Protein AF-0000000086747676 (afdb_homodimer)

Structure (mmCIF, N/CA/C/O backbone):
data_AF-0000000086747676-model_v1
#
loop_
_entity.id
_entity.type
_entity.pdbx_description
1 polymer 'UDP-4-amino-4, 6-dideoxy-N-acetyl-beta-L-altrosamine transaminase'
#
loop_
_atom_site.group_PDB
_atom_site.id
_atom_site.type_symbol
_atom_site.label_atom_id
_atom_site.label_alt_id
_atom_site.label_comp_id
_atom_site.label_asym_id
_atom_site.label_entity_id
_atom_site.label_seq_id
_atom_site.pdbx_PDB_ins_code
_atom_site.Cartn_x
_atom_site.Cartn_y
_atom_site.Cartn_z
_atom_site.occupancy
_atom_site.B_iso_or_equiv
_atom_site.auth_seq_id
_atom_site.auth_comp_id
_atom_site.auth_asym_id
_atom_site.auth_atom_id
_atom_site.pdbx_PDB_model_num
ATOM 1 N N . MET A 1 1 ? -27.156 -26.719 -18.172 1 45.44 1 MET A N 1
ATOM 2 C CA . MET A 1 1 ? -26.062 -25.766 -18.328 1 45.44 1 MET A CA 1
ATOM 3 C C . MET A 1 1 ? -25.922 -24.891 -17.078 1 45.44 1 MET A C 1
ATOM 5 O O . MET A 1 1 ? -26.906 -24.344 -16.594 1 45.44 1 MET A O 1
ATOM 9 N N . ASN A 1 2 ? -24.969 -25.203 -16.281 1 58.81 2 ASN A N 1
ATOM 10 C CA . ASN A 1 2 ? -24.812 -24.422 -15.062 1 58.81 2 ASN A CA 1
ATOM 11 C C . ASN A 1 2 ? -24.734 -22.938 -15.359 1 58.81 2 ASN A C 1
ATOM 13 O O . ASN A 1 2 ? -23.859 -22.484 -16.094 1 58.81 2 ASN A O 1
ATOM 17 N N . ASN A 1 3 ? -25.781 -22.25 -15.219 1 70.5 3 ASN A N 1
ATOM 18 C CA . ASN A 1 3 ? -26 -20.859 -15.57 1 70.5 3 ASN A CA 1
ATOM 19 C C . ASN A 1 3 ? -25.156 -19.922 -14.719 1 70.5 3 ASN A C 1
ATOM 21 O O . ASN A 1 3 ? -25.047 -18.719 -15.023 1 70.5 3 ASN A O 1
ATOM 25 N N . LYS A 1 4 ? -24.516 -20.516 -13.742 1 88.69 4 LYS A N 1
ATOM 26 C CA . LYS A 1 4 ? -23.75 -19.594 -12.914 1 88.69 4 LYS A CA 1
ATOM 27 C C . LYS A 1 4 ? -22.266 -19.688 -13.219 1 88.69 4 LYS A C 1
ATOM 29 O O . LYS A 1 4 ? -21.703 -20.797 -13.297 1 88.69 4 LYS A O 1
ATOM 34 N N . PHE A 1 5 ? -21.641 -18.594 -13.492 1 93.25 5 PHE A N 1
ATOM 35 C CA . PHE A 1 5 ? -20.203 -18.547 -13.781 1 93.25 5 PHE A CA 1
ATOM 36 C C . PHE A 1 5 ? -19.391 -19 -12.57 1 93.25 5 PHE A C 1
ATOM 38 O O . PHE A 1 5 ? -19.594 -18.5 -11.461 1 93.25 5 PHE A O 1
ATOM 45 N N . LEU A 1 6 ? -18.594 -20 -12.773 1 96.12 6 LEU A N 1
ATOM 46 C CA . LEU A 1 6 ? -17.656 -20.469 -11.758 1 96.12 6 LEU A CA 1
ATOM 47 C C . LEU A 1 6 ? -16.297 -19.812 -11.93 1 96.12 6 LEU A C 1
ATOM 49 O O . LEU A 1 6 ? -15.508 -20.203 -12.797 1 96.12 6 LEU A O 1
ATOM 53 N N . PRO A 1 7 ? -15.961 -18.828 -11.023 1 95 7 PRO A N 1
ATOM 54 C CA . PRO A 1 7 ? -14.695 -18.109 -11.172 1 95 7 PRO A CA 1
ATOM 55 C C . PRO A 1 7 ? -13.484 -18.984 -10.859 1 95 7 PRO A C 1
ATOM 57 O O . PRO A 1 7 ? -13.625 -20.047 -10.25 1 95 7 PRO A O 1
ATOM 60 N N . PHE A 1 8 ? -12.406 -18.516 -11.266 1 94.81 8 PHE A N 1
ATOM 61 C CA . PHE A 1 8 ? -11.141 -19.172 -10.984 1 94.81 8 PHE A CA 1
ATOM 62 C C . PHE A 1 8 ? -10.898 -19.266 -9.484 1 94.81 8 PHE A C 1
ATOM 64 O O . PHE A 1 8 ? -10.406 -20.281 -8.984 1 94.81 8 PHE A O 1
ATOM 71 N N . ALA A 1 9 ? -11.219 -18.188 -8.797 1 95.44 9 ALA A N 1
ATOM 72 C CA . ALA A 1 9 ? -11.031 -18.109 -7.352 1 95.44 9 ALA A CA 1
ATOM 73 C C . ALA A 1 9 ? -12.047 -17.172 -6.715 1 95.44 9 ALA A C 1
ATOM 75 O O . ALA A 1 9 ? -12.453 -16.172 -7.332 1 95.44 9 ALA A O 1
ATOM 76 N N . LEU A 1 10 ? -12.414 -17.469 -5.551 1 95.88 10 LEU A N 1
ATOM 77 C CA . LEU A 1 10 ? -13.289 -16.672 -4.711 1 95.88 10 LEU A CA 1
ATOM 78 C C . LEU A 1 10 ? -12.93 -16.828 -3.238 1 95.88 10 LEU A C 1
ATOM 80 O O . LEU A 1 10 ? -12.828 -17.938 -2.73 1 95.88 10 LEU A O 1
ATOM 84 N N . PRO A 1 11 ? -12.672 -15.68 -2.623 1 96.62 11 PRO A N 1
ATOM 85 C CA . PRO A 1 11 ? -12.336 -15.797 -1.202 1 96.62 11 PRO A CA 1
ATOM 86 C C . PRO A 1 11 ? -13.516 -16.266 -0.35 1 96.62 11 PRO A C 1
ATOM 88 O O . PRO A 1 11 ? -14.664 -15.914 -0.641 1 96.62 11 PRO A O 1
ATOM 91 N N . GLU A 1 12 ? -13.195 -17 0.636 1 97.88 12 GLU A N 1
ATOM 92 C CA . GLU A 1 12 ? -14.211 -17.422 1.604 1 97.88 12 GLU A CA 1
ATOM 93 C C . GLU A 1 12 ? -14.148 -16.562 2.865 1 97.88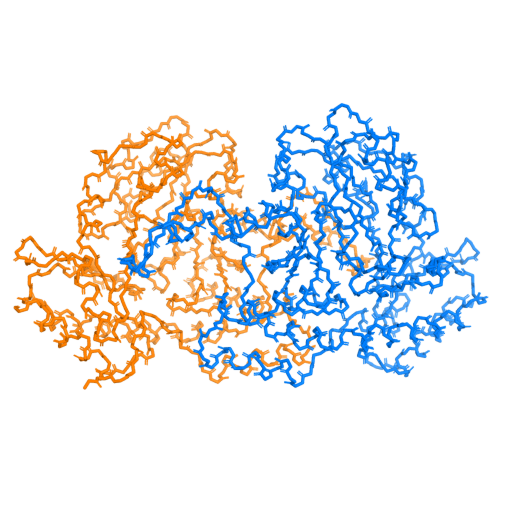 12 GLU A C 1
ATOM 95 O O . GLU A 1 12 ? -13.297 -16.766 3.727 1 97.88 12 GLU A O 1
ATOM 100 N N . ILE A 1 13 ? -15.094 -15.656 2.988 1 98.38 13 ILE A N 1
ATOM 101 C CA . ILE A 1 13 ? -15.172 -14.727 4.105 1 98.38 13 ILE A CA 1
ATOM 102 C C . ILE A 1 13 ? -16.484 -14.938 4.859 1 98.38 13 ILE A C 1
ATOM 104 O O . ILE A 1 13 ? -17.562 -14.883 4.27 1 98.38 13 ILE A O 1
ATOM 108 N N . GLY A 1 14 ? -16.391 -15.195 6.129 1 98.25 14 GLY A N 1
ATOM 109 C CA . GLY A 1 14 ? -17.578 -15.453 6.938 1 98.25 14 GLY A CA 1
ATOM 110 C C . GLY A 1 14 ? -17.922 -14.305 7.867 1 98.25 14 GLY A C 1
ATOM 111 O O . GLY A 1 14 ? -17.344 -13.227 7.777 1 98.25 14 GLY A O 1
ATOM 112 N N . GLN A 1 15 ? -18.891 -14.555 8.672 1 98.56 15 GLN A N 1
ATOM 113 C CA . GLN A 1 15 ? -19.438 -13.531 9.555 1 98.56 15 GLN A CA 1
ATOM 114 C C . GLN A 1 15 ? -18.406 -13.062 10.562 1 98.56 15 GLN A C 1
ATOM 116 O O . GLN A 1 15 ? -18.344 -11.875 10.898 1 98.56 15 GLN A O 1
ATOM 121 N N . PRO A 1 16 ? -17.547 -13.961 11.125 1 98.81 16 PRO A N 1
ATOM 122 C CA . PRO A 1 16 ? -16.547 -13.484 12.086 1 98.81 16 PRO A CA 1
ATOM 123 C C . PRO A 1 16 ? -15.625 -12.422 11.492 1 98.81 16 PRO A C 1
ATOM 125 O O . PRO A 1 16 ? -15.289 -11.445 12.164 1 98.81 16 PRO A O 1
ATOM 128 N N . GLU A 1 17 ? -15.148 -12.648 10.258 1 98.81 17 GLU A N 1
ATOM 129 C CA . GLU A 1 17 ? -14.352 -11.641 9.578 1 98.81 17 GLU A CA 1
ATOM 130 C C . GLU A 1 17 ? -15.117 -10.328 9.438 1 98.81 17 GLU A C 1
ATOM 132 O O . GLU A 1 17 ? -14.578 -9.25 9.719 1 98.81 17 GLU A O 1
ATOM 137 N N . ILE A 1 18 ? -16.391 -10.422 8.969 1 98.88 18 ILE A N 1
ATOM 138 C CA . ILE A 1 18 ? -17.219 -9.258 8.734 1 98.88 18 ILE A CA 1
ATOM 139 C C . ILE A 1 18 ? -17.406 -8.484 10.039 1 98.88 18 ILE A C 1
ATOM 141 O O . ILE A 1 18 ? -17.234 -7.262 10.07 1 98.88 18 ILE A O 1
ATOM 145 N N . ASP A 1 19 ? -17.656 -9.164 11.125 1 98.88 19 ASP A N 1
ATOM 146 C CA . ASP A 1 19 ? -17.875 -8.539 12.422 1 98.88 19 ASP A CA 1
ATOM 147 C C . ASP A 1 19 ? -16.625 -7.805 12.898 1 98.88 19 ASP A C 1
ATOM 149 O O . ASP A 1 19 ? -16.719 -6.723 13.477 1 98.88 19 ASP A O 1
ATOM 153 N N . GLU A 1 20 ? -15.516 -8.398 12.695 1 98.81 20 GLU A N 1
ATOM 154 C CA . GLU A 1 20 ? -14.266 -7.785 13.141 1 98.81 20 GLU A CA 1
ATOM 155 C C . GLU A 1 20 ? -13.945 -6.527 12.336 1 98.81 20 GLU A C 1
ATOM 157 O O . GLU A 1 20 ? -13.438 -5.547 12.891 1 98.81 20 GLU A O 1
ATOM 162 N N . VAL A 1 21 ? -14.25 -6.555 11.055 1 98.81 21 VAL A N 1
ATOM 163 C CA . VAL A 1 21 ? -14.07 -5.367 10.227 1 98.81 21 VAL A CA 1
ATOM 164 C C . VAL A 1 21 ? -15.016 -4.262 10.703 1 98.81 21 VAL A C 1
ATOM 166 O O . VAL A 1 21 ? -14.609 -3.107 10.844 1 98.81 21 VAL A O 1
ATOM 169 N N . ILE A 1 22 ? -16.281 -4.617 10.93 1 98.81 22 ILE A N 1
ATOM 170 C CA . ILE A 1 22 ? -17.266 -3.664 11.422 1 98.81 22 ILE A CA 1
ATOM 171 C C . ILE A 1 22 ? -16.781 -3.037 12.727 1 98.81 22 ILE A C 1
ATOM 173 O O . ILE A 1 22 ? -16.906 -1.827 12.93 1 98.81 22 ILE A O 1
ATOM 177 N N . ASP A 1 23 ? -16.219 -3.85 13.562 1 98.75 23 ASP A N 1
ATOM 178 C CA . ASP A 1 23 ? -15.711 -3.355 14.844 1 98.75 23 ASP A CA 1
ATOM 179 C C . ASP A 1 23 ? -14.648 -2.281 14.625 1 98.75 23 ASP A C 1
ATOM 181 O O . ASP A 1 23 ? -14.633 -1.269 15.328 1 98.75 23 ASP A O 1
ATOM 185 N N . SER A 1 24 ? -13.734 -2.498 13.688 1 98.25 24 SER A N 1
ATOM 186 C CA . SER A 1 24 ? -12.727 -1.493 13.359 1 98.25 24 SER A CA 1
ATOM 187 C C . SER A 1 24 ? -13.375 -0.198 12.883 1 98.25 24 SER A C 1
ATOM 189 O O . SER A 1 24 ? -12.984 0.891 13.305 1 98.25 24 SER A O 1
ATOM 191 N N . LEU A 1 25 ? -14.352 -0.321 12.016 1 98.5 25 LEU A N 1
ATOM 192 C CA . LEU A 1 25 ? -15.016 0.846 11.445 1 98.5 25 LEU A CA 1
ATOM 193 C C . LEU A 1 25 ? -15.75 1.634 12.523 1 98.5 25 LEU A C 1
ATOM 195 O O . LEU A 1 25 ? -15.719 2.865 12.531 1 98.5 25 LEU A O 1
ATOM 199 N N . LYS A 1 26 ? -16.297 0.959 13.438 1 97.88 26 LYS A N 1
ATOM 200 C CA . LYS A 1 26 ? -17.094 1.605 14.477 1 97.88 26 LYS A CA 1
ATOM 201 C C . LYS A 1 26 ? -16.203 2.273 15.516 1 97.88 26 LYS A C 1
ATOM 203 O O . LYS A 1 26 ? -16.531 3.352 16.016 1 97.88 26 LYS A O 1
ATOM 208 N N . THR A 1 27 ? -15.078 1.653 15.828 1 94.44 27 THR A N 1
ATOM 209 C CA . THR A 1 27 ? -14.203 2.178 16.875 1 94.44 27 THR A CA 1
ATOM 210 C C . THR A 1 27 ? -13.336 3.309 16.328 1 94.44 27 THR A C 1
ATOM 212 O O . THR A 1 27 ? -12.82 4.125 17.094 1 94.44 27 THR A O 1
ATOM 215 N N . GLY A 1 28 ? -13.094 3.275 15.078 1 92.94 28 GLY A N 1
ATOM 216 C CA . GLY A 1 28 ? -12.242 4.281 14.461 1 92.94 28 GLY A CA 1
ATOM 217 C C . GLY A 1 28 ? -10.797 3.842 14.344 1 92.94 28 GLY A C 1
ATOM 218 O O . GLY A 1 28 ? -9.969 4.562 13.781 1 92.94 28 GLY A O 1
ATOM 219 N N . TRP A 1 29 ? -10.484 2.721 14.875 1 92.38 29 TRP A N 1
ATOM 220 C CA . TRP A 1 29 ? -9.164 2.139 14.648 1 92.38 29 TRP A CA 1
ATOM 221 C C . TRP A 1 29 ? -9.102 1.442 13.297 1 92.38 29 TRP A C 1
ATOM 223 O O . TRP A 1 29 ? -9.188 0.215 13.219 1 92.38 29 TRP A O 1
ATOM 233 N N . ILE A 1 30 ? -8.875 2.219 12.305 1 94.75 30 ILE A N 1
ATOM 234 C CA . ILE A 1 30 ? -9.062 1.7 10.953 1 94.75 30 ILE A CA 1
ATOM 235 C C . ILE A 1 30 ? -7.711 1.546 10.266 1 94.75 30 ILE A C 1
ATOM 237 O O . ILE A 1 30 ? -7.566 0.748 9.336 1 94.75 30 ILE A O 1
ATOM 241 N N . THR A 1 31 ? -6.684 2.311 10.609 1 96.69 31 THR A N 1
ATOM 242 C CA . THR A 1 31 ? -5.324 2.117 10.117 1 96.69 31 THR A CA 1
ATOM 243 C C . THR A 1 31 ? -4.539 1.196 11.039 1 96.69 31 THR A C 1
ATOM 245 O O . THR A 1 31 ? -5.125 0.448 11.828 1 96.69 31 THR A O 1
ATOM 248 N N . THR A 1 32 ? -3.201 1.12 10.898 1 97 32 THR A N 1
ATOM 249 C CA . THR A 1 32 ? -2.422 0.177 11.688 1 97 32 THR A CA 1
ATOM 250 C C . THR A 1 32 ? -2.621 0.435 13.18 1 97 32 THR A C 1
ATOM 252 O O . THR A 1 32 ? -2.434 1.559 13.656 1 97 32 THR A O 1
ATOM 255 N N . GLY A 1 33 ? -3.041 -0.551 13.852 1 96.44 33 GLY A N 1
ATOM 256 C CA . GLY A 1 33 ? -3.307 -0.458 15.281 1 96.44 33 GLY A CA 1
ATOM 257 C C . GLY A 1 33 ? -3.285 -1.804 15.977 1 96.44 33 GLY A C 1
ATOM 258 O O . GLY A 1 33 ? -2.408 -2.629 15.719 1 96.44 33 GLY A O 1
ATOM 259 N N . PRO A 1 34 ? -4.168 -1.964 16.938 1 97.06 34 PRO A N 1
ATOM 260 C CA . PRO A 1 34 ? -4.117 -3.156 17.781 1 97.06 34 PRO A CA 1
ATOM 261 C C . PRO A 1 34 ? -4.402 -4.441 17 1 97.06 34 PRO A C 1
ATOM 263 O O . PRO A 1 34 ? -3.859 -5.5 17.344 1 97.06 34 PRO A O 1
ATOM 266 N N . LYS A 1 35 ? -5.23 -4.375 16.047 1 98.5 35 LYS A N 1
ATOM 267 C CA . LYS A 1 35 ? -5.59 -5.594 15.328 1 98.5 35 LYS A CA 1
ATOM 268 C C . LYS A 1 35 ? -4.438 -6.062 14.438 1 98.5 35 LYS A C 1
ATOM 270 O O . LYS A 1 35 ? -4.223 -7.266 14.281 1 98.5 35 LYS A O 1
ATOM 275 N N . THR A 1 36 ? -3.705 -5.125 13.836 1 98.75 36 THR A N 1
ATOM 276 C CA . THR A 1 36 ? -2.514 -5.504 13.086 1 98.75 36 THR A CA 1
ATOM 277 C C . THR A 1 36 ? -1.475 -6.145 14 1 98.75 36 THR A C 1
ATOM 279 O O . THR A 1 36 ? -0.868 -7.16 13.648 1 98.75 36 THR A O 1
ATOM 282 N N . ARG A 1 37 ? -1.3 -5.574 15.148 1 98.19 37 ARG A N 1
ATOM 283 C CA . ARG A 1 37 ? -0.377 -6.148 16.125 1 98.19 37 ARG A CA 1
ATOM 284 C C . ARG A 1 37 ? -0.798 -7.559 16.516 1 98.19 37 ARG A C 1
ATOM 286 O O . ARG A 1 37 ? 0.04 -8.461 16.594 1 98.19 37 ARG A O 1
ATOM 293 N N . LYS A 1 38 ? -2.047 -7.707 16.766 1 98.81 38 LYS A N 1
ATOM 294 C CA . LYS A 1 38 ? -2.57 -9.023 17.109 1 98.81 38 LYS A CA 1
ATOM 295 C C . LYS A 1 38 ? -2.338 -10.023 15.977 1 98.81 38 LYS A C 1
ATOM 297 O O . LYS A 1 38 ? -1.926 -11.156 16.219 1 98.81 38 LYS A O 1
ATOM 302 N N . PHE A 1 39 ? -2.6 -9.617 14.773 1 98.88 39 PHE A N 1
ATOM 303 C CA . PHE A 1 39 ? -2.408 -10.484 13.617 1 98.88 39 PHE A CA 1
ATOM 304 C C . PHE A 1 39 ? -0.955 -10.93 13.508 1 98.88 39 PHE A C 1
ATOM 306 O O . PHE A 1 39 ? -0.676 -12.102 13.266 1 98.88 39 PHE A O 1
ATOM 313 N N . GLU A 1 40 ? -0.023 -9.977 13.68 1 98.88 40 GLU A N 1
ATOM 314 C CA . GLU A 1 40 ? 1.404 -10.281 13.664 1 98.88 40 GLU A CA 1
ATOM 315 C C . GLU A 1 40 ? 1.759 -11.312 14.727 1 98.88 40 GLU A C 1
ATOM 317 O O . GLU A 1 40 ? 2.461 -12.289 14.453 1 98.88 40 GLU A O 1
ATOM 322 N N . GLN A 1 41 ? 1.238 -11.102 15.867 1 98.69 41 GLN A N 1
ATOM 323 C CA . GLN A 1 41 ? 1.52 -12 16.984 1 98.69 41 GLN A CA 1
ATOM 324 C C . GLN A 1 41 ? 0.918 -13.383 16.734 1 98.69 41 GLN A C 1
ATOM 326 O O . GLN A 1 41 ? 1.584 -14.398 16.938 1 98.69 41 GLN A O 1
ATOM 331 N N . ASP A 1 42 ? -0.342 -13.383 16.359 1 98.88 42 ASP A N 1
ATOM 332 C CA . ASP A 1 42 ? -1.02 -14.648 16.078 1 98.88 42 ASP A CA 1
ATOM 333 C C . ASP A 1 42 ? -0.292 -15.438 14.992 1 98.88 42 ASP A C 1
ATOM 335 O O . ASP A 1 42 ? -0.193 -16.656 15.062 1 98.88 42 ASP A O 1
ATOM 339 N N . PHE A 1 43 ? 0.2 -14.773 14.016 1 98.94 43 PHE A N 1
ATOM 340 C CA . PHE A 1 43 ? 0.867 -15.422 12.898 1 98.94 43 PHE A CA 1
ATOM 341 C C . PHE A 1 43 ? 2.176 -16.062 13.344 1 98.94 43 PHE A C 1
ATOM 343 O O . PHE A 1 43 ? 2.475 -17.203 12.977 1 98.94 43 PHE A O 1
ATOM 350 N N . ALA A 1 44 ? 2.977 -15.281 14.062 1 98.81 44 ALA A N 1
ATOM 351 C CA . ALA A 1 44 ? 4.215 -15.828 14.617 1 98.81 44 ALA A CA 1
ATOM 352 C C . ALA A 1 44 ? 3.936 -17.047 15.492 1 98.81 44 ALA A C 1
ATOM 354 O O . ALA A 1 44 ? 4.66 -18.047 15.43 1 98.81 44 ALA A O 1
ATOM 355 N N . GLN A 1 45 ? 2.893 -16.922 16.266 1 98.69 45 GLN A N 1
ATOM 356 C CA . GLN A 1 45 ? 2.518 -18.031 17.141 1 98.69 45 GLN A CA 1
ATOM 357 C C . GLN A 1 45 ? 2.119 -19.266 16.312 1 98.69 45 GLN A C 1
ATOM 359 O O . GLN A 1 45 ? 2.471 -20.391 16.672 1 98.69 45 GLN A O 1
ATOM 364 N N . TYR A 1 46 ? 1.394 -19.047 15.273 1 98.81 46 TYR A N 1
ATOM 365 C CA . TYR A 1 46 ? 0.979 -20.141 14.406 1 98.81 46 TYR A CA 1
ATOM 366 C C . TYR A 1 46 ? 2.188 -20.875 13.844 1 98.81 46 TYR A C 1
ATOM 368 O O . TYR A 1 46 ? 2.178 -22.109 13.734 1 98.81 46 TYR A O 1
ATOM 376 N N . LEU A 1 47 ? 3.184 -20.109 13.398 1 98.5 47 LEU A N 1
ATOM 377 C CA . LEU A 1 47 ? 4.379 -20.719 12.836 1 98.5 47 LEU A CA 1
ATOM 378 C C . LEU A 1 47 ? 5.137 -21.516 13.898 1 98.5 47 LEU A C 1
ATOM 380 O O . LEU A 1 47 ? 5.895 -22.438 13.57 1 98.5 47 LEU A O 1
ATOM 384 N N . ASP A 1 48 ? 4.922 -21.188 15.211 1 93.5 48 ASP A N 1
ATOM 385 C CA . ASP A 1 48 ? 5.422 -21.938 16.359 1 93.5 48 ASP A CA 1
ATOM 386 C C . ASP A 1 48 ? 6.938 -22.094 16.281 1 93.5 48 ASP A C 1
ATOM 388 O O . ASP A 1 48 ? 7.453 -23.219 16.344 1 93.5 48 ASP A O 1
ATOM 392 N N . SER A 1 49 ? 7.613 -21.078 16.078 1 92.62 49 SER A N 1
ATOM 393 C CA . SER A 1 49 ? 9.07 -21 16.016 1 92.62 49 SER A CA 1
ATOM 394 C C . SER A 1 49 ? 9.57 -19.672 16.609 1 92.62 49 SER A C 1
ATOM 396 O O . SER A 1 49 ? 8.789 -18.906 17.172 1 92.62 49 SER A O 1
ATOM 398 N N . ASP A 1 50 ? 10.914 -19.531 16.578 1 96.5 50 ASP A N 1
ATOM 399 C CA . ASP A 1 50 ? 11.562 -18.328 17.109 1 96.5 50 ASP A CA 1
ATOM 400 C C . ASP A 1 50 ? 11.594 -17.219 16.062 1 96.5 50 ASP A C 1
ATOM 402 O O . ASP A 1 50 ? 12.648 -16.641 15.805 1 96.5 50 ASP A O 1
ATOM 406 N N . VAL A 1 51 ? 10.43 -17 15.461 1 98.44 51 VAL A N 1
ATOM 407 C CA . VAL A 1 51 ? 10.359 -15.992 14.414 1 98.44 51 VAL A CA 1
ATOM 408 C C . VAL A 1 51 ? 9.438 -14.852 14.844 1 98.44 51 VAL A C 1
ATOM 410 O O . VAL A 1 51 ? 8.648 -15.008 15.781 1 98.44 51 VAL A O 1
ATOM 413 N N . GLU A 1 52 ? 9.633 -13.75 14.273 1 98.69 52 GLU A N 1
ATOM 414 C CA . GLU A 1 52 ? 8.703 -12.625 14.352 1 98.69 52 GLU A CA 1
ATOM 415 C C . GLU A 1 52 ? 8.07 -12.344 12.992 1 98.69 52 GLU A C 1
ATOM 417 O O . GLU A 1 52 ? 8.648 -12.68 11.953 1 98.69 52 GLU A O 1
ATOM 422 N N . ALA A 1 53 ? 6.887 -11.852 13.047 1 98.88 53 ALA A N 1
ATOM 423 C CA . ALA A 1 53 ? 6.121 -11.555 11.836 1 98.88 53 ALA A CA 1
ATOM 424 C C . ALA A 1 53 ? 5.723 -10.086 11.789 1 98.88 53 ALA A C 1
ATOM 426 O O . ALA A 1 53 ? 5.301 -9.508 12.797 1 98.88 53 ALA A O 1
ATOM 427 N N . ILE A 1 54 ? 5.93 -9.422 10.656 1 98.88 54 ILE A N 1
ATOM 428 C CA . ILE A 1 54 ? 5.574 -8.031 10.438 1 98.88 54 ILE A CA 1
ATOM 429 C C . ILE A 1 54 ? 4.586 -7.926 9.281 1 98.88 54 ILE A C 1
ATOM 431 O O . ILE A 1 54 ? 4.91 -8.273 8.141 1 98.88 54 ILE A O 1
ATOM 435 N N . ALA A 1 55 ? 3.402 -7.418 9.547 1 98.94 55 ALA A N 1
ATOM 436 C CA . ALA A 1 55 ? 2.365 -7.273 8.531 1 98.94 55 ALA A CA 1
ATOM 437 C C . ALA A 1 55 ? 2.639 -6.066 7.633 1 98.94 55 ALA A C 1
ATOM 439 O O . ALA A 1 55 ? 3.082 -5.02 8.109 1 98.94 55 ALA A O 1
ATOM 440 N N . VAL A 1 56 ? 2.438 -6.207 6.355 1 98.94 56 VAL A N 1
ATOM 441 C CA . VAL A 1 56 ? 2.627 -5.168 5.348 1 98.94 56 VAL A CA 1
ATOM 442 C C . VAL A 1 56 ? 1.424 -5.133 4.406 1 98.94 56 VAL A C 1
ATOM 444 O O . VAL A 1 56 ? 0.583 -6.035 4.434 1 98.94 56 VAL A O 1
ATOM 447 N N . ASN A 1 57 ? 1.341 -4.113 3.613 1 98.81 57 ASN A N 1
ATOM 448 C CA . ASN A 1 57 ? 0.124 -3.898 2.838 1 98.81 57 ASN A CA 1
ATOM 449 C C . ASN A 1 57 ? 0.104 -4.758 1.577 1 98.81 57 ASN A C 1
ATOM 451 O O . ASN A 1 57 ? -0.909 -4.816 0.876 1 98.81 57 ASN A O 1
ATOM 455 N N . SER A 1 58 ? 1.224 -5.457 1.259 1 98.88 58 SER A N 1
ATOM 456 C CA . SER A 1 58 ? 1.297 -6.406 0.152 1 98.88 58 SER A CA 1
ATOM 457 C C . SER A 1 58 ? 2.52 -7.309 0.276 1 98.88 58 SER A C 1
ATOM 459 O O . SER A 1 58 ? 3.49 -6.957 0.951 1 98.88 58 SER A O 1
ATOM 461 N N . ALA A 1 59 ? 2.449 -8.461 -0.358 1 98.88 59 ALA A N 1
ATOM 462 C CA . ALA A 1 59 ? 3.637 -9.312 -0.412 1 98.88 59 ALA A CA 1
ATOM 463 C C . ALA A 1 59 ? 4.766 -8.625 -1.178 1 98.88 59 ALA A C 1
ATOM 465 O O . ALA A 1 59 ? 5.941 -8.797 -0.846 1 98.88 59 ALA A O 1
ATOM 466 N N . THR A 1 60 ? 4.457 -7.852 -2.199 1 98.88 60 THR A N 1
ATOM 467 C CA . THR A 1 60 ? 5.453 -7.082 -2.936 1 98.88 60 THR A CA 1
ATOM 468 C C . THR A 1 60 ? 6.23 -6.164 -1.995 1 98.88 60 THR A C 1
ATOM 470 O O . THR A 1 60 ? 7.461 -6.117 -2.045 1 98.88 60 THR A O 1
ATOM 473 N N . ALA A 1 61 ? 5.492 -5.484 -1.122 1 98.94 61 ALA A N 1
ATOM 474 C CA . ALA A 1 61 ? 6.125 -4.625 -0.123 1 98.94 61 ALA A CA 1
ATOM 475 C C . ALA A 1 61 ? 7.035 -5.434 0.797 1 98.94 61 ALA A C 1
ATOM 477 O O . ALA A 1 61 ? 8.133 -4.992 1.133 1 98.94 61 ALA A O 1
ATOM 478 N N . GLY A 1 62 ? 6.547 -6.574 1.193 1 98.94 62 GLY A N 1
ATOM 479 C CA . GLY A 1 62 ? 7.352 -7.438 2.047 1 98.94 62 GLY A CA 1
ATOM 480 C C . GLY A 1 62 ? 8.648 -7.875 1.396 1 98.94 62 GLY A C 1
ATOM 481 O O . GLY A 1 62 ? 9.703 -7.852 2.029 1 98.94 62 GLY A O 1
ATOM 482 N N . LEU A 1 63 ? 8.562 -8.305 0.157 1 99 63 LEU A N 1
ATOM 483 C CA . LEU A 1 63 ? 9.742 -8.742 -0.58 1 99 63 LEU A CA 1
ATOM 484 C C . LEU A 1 63 ? 10.727 -7.594 -0.756 1 99 63 LEU A C 1
ATOM 486 O O . LEU A 1 63 ? 11.938 -7.785 -0.646 1 99 63 LEU A O 1
ATOM 490 N N . HIS A 1 64 ? 10.195 -6.418 -1.024 1 98.94 64 HIS A N 1
ATOM 491 C CA . HIS A 1 64 ? 11.039 -5.23 -1.132 1 98.94 64 HIS A CA 1
ATOM 492 C C . HIS A 1 64 ? 11.781 -4.965 0.173 1 98.94 64 HIS A C 1
ATOM 494 O O . HIS A 1 64 ? 13 -4.801 0.173 1 98.94 64 HIS A O 1
ATOM 500 N N . LEU A 1 65 ? 11.055 -4.922 1.256 1 98.94 65 LEU A N 1
ATOM 501 C CA . LEU A 1 65 ? 11.648 -4.656 2.561 1 98.94 65 LEU A CA 1
ATOM 502 C C . LEU A 1 65 ? 12.672 -5.727 2.926 1 98.94 65 LEU A C 1
ATOM 504 O O . LEU A 1 65 ? 13.688 -5.434 3.566 1 98.94 65 LEU A O 1
ATOM 508 N N . ALA A 1 66 ? 12.375 -6.977 2.553 1 99 66 ALA A N 1
ATOM 509 C CA . ALA A 1 66 ? 13.297 -8.07 2.826 1 99 66 ALA A CA 1
ATOM 510 C C . ALA A 1 66 ? 14.641 -7.84 2.152 1 99 66 ALA A C 1
ATOM 512 O O . ALA A 1 66 ? 15.695 -7.941 2.793 1 99 66 ALA A O 1
ATOM 513 N N . LEU A 1 67 ? 14.594 -7.547 0.884 1 98.94 67 LEU A N 1
ATOM 514 C CA . LEU A 1 67 ? 15.828 -7.301 0.14 1 98.94 67 LEU A CA 1
ATOM 515 C C . LEU A 1 67 ? 16.562 -6.086 0.696 1 98.94 67 LEU A C 1
ATOM 517 O O . LEU A 1 67 ? 17.797 -6.105 0.819 1 98.94 67 LEU A O 1
ATOM 521 N N . GLU A 1 68 ? 15.805 -5.047 0.986 1 98.88 68 GLU A N 1
ATOM 522 C CA . GLU A 1 68 ? 16.406 -3.85 1.576 1 98.88 68 GLU A CA 1
ATOM 523 C C . GLU A 1 68 ? 17.078 -4.168 2.908 1 98.88 68 GLU A C 1
ATOM 525 O O . GLU A 1 68 ? 18.203 -3.729 3.162 1 98.88 68 GLU A O 1
ATOM 530 N N . ALA A 1 69 ? 16.469 -4.918 3.719 1 98.88 69 ALA A N 1
ATOM 531 C CA . ALA A 1 69 ? 16.938 -5.207 5.07 1 98.88 69 ALA A CA 1
ATOM 532 C C . ALA A 1 69 ? 18.203 -6.055 5.039 1 98.88 69 ALA A C 1
ATOM 534 O O . ALA A 1 69 ? 19.062 -5.938 5.918 1 98.88 69 ALA A O 1
ATOM 535 N N . ILE A 1 70 ? 18.312 -6.93 4.043 1 98.81 70 ILE A N 1
ATOM 536 C CA . ILE A 1 70 ? 19.5 -7.781 3.998 1 98.81 70 ILE A CA 1
ATOM 537 C C . ILE A 1 70 ? 20.656 -7.031 3.322 1 98.81 70 ILE A C 1
ATOM 539 O O . ILE A 1 70 ? 21.766 -7.555 3.211 1 98.81 70 ILE A O 1
ATOM 543 N N . GLY A 1 71 ? 20.375 -5.863 2.752 1 98.5 71 GLY A N 1
ATOM 544 C CA . GLY A 1 71 ? 21.453 -4.98 2.346 1 98.5 71 GLY A CA 1
ATOM 545 C C . GLY A 1 71 ? 21.734 -5.035 0.855 1 98.5 71 GLY A C 1
ATOM 546 O O . GLY A 1 71 ? 22.844 -4.723 0.419 1 98.5 71 GLY A O 1
ATOM 547 N N . ILE A 1 72 ? 20.797 -5.48 0.036 1 98.81 72 ILE A N 1
ATOM 548 C CA . ILE A 1 72 ? 20.984 -5.465 -1.411 1 98.81 72 ILE A CA 1
ATOM 549 C C . ILE A 1 72 ? 21.297 -4.047 -1.878 1 98.81 72 ILE A C 1
ATOM 551 O O . ILE A 1 72 ? 20.672 -3.084 -1.419 1 98.81 72 ILE A O 1
ATOM 555 N N . GLN A 1 73 ? 22.188 -3.889 -2.777 1 98 73 GLN A N 1
ATOM 556 C CA . GLN A 1 73 ? 22.672 -2.607 -3.281 1 98 73 GLN A CA 1
ATOM 557 C C . GLN A 1 73 ? 22.562 -2.541 -4.801 1 98 73 GLN A C 1
ATOM 559 O O . GLN A 1 73 ? 22.422 -3.57 -5.465 1 98 73 GLN A O 1
ATOM 564 N N . PRO A 1 74 ? 22.625 -1.269 -5.34 1 98 74 PRO A N 1
ATOM 565 C CA . PRO A 1 74 ? 22.656 -1.156 -6.797 1 98 74 PRO A CA 1
ATOM 566 C C . PRO A 1 74 ? 23.797 -1.966 -7.418 1 98 74 PRO A C 1
ATOM 568 O O . PRO A 1 74 ? 24.922 -1.938 -6.918 1 98 74 PRO A O 1
ATOM 571 N N . GLY A 1 75 ? 23.422 -2.756 -8.406 1 98.56 75 GLY A N 1
ATOM 572 C CA . GLY A 1 75 ? 24.438 -3.531 -9.102 1 98.56 75 GLY A CA 1
ATOM 573 C C . GLY A 1 75 ? 24.516 -4.973 -8.633 1 98.56 75 GLY A C 1
ATOM 574 O O . GLY A 1 75 ? 25.062 -5.832 -9.336 1 98.56 75 GLY A O 1
ATOM 575 N N . ASP A 1 76 ? 23.984 -5.281 -7.469 1 98.88 76 ASP A N 1
ATOM 576 C CA . ASP A 1 76 ? 23.922 -6.66 -6.992 1 98.88 76 ASP A CA 1
ATOM 577 C C . ASP A 1 76 ? 23.047 -7.52 -7.91 1 98.88 76 ASP A C 1
ATOM 579 O O . ASP A 1 76 ? 22.219 -6.996 -8.664 1 98.88 76 ASP A O 1
ATOM 583 N N . GLU A 1 77 ? 23.344 -8.789 -7.852 1 98.94 77 GLU A N 1
ATOM 584 C CA . GLU A 1 77 ? 22.531 -9.758 -8.586 1 98.94 77 GLU A CA 1
ATOM 585 C C . GLU A 1 77 ? 21.719 -10.633 -7.641 1 98.94 77 GLU A C 1
ATOM 587 O O . GLU A 1 77 ? 22.219 -11.055 -6.598 1 98.94 77 GLU A O 1
ATOM 592 N N . VAL A 1 78 ? 20.5 -10.797 -7.949 1 99 78 VAL A N 1
ATOM 593 C CA . VAL A 1 78 ? 19.609 -11.664 -7.195 1 99 78 VAL A CA 1
ATOM 594 C C . VAL A 1 78 ? 19.016 -12.727 -8.117 1 99 78 VAL A C 1
ATOM 596 O O . VAL A 1 78 ? 18.391 -12.391 -9.133 1 99 78 VAL A O 1
ATOM 599 N N . ILE A 1 79 ? 19.125 -13.984 -7.797 1 99 79 ILE A N 1
ATOM 600 C CA . ILE A 1 79 ? 18.625 -15.07 -8.633 1 99 79 ILE A CA 1
ATOM 601 C C . ILE A 1 79 ? 17.141 -15.289 -8.359 1 99 79 ILE A C 1
ATOM 603 O O . ILE A 1 79 ? 16.734 -15.422 -7.203 1 99 79 ILE A O 1
ATOM 607 N N . VAL A 1 80 ? 16.359 -15.305 -9.375 1 98.94 80 VAL A N 1
ATOM 608 C CA . VAL A 1 80 ? 14.922 -15.523 -9.289 1 98.94 80 VAL A CA 1
ATOM 609 C C . VAL A 1 80 ? 14.492 -16.531 -10.359 1 98.94 80 VAL A C 1
ATOM 611 O O . VAL A 1 80 ? 15.156 -16.672 -11.383 1 98.94 80 VAL A O 1
ATOM 614 N N . PRO A 1 81 ? 13.414 -17.281 -10.117 1 98.94 81 PRO A N 1
ATOM 615 C CA . PRO A 1 81 ? 12.875 -18.094 -11.211 1 98.94 81 PRO A CA 1
ATOM 616 C C . PRO A 1 81 ? 12.211 -17.266 -12.305 1 98.94 81 PRO A C 1
ATOM 618 O O . PRO A 1 81 ? 11.562 -16.266 -12.008 1 98.94 81 PRO A O 1
ATOM 621 N N . THR A 1 82 ? 12.383 -17.703 -13.555 1 98.88 82 THR A N 1
ATOM 622 C CA . THR A 1 82 ? 11.633 -17.062 -14.617 1 98.88 82 THR A CA 1
ATOM 623 C C . THR A 1 82 ? 10.148 -17.422 -14.523 1 98.88 82 THR A C 1
ATOM 625 O O . THR A 1 82 ? 9.289 -16.641 -14.945 1 98.88 82 THR A O 1
ATOM 628 N N . TYR A 1 83 ? 9.867 -18.609 -13.969 1 98.75 83 TYR A N 1
ATOM 629 C CA . TYR A 1 83 ? 8.492 -19.094 -13.875 1 98.75 83 TYR A CA 1
ATOM 630 C C . TYR A 1 83 ? 7.828 -18.578 -12.602 1 98.75 83 TYR A C 1
ATOM 632 O O . TYR A 1 83 ? 7.633 -19.344 -11.648 1 98.75 83 TYR A O 1
ATOM 640 N N . THR A 1 84 ? 7.504 -17.328 -12.609 1 98.69 84 THR A N 1
ATOM 641 C CA . THR A 1 84 ? 6.871 -16.688 -11.469 1 98.69 84 THR A CA 1
ATOM 642 C C . THR A 1 84 ? 6.133 -15.422 -11.906 1 98.69 84 THR A C 1
ATOM 644 O O . THR A 1 84 ? 6.055 -15.125 -13.102 1 98.69 84 THR A O 1
ATOM 647 N N . PHE A 1 85 ? 5.41 -14.805 -11 1 98.5 85 PHE A N 1
ATOM 648 C CA . PHE A 1 85 ? 4.805 -13.5 -11.211 1 98.5 85 PHE A CA 1
ATOM 649 C C . PHE A 1 85 ? 5.863 -12.398 -11.156 1 98.5 85 PHE A C 1
ATOM 651 O O . PHE A 1 85 ? 6.863 -12.531 -10.453 1 98.5 85 PHE A O 1
ATOM 658 N N . THR A 1 86 ? 5.727 -11.312 -11.742 1 98.75 86 THR A N 1
ATOM 659 C CA . THR A 1 86 ? 6.719 -10.273 -12 1 98.75 86 THR A CA 1
ATOM 660 C C . THR A 1 86 ? 7.16 -9.609 -10.695 1 98.75 86 THR A C 1
ATOM 662 O O . THR A 1 86 ? 8.266 -9.07 -10.609 1 98.75 86 THR A O 1
ATOM 665 N N . ALA A 1 87 ? 6.359 -9.594 -9.656 1 98.81 87 ALA A N 1
ATOM 666 C CA . ALA A 1 87 ? 6.66 -8.922 -8.391 1 98.81 87 ALA A CA 1
ATOM 667 C C . ALA A 1 87 ? 8.008 -9.375 -7.836 1 98.81 87 ALA A C 1
ATOM 669 O O . ALA A 1 87 ? 8.742 -8.578 -7.254 1 98.81 87 ALA A O 1
ATOM 670 N N . THR A 1 88 ? 8.32 -10.664 -7.996 1 98.88 88 THR A N 1
ATOM 671 C CA . THR A 1 88 ? 9.562 -11.227 -7.477 1 98.88 88 THR A CA 1
ATOM 672 C C . THR A 1 88 ? 10.773 -10.508 -8.086 1 98.88 88 THR A C 1
ATOM 674 O O . THR A 1 88 ? 11.75 -10.234 -7.387 1 98.88 88 THR A O 1
ATOM 677 N N . ALA A 1 89 ? 10.688 -10.219 -9.328 1 98.88 89 ALA A N 1
ATOM 678 C CA . ALA A 1 89 ? 11.789 -9.57 -10.031 1 98.88 89 ALA A CA 1
ATOM 679 C C . ALA A 1 89 ? 11.75 -8.055 -9.852 1 98.88 89 ALA A C 1
ATOM 681 O O . ALA A 1 89 ? 12.789 -7.406 -9.773 1 98.88 89 ALA A O 1
ATOM 682 N N . GLU A 1 90 ? 10.602 -7.48 -9.75 1 98.75 90 GLU A N 1
ATOM 683 C CA . GLU A 1 90 ? 10.414 -6.035 -9.688 1 98.75 90 GLU A CA 1
ATOM 684 C C . GLU A 1 90 ? 11.094 -5.449 -8.453 1 98.75 90 GLU A C 1
ATOM 686 O O . GLU A 1 90 ? 11.727 -4.395 -8.531 1 98.75 90 GLU A O 1
ATOM 691 N N . VAL A 1 91 ? 10.938 -6.113 -7.371 1 98.88 91 VAL A N 1
ATOM 692 C CA . VAL A 1 91 ? 11.422 -5.57 -6.109 1 98.88 91 VAL A CA 1
ATOM 693 C C . VAL A 1 91 ? 12.953 -5.531 -6.121 1 98.88 91 VAL A C 1
ATOM 695 O O . VAL A 1 91 ? 13.562 -4.715 -5.43 1 98.88 91 VAL A O 1
ATOM 698 N N . VAL A 1 92 ? 13.586 -6.438 -6.918 1 98.94 92 VAL A N 1
ATOM 699 C CA . VAL A 1 92 ? 15.031 -6.398 -7.094 1 98.94 92 VAL A CA 1
ATOM 700 C C . VAL A 1 92 ? 15.438 -5.094 -7.781 1 98.94 92 VAL A C 1
ATOM 702 O O . VAL A 1 92 ? 16.391 -4.426 -7.359 1 98.94 92 VAL A O 1
ATOM 705 N N . ARG A 1 93 ? 14.641 -4.676 -8.719 1 98.62 93 ARG A N 1
ATOM 706 C CA . ARG A 1 93 ? 14.922 -3.469 -9.492 1 98.62 93 ARG A CA 1
ATOM 707 C C . ARG A 1 93 ? 14.695 -2.217 -8.656 1 98.62 93 ARG A C 1
ATOM 709 O O . ARG A 1 93 ? 15.344 -1.189 -8.875 1 98.62 93 ARG A O 1
ATOM 716 N N . TYR A 1 94 ? 13.797 -2.314 -7.684 1 98.31 94 TYR A N 1
ATOM 717 C CA . TYR A 1 94 ? 13.523 -1.165 -6.832 1 98.31 94 TYR A CA 1
ATOM 718 C C . TYR A 1 94 ? 14.797 -0.66 -6.168 1 98.31 94 TYR A C 1
ATOM 720 O O . TYR A 1 94 ? 14.914 0.528 -5.859 1 98.31 94 TYR A O 1
ATOM 728 N N . LEU A 1 95 ? 15.719 -1.571 -5.969 1 98.25 95 LEU A N 1
ATOM 729 C CA . LEU A 1 95 ? 16.922 -1.234 -5.227 1 98.25 95 LEU A CA 1
ATOM 730 C C . LEU A 1 95 ? 18.094 -1.003 -6.18 1 98.25 95 LEU A C 1
ATOM 732 O O . LEU A 1 95 ? 19.25 -0.912 -5.742 1 98.25 95 LEU A O 1
ATOM 736 N N . GLY A 1 96 ? 17.844 -1 -7.504 1 97.75 96 GLY A N 1
ATOM 737 C CA . GLY A 1 96 ? 18.891 -0.817 -8.5 1 97.75 96 GLY A CA 1
ATOM 738 C C . GLY A 1 96 ? 19.688 -2.076 -8.758 1 97.75 96 GLY A C 1
ATOM 739 O O . GLY A 1 96 ? 20.734 -2.027 -9.406 1 97.75 96 GLY A O 1
ATOM 740 N N . ALA A 1 97 ? 19.25 -3.191 -8.188 1 98.75 97 ALA A N 1
ATOM 741 C CA . ALA A 1 97 ? 19.891 -4.484 -8.406 1 98.75 97 ALA A CA 1
ATOM 742 C C . ALA A 1 97 ? 19.344 -5.168 -9.656 1 98.75 97 ALA A C 1
ATOM 744 O O . ALA A 1 97 ? 18.484 -4.621 -10.344 1 98.75 97 ALA A O 1
ATOM 745 N N . HIS A 1 98 ? 19.906 -6.367 -10.016 1 98.88 98 HIS A N 1
ATOM 746 C CA . HIS A 1 98 ? 19.531 -7.047 -11.258 1 98.88 98 HIS A CA 1
ATOM 747 C C . HIS A 1 98 ? 19.031 -8.461 -10.984 1 98.88 98 HIS A C 1
ATOM 749 O O . HIS A 1 98 ? 19.766 -9.281 -10.422 1 98.88 98 HIS A O 1
ATOM 755 N N . PRO A 1 99 ? 17.844 -8.719 -11.375 1 98.94 99 PRO A N 1
ATOM 756 C CA . PRO A 1 99 ? 17.406 -10.117 -11.32 1 98.94 99 PRO A CA 1
ATOM 757 C C . PRO A 1 99 ? 18.125 -11 -12.336 1 98.94 99 PRO A C 1
ATOM 759 O O . PRO A 1 99 ? 18.281 -10.609 -13.492 1 98.94 99 PRO A O 1
ATOM 762 N N . ILE A 1 100 ? 18.562 -12.07 -11.891 1 98.94 100 ILE A N 1
ATOM 763 C CA . ILE A 1 100 ? 19.125 -13.109 -12.742 1 98.94 100 ILE A CA 1
ATOM 764 C C . ILE A 1 100 ? 18.141 -14.281 -12.844 1 98.94 100 ILE A C 1
ATOM 766 O O . ILE A 1 100 ? 17.938 -15.016 -11.875 1 98.94 100 ILE A O 1
ATOM 770 N N . PHE A 1 101 ? 17.609 -14.484 -14.039 1 98.94 101 PHE A N 1
ATOM 771 C CA . PHE A 1 101 ? 16.531 -15.43 -14.242 1 98.94 101 PHE A CA 1
ATOM 772 C C . PHE A 1 101 ? 17.062 -16.828 -14.5 1 98.94 101 PHE A C 1
ATOM 774 O O . PHE A 1 101 ? 18 -17.016 -15.289 1 98.94 101 PHE A O 1
ATOM 781 N N . VAL A 1 102 ? 16.469 -17.781 -13.852 1 98.75 102 VAL A N 1
ATOM 782 C CA . VAL A 1 102 ? 16.891 -19.156 -14.086 1 98.75 102 VAL A CA 1
ATOM 783 C C . VAL A 1 102 ? 15.656 -20.031 -14.336 1 98.75 102 VAL A C 1
ATOM 785 O O . VAL A 1 102 ? 14.531 -19.641 -13.992 1 98.75 102 VAL A O 1
ATOM 788 N N . ASP A 1 103 ? 15.812 -21.188 -14.883 1 98.81 103 ASP A N 1
ATOM 789 C CA . ASP A 1 103 ? 14.727 -22.062 -15.328 1 98.81 103 ASP A CA 1
ATOM 790 C C . ASP A 1 103 ? 14.211 -22.922 -14.18 1 98.81 103 ASP A C 1
ATOM 792 O O . ASP A 1 103 ? 14.727 -22.844 -13.062 1 98.81 103 ASP A O 1
ATOM 796 N N . SER A 1 104 ? 13.203 -23.641 -14.477 1 98.44 104 SER A N 1
ATOM 797 C CA . SER A 1 104 ? 12.469 -24.422 -13.492 1 98.44 104 SER A CA 1
ATOM 798 C C . SER A 1 104 ? 12.727 -25.922 -13.672 1 98.44 104 SER A C 1
ATOM 800 O O . SER A 1 104 ? 13.336 -26.328 -14.656 1 98.44 104 SER A O 1
ATOM 802 N N . LEU A 1 105 ? 12.328 -26.672 -12.648 1 98.56 105 LEU A N 1
ATOM 803 C CA . LEU A 1 105 ? 12.219 -28.109 -12.781 1 98.56 105 LEU A CA 1
ATOM 804 C C . LEU A 1 105 ? 11.039 -28.5 -13.664 1 98.56 105 LEU A C 1
ATOM 806 O O . LEU A 1 105 ? 10.016 -27.797 -13.672 1 98.56 105 LEU A O 1
ATOM 810 N N . PRO A 1 106 ? 11.062 -29.578 -14.375 1 97.56 106 PRO A N 1
ATOM 811 C CA . PRO A 1 106 ? 10.008 -29.906 -15.344 1 97.56 106 PRO A CA 1
ATOM 812 C C . PRO A 1 106 ? 8.734 -30.406 -14.68 1 97.56 106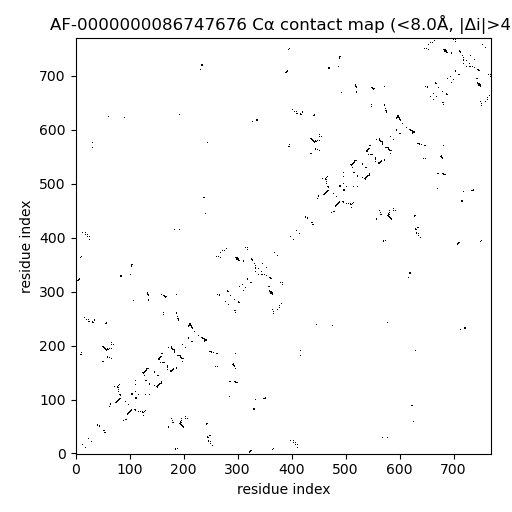 PRO A C 1
ATOM 814 O O . PRO A 1 106 ? 7.652 -30.344 -15.273 1 97.56 106 PRO A O 1
ATOM 817 N N . ASP A 1 107 ? 8.836 -30.938 -13.469 1 96.62 107 ASP A N 1
ATOM 818 C CA . ASP A 1 107 ? 7.668 -31.516 -12.812 1 96.62 107 ASP A CA 1
ATOM 819 C C . ASP A 1 107 ? 6.965 -30.484 -11.93 1 96.62 107 ASP A C 1
ATOM 821 O O . ASP A 1 107 ? 5.871 -30.031 -12.266 1 96.62 107 ASP A O 1
ATOM 825 N N . SER A 1 108 ? 7.66 -29.938 -10.938 1 97.81 108 SER A N 1
ATOM 826 C CA . SER A 1 108 ? 7.055 -29.062 -9.938 1 97.81 108 SER A CA 1
ATOM 827 C C . SER A 1 108 ? 6.977 -27.625 -10.445 1 97.81 108 SER A C 1
ATOM 829 O O . SER A 1 108 ? 6.23 -26.812 -9.906 1 97.81 108 SER A O 1
ATOM 831 N N . LEU A 1 109 ? 7.859 -27.281 -11.445 1 98.5 109 LEU A N 1
ATOM 832 C CA . LEU A 1 109 ? 8.016 -25.938 -12 1 98.5 109 LEU A CA 1
ATOM 833 C C . LEU A 1 109 ? 8.648 -25 -10.977 1 98.5 109 LEU A C 1
ATOM 835 O O . LEU A 1 109 ? 8.766 -23.797 -11.219 1 98.5 109 LEU A O 1
ATOM 839 N N . ASN A 1 110 ? 9.047 -25.531 -9.812 1 98.88 110 ASN A N 1
ATOM 840 C CA . ASN A 1 110 ? 9.898 -24.781 -8.906 1 98.88 110 ASN A CA 1
ATOM 841 C C . ASN A 1 110 ? 11.273 -24.516 -9.508 1 98.88 110 ASN A C 1
ATOM 843 O O . ASN A 1 110 ? 11.68 -25.188 -10.453 1 98.88 110 ASN A O 1
ATOM 847 N N . ILE A 1 111 ? 11.922 -23.594 -8.961 1 98.88 111 ILE A N 1
ATOM 848 C CA . ILE A 1 111 ? 13.234 -23.172 -9.445 1 98.88 111 ILE A CA 1
ATOM 849 C C . ILE A 1 111 ? 14.203 -24.359 -9.383 1 98.88 111 ILE A C 1
ATOM 851 O O . ILE A 1 111 ? 14.188 -25.125 -8.422 1 98.88 111 ILE A O 1
ATOM 855 N N . ASP A 1 112 ? 15.047 -24.516 -10.43 1 98.88 112 ASP A N 1
ATOM 856 C CA . ASP A 1 112 ? 16.016 -25.594 -10.531 1 98.88 112 ASP A CA 1
ATOM 857 C C . ASP A 1 112 ? 17.281 -25.266 -9.734 1 98.88 112 ASP A C 1
ATOM 859 O O . ASP A 1 112 ? 18.031 -24.359 -10.102 1 98.88 112 ASP A O 1
ATOM 863 N N . PRO A 1 113 ? 17.594 -26.062 -8.75 1 98.75 113 PRO A N 1
ATOM 864 C CA . PRO A 1 113 ? 18.797 -25.797 -7.977 1 98.75 113 PRO A CA 1
ATOM 865 C C . PRO A 1 113 ? 20.078 -25.844 -8.828 1 98.75 113 PRO A C 1
ATOM 867 O O . PRO A 1 113 ? 21.016 -25.094 -8.578 1 98.75 113 PRO A O 1
ATOM 870 N N . VAL A 1 114 ? 20.109 -26.734 -9.781 1 98.62 114 VAL A N 1
ATOM 871 C CA . VAL A 1 114 ? 21.281 -26.812 -10.648 1 98.62 114 VAL A CA 1
ATOM 872 C C . VAL A 1 114 ? 21.438 -25.516 -11.438 1 98.62 114 VAL A C 1
ATOM 874 O O . VAL A 1 114 ? 22.547 -25.016 -11.586 1 98.62 114 VAL A O 1
ATOM 877 N N . ALA A 1 115 ? 20.344 -25.016 -11.93 1 98.75 115 ALA A N 1
ATOM 878 C CA . ALA A 1 115 ? 20.375 -23.766 -12.664 1 98.75 115 ALA A CA 1
ATOM 879 C C . ALA A 1 115 ? 20.797 -22.609 -11.766 1 98.75 115 ALA A C 1
ATOM 881 O O . ALA A 1 115 ? 21.469 -21.672 -12.211 1 98.75 115 ALA A O 1
ATOM 882 N N . ILE A 1 116 ? 20.391 -22.625 -10.5 1 98.88 116 ILE A N 1
ATOM 883 C CA . ILE A 1 116 ? 20.828 -21.609 -9.539 1 98.88 116 ILE A CA 1
ATOM 884 C C . ILE A 1 116 ? 22.359 -21.594 -9.469 1 98.88 116 ILE A C 1
ATOM 886 O O . ILE A 1 116 ? 22.969 -20.547 -9.633 1 98.88 116 ILE A O 1
ATOM 890 N N . LYS A 1 117 ? 22.891 -22.734 -9.258 1 98.56 117 LYS A N 1
ATOM 891 C CA . LYS A 1 117 ? 24.344 -22.844 -9.062 1 98.56 117 LYS A CA 1
ATOM 892 C C . LYS A 1 117 ? 25.094 -22.312 -10.273 1 98.56 117 LYS A C 1
ATOM 894 O O . LYS A 1 117 ? 26.109 -21.625 -10.133 1 98.56 117 LYS A O 1
ATOM 899 N N . LYS A 1 118 ? 24.625 -22.641 -11.414 1 98.62 118 LYS A N 1
ATOM 900 C CA . LYS A 1 118 ? 25.266 -22.25 -12.664 1 98.62 118 LYS A CA 1
ATOM 901 C C . LYS A 1 118 ? 25.203 -20.734 -12.867 1 98.62 118 LYS A C 1
ATOM 903 O O . LYS A 1 118 ? 26.047 -20.156 -13.555 1 98.62 118 LYS A O 1
ATOM 908 N N . ALA A 1 119 ? 24.25 -20.047 -12.211 1 98.81 119 ALA A N 1
ATOM 909 C CA . ALA A 1 119 ? 23.984 -18.641 -12.469 1 98.81 119 ALA A CA 1
ATOM 910 C C . ALA A 1 119 ? 24.75 -17.75 -11.492 1 98.81 119 ALA A C 1
ATOM 912 O O . ALA A 1 119 ? 24.797 -16.531 -11.656 1 98.81 119 ALA A O 1
ATOM 913 N N . ILE A 1 120 ? 25.391 -18.312 -10.516 1 98.88 120 ILE A N 1
ATOM 914 C CA . ILE A 1 120 ? 26.047 -17.547 -9.461 1 98.88 120 ILE A CA 1
ATOM 915 C C . ILE A 1 120 ? 27.297 -16.875 -10.023 1 98.88 120 ILE A C 1
ATOM 917 O O . ILE A 1 120 ? 28.078 -17.5 -10.742 1 98.88 120 ILE A O 1
ATOM 921 N N . THR A 1 121 ? 27.453 -15.664 -9.781 1 98.75 121 THR A N 1
ATOM 922 C CA . THR A 1 121 ? 28.656 -14.883 -10.07 1 98.75 121 THR A CA 1
ATOM 923 C C . THR A 1 121 ? 29.172 -14.203 -8.805 1 98.75 121 THR A C 1
ATOM 925 O O . THR A 1 121 ? 28.625 -14.398 -7.723 1 98.75 121 THR A O 1
ATOM 928 N N . ALA A 1 122 ? 30.203 -13.383 -8.984 1 98.5 122 ALA A N 1
ATOM 929 C CA . ALA A 1 122 ? 30.75 -12.641 -7.855 1 98.5 122 ALA A CA 1
ATOM 930 C C . ALA A 1 122 ? 29.797 -11.555 -7.383 1 98.5 122 ALA A C 1
ATOM 932 O O . ALA A 1 122 ? 29.906 -11.062 -6.254 1 98.5 122 ALA A O 1
ATOM 933 N N . LYS A 1 123 ? 28.797 -11.195 -8.211 1 98.81 123 LYS A N 1
ATOM 934 C CA . LYS A 1 123 ? 27.859 -10.125 -7.891 1 98.81 123 LYS A CA 1
ATOM 935 C C . LYS A 1 123 ? 26.594 -10.672 -7.238 1 98.81 123 LYS A C 1
ATOM 937 O O . LYS A 1 123 ? 25.766 -9.914 -6.738 1 98.81 123 LYS A O 1
ATOM 942 N N . THR A 1 124 ? 26.438 -11.969 -7.23 1 98.94 124 THR A N 1
ATOM 943 C CA . THR A 1 124 ? 25.234 -12.578 -6.664 1 98.94 124 THR A CA 1
ATOM 944 C C . THR A 1 124 ? 25.219 -12.422 -5.145 1 98.94 124 THR A C 1
ATOM 946 O O . THR A 1 124 ? 26.188 -12.781 -4.469 1 98.94 124 THR A O 1
ATOM 949 N N . LYS A 1 125 ? 24.094 -11.93 -4.613 1 98.94 125 LYS A N 1
ATOM 950 C CA . LYS A 1 125 ? 24.016 -11.695 -3.174 1 98.94 125 LYS A CA 1
ATOM 951 C C . LYS A 1 125 ? 22.875 -12.5 -2.549 1 98.94 125 LYS A C 1
ATOM 953 O O . LYS A 1 125 ? 22.891 -12.766 -1.346 1 98.94 125 LYS A O 1
ATOM 958 N N . ALA A 1 126 ? 21.891 -12.898 -3.369 1 98.94 126 ALA A N 1
ATOM 959 C CA . ALA A 1 126 ? 20.719 -13.562 -2.789 1 98.94 126 ALA A CA 1
ATOM 960 C C . ALA A 1 126 ? 20.031 -14.445 -3.82 1 98.94 126 ALA A C 1
ATOM 962 O O . ALA A 1 126 ? 20.234 -14.289 -5.027 1 98.94 126 ALA A O 1
ATOM 963 N N . ILE A 1 127 ? 19.297 -15.398 -3.326 1 98.94 127 ILE A N 1
ATOM 964 C CA . ILE A 1 127 ? 18.375 -16.234 -4.074 1 98.94 127 ILE A CA 1
ATOM 965 C C . ILE A 1 127 ? 16.953 -16.016 -3.557 1 98.94 127 ILE A C 1
ATOM 967 O O . ILE A 1 127 ? 16.719 -15.953 -2.346 1 98.94 127 ILE A O 1
ATOM 971 N N . MET A 1 128 ? 16.016 -15.859 -4.469 1 99 128 MET A N 1
ATOM 972 C CA . MET A 1 128 ? 14.602 -15.742 -4.102 1 99 128 MET A CA 1
ATOM 973 C C . MET A 1 128 ? 13.789 -16.891 -4.684 1 99 128 MET A C 1
ATOM 975 O O . MET A 1 128 ? 13.117 -16.734 -5.703 1 99 128 MET A O 1
ATOM 979 N N . PRO A 1 129 ? 13.805 -18 -4.012 1 98.94 129 PRO A N 1
ATOM 980 C CA . PRO A 1 129 ? 12.922 -19.078 -4.484 1 98.94 129 PRO A CA 1
ATOM 981 C C . PRO A 1 129 ? 11.445 -18.75 -4.312 1 98.94 129 PRO A C 1
ATOM 983 O O . PRO A 1 129 ? 11.062 -18.078 -3.354 1 98.94 129 PRO A O 1
ATOM 986 N N . VAL A 1 130 ? 10.648 -19.141 -5.254 1 98.94 130 VAL A N 1
ATOM 987 C CA . VAL A 1 130 ? 9.188 -19.031 -5.203 1 98.94 130 VAL A CA 1
ATOM 988 C C . VAL A 1 130 ? 8.578 -20.422 -5.062 1 98.94 130 VAL A C 1
ATOM 990 O O . VAL A 1 130 ? 8.836 -21.312 -5.887 1 98.94 130 VAL A O 1
ATOM 993 N N . HIS A 1 131 ? 7.809 -20.641 -4.008 1 98.94 131 HIS A N 1
ATOM 994 C CA . HIS A 1 131 ? 7.117 -21.922 -3.828 1 98.94 131 HIS A CA 1
ATOM 995 C C . HIS A 1 131 ? 5.875 -22 -4.711 1 98.94 131 HIS A C 1
ATOM 997 O O . HIS A 1 131 ? 4.762 -21.719 -4.254 1 98.94 131 HIS A O 1
ATOM 1003 N N . PHE A 1 132 ? 6.055 -22.438 -5.891 1 98.75 132 PHE A N 1
ATOM 1004 C CA . PHE A 1 132 ? 5.051 -22.344 -6.941 1 98.75 132 PHE A CA 1
ATOM 1005 C C . PHE A 1 132 ? 3.812 -23.156 -6.582 1 98.75 132 PHE A C 1
ATOM 1007 O O . PHE A 1 132 ? 3.922 -24.297 -6.117 1 98.75 132 PHE A O 1
ATOM 1014 N N . ALA A 1 133 ? 2.652 -22.562 -6.703 1 98.75 133 ALA A N 1
ATOM 1015 C CA . ALA A 1 133 ? 1.315 -23.125 -6.586 1 98.75 133 ALA A CA 1
ATOM 1016 C C . ALA A 1 133 ? 1.044 -23.609 -5.16 1 98.75 133 ALA A C 1
ATOM 1018 O O . ALA A 1 133 ? -0.076 -24 -4.836 1 98.75 133 ALA A O 1
ATOM 1019 N N . GLY A 1 134 ? 2.064 -23.547 -4.293 1 98.81 134 GLY A N 1
ATOM 1020 C CA . GLY A 1 134 ? 1.882 -23.953 -2.91 1 98.81 134 GLY A CA 1
ATOM 1021 C C . GLY A 1 134 ? 2.783 -25.109 -2.504 1 98.81 134 GLY A C 1
ATOM 1022 O O . GLY A 1 134 ? 2.777 -25.531 -1.347 1 98.81 134 GLY A O 1
ATOM 1023 N N . LEU A 1 135 ? 3.514 -25.625 -3.477 1 98.75 135 LEU A N 1
ATOM 1024 C CA . LEU A 1 135 ? 4.488 -26.672 -3.201 1 98.75 135 LEU A CA 1
ATOM 1025 C C . LEU A 1 135 ? 5.859 -26.078 -2.904 1 98.75 135 LEU A C 1
ATOM 1027 O O . LEU A 1 135 ? 6.352 -25.234 -3.656 1 98.75 135 LEU A O 1
ATOM 1031 N N . SER A 1 136 ? 6.457 -26.547 -1.825 1 98.81 136 SER A N 1
ATOM 1032 C CA . SER A 1 136 ? 7.773 -26.031 -1.454 1 98.81 136 SER A CA 1
ATOM 1033 C C . SER A 1 136 ? 8.82 -26.375 -2.51 1 98.81 136 SER A C 1
ATOM 1035 O O . SER A 1 136 ? 8.773 -27.469 -3.104 1 98.81 136 SER A O 1
ATOM 1037 N N . CYS A 1 137 ? 9.758 -25.484 -2.666 1 98.81 137 CYS A N 1
ATOM 1038 C CA . CYS A 1 137 ? 10.977 -25.828 -3.391 1 98.81 137 CYS A CA 1
ATOM 1039 C C . CYS A 1 137 ? 11.781 -26.875 -2.646 1 98.81 137 CYS A C 1
ATOM 1041 O O . CYS A 1 137 ? 11.453 -27.234 -1.511 1 98.81 137 CYS A O 1
ATOM 1043 N N . ASP A 1 138 ? 12.781 -27.438 -3.379 1 98.06 138 ASP A N 1
ATOM 1044 C CA . ASP A 1 138 ? 13.773 -28.25 -2.691 1 98.06 138 ASP A CA 1
ATOM 1045 C C . ASP A 1 138 ? 14.688 -27.391 -1.823 1 98.06 138 ASP A C 1
ATOM 1047 O O . ASP A 1 138 ? 15.836 -27.125 -2.197 1 98.06 138 ASP A O 1
ATOM 1051 N N . MET A 1 139 ? 14.227 -27.094 -0.65 1 98.75 139 MET A N 1
ATOM 1052 C CA . MET A 1 139 ? 14.867 -26.062 0.164 1 98.75 139 MET A CA 1
ATOM 1053 C C . MET A 1 139 ? 16.172 -26.578 0.754 1 98.75 139 MET A C 1
ATOM 1055 O O . MET A 1 139 ? 17.109 -25.812 0.993 1 98.75 139 MET A O 1
ATOM 1059 N N . ASP A 1 140 ? 16.281 -27.906 0.952 1 98.62 140 ASP A N 1
ATOM 1060 C CA . ASP A 1 140 ? 17.578 -28.438 1.397 1 98.62 140 ASP A CA 1
ATOM 1061 C C . ASP A 1 140 ? 18.688 -28.094 0.407 1 98.62 140 ASP A C 1
ATOM 1063 O O . ASP A 1 140 ? 19.75 -27.625 0.803 1 98.62 140 ASP A O 1
ATOM 1067 N N . GLU A 1 141 ? 18.422 -28.328 -0.818 1 98.62 141 GLU A N 1
ATOM 1068 C CA . GLU A 1 141 ? 19.406 -28.078 -1.857 1 98.62 141 GLU A CA 1
ATOM 1069 C C . GLU A 1 141 ? 19.703 -26.578 -1.97 1 98.62 141 GLU A C 1
ATOM 1071 O O . GLU A 1 141 ? 20.875 -26.188 -2.1 1 98.62 141 GLU A O 1
ATOM 1076 N N . ILE A 1 142 ? 18.688 -25.75 -1.925 1 98.88 142 ILE A N 1
ATOM 1077 C CA . ILE A 1 142 ? 18.859 -24.312 -2.088 1 98.88 142 ILE A CA 1
ATOM 1078 C C . ILE A 1 142 ? 19.641 -23.75 -0.908 1 98.88 142 ILE A C 1
ATOM 1080 O O . ILE A 1 142 ? 20.547 -22.922 -1.092 1 98.88 142 ILE A O 1
ATOM 1084 N N . ILE A 1 143 ? 19.312 -24.141 0.302 1 98.94 143 ILE A N 1
ATOM 1085 C CA . ILE A 1 143 ? 19.984 -23.688 1.504 1 98.94 143 ILE A CA 1
ATOM 1086 C C . ILE A 1 143 ? 21.453 -24.109 1.456 1 98.94 143 ILE A C 1
ATOM 1088 O O . ILE A 1 143 ? 22.344 -23.328 1.827 1 98.94 143 ILE A O 1
ATOM 1092 N N . ALA A 1 144 ? 21.703 -25.328 0.971 1 98.88 144 ALA A N 1
ATOM 1093 C CA . ALA A 1 144 ? 23.078 -25.812 0.854 1 98.88 144 ALA A CA 1
ATOM 1094 C C . ALA A 1 144 ? 23.891 -24.953 -0.119 1 98.88 144 ALA A C 1
ATOM 1096 O O . ALA A 1 144 ? 25.031 -24.594 0.156 1 98.88 144 ALA A O 1
ATOM 1097 N N . ILE A 1 145 ? 23.312 -24.672 -1.239 1 98.88 145 ILE A N 1
ATOM 1098 C CA . ILE A 1 145 ? 23.969 -23.828 -2.236 1 98.88 145 ILE A CA 1
ATOM 1099 C C . ILE A 1 145 ? 24.266 -22.453 -1.64 1 98.88 145 ILE A C 1
ATOM 1101 O O . ILE A 1 145 ? 25.375 -21.938 -1.796 1 98.88 145 ILE A O 1
ATOM 1105 N N . ALA A 1 146 ? 23.266 -21.875 -0.974 1 98.88 146 ALA A N 1
ATOM 1106 C CA . ALA A 1 146 ? 23.422 -20.547 -0.394 1 98.88 146 ALA A CA 1
ATOM 1107 C C . ALA A 1 146 ? 24.547 -20.516 0.642 1 98.88 146 ALA A C 1
ATOM 1109 O O . ALA A 1 146 ? 25.328 -19.578 0.696 1 98.88 146 ALA A O 1
ATOM 1110 N N . LYS A 1 147 ? 24.594 -21.516 1.443 1 98.62 147 LYS A N 1
ATOM 1111 C CA . LYS A 1 147 ? 25.641 -21.625 2.455 1 98.62 147 LYS A CA 1
ATOM 1112 C C . LYS A 1 147 ? 27.031 -21.734 1.812 1 98.62 147 LYS A C 1
ATOM 1114 O O . LYS A 1 147 ? 27.969 -21.062 2.236 1 98.62 147 LYS A O 1
ATOM 1119 N N . GLU A 1 148 ? 27.078 -22.594 0.854 1 98.5 148 GLU A N 1
ATOM 1120 C CA . GLU A 1 148 ? 28.359 -22.812 0.167 1 98.5 148 GLU A CA 1
ATOM 1121 C C . GLU A 1 148 ? 28.859 -21.531 -0.482 1 98.5 148 GLU A C 1
ATOM 1123 O O . GLU A 1 148 ? 30.062 -21.266 -0.49 1 98.5 148 GLU A O 1
ATOM 1128 N N . CYS A 1 149 ? 27.969 -20.75 -0.964 1 98.69 149 CYS A N 1
ATOM 1129 C CA . CYS A 1 149 ? 28.359 -19.594 -1.765 1 98.69 149 CYS A CA 1
ATOM 1130 C C . CYS A 1 149 ? 28.156 -18.297 -0.989 1 98.69 149 CYS A C 1
ATOM 1132 O O . CYS A 1 149 ? 28.328 -17.203 -1.54 1 98.69 149 CYS A O 1
ATOM 1134 N N . ASN A 1 150 ? 27.781 -18.359 0.267 1 98.44 150 ASN A N 1
ATOM 1135 C CA . ASN A 1 150 ? 27.562 -17.219 1.142 1 98.44 150 ASN A CA 1
ATOM 1136 C C . ASN A 1 150 ? 26.5 -16.266 0.566 1 98.44 150 ASN A C 1
ATOM 1138 O O . ASN A 1 150 ? 26.766 -15.078 0.411 1 98.44 150 ASN A O 1
ATOM 1142 N N . LEU A 1 151 ? 25.375 -16.812 0.231 1 98.94 151 LEU A N 1
ATOM 1143 C CA . LEU A 1 151 ? 24.25 -16.062 -0.311 1 98.94 151 LEU A CA 1
ATOM 1144 C C . LEU A 1 151 ? 23.109 -16 0.69 1 98.94 151 LEU A C 1
ATOM 1146 O O . LEU A 1 151 ? 22.938 -16.906 1.501 1 98.94 151 LEU A O 1
ATOM 1150 N N . ARG A 1 152 ? 22.344 -14.93 0.693 1 98.94 152 ARG A N 1
ATOM 1151 C CA . ARG A 1 152 ? 21.125 -14.805 1.477 1 98.94 152 ARG A CA 1
ATOM 1152 C C . ARG A 1 152 ? 19.938 -15.438 0.75 1 98.94 152 ARG A C 1
ATOM 1154 O O . ARG A 1 152 ? 19.969 -15.594 -0.472 1 98.94 152 ARG A O 1
ATOM 1161 N N . ILE A 1 153 ? 18.922 -15.852 1.5 1 99 153 ILE A N 1
ATOM 1162 C CA . ILE A 1 153 ? 17.719 -16.438 0.899 1 99 153 ILE A CA 1
ATOM 1163 C C . ILE A 1 153 ? 16.484 -15.672 1.351 1 99 153 ILE A C 1
ATOM 1165 O O . ILE A 1 153 ? 16.234 -15.531 2.551 1 99 153 ILE A O 1
ATOM 1169 N N . ILE A 1 154 ? 15.773 -15.141 0.469 1 99 154 ILE A N 1
ATOM 1170 C CA . ILE A 1 154 ? 14.438 -14.602 0.683 1 99 154 ILE A CA 1
ATOM 1171 C C . ILE A 1 154 ? 13.398 -15.508 0.013 1 99 154 ILE A C 1
ATOM 1173 O O . ILE A 1 154 ? 13.312 -15.555 -1.216 1 99 154 ILE A O 1
ATOM 1177 N N . GLU A 1 155 ? 12.602 -16.172 0.772 1 99 155 GLU A N 1
ATOM 1178 C CA . GLU A 1 155 ? 11.555 -17.031 0.217 1 99 155 GLU A CA 1
ATOM 1179 C C . GLU A 1 155 ? 10.328 -16.219 -0.18 1 99 155 GLU A C 1
ATOM 1181 O O . GLU A 1 155 ? 9.734 -15.531 0.659 1 99 155 GLU A O 1
ATOM 1186 N N . ASP A 1 156 ? 10.023 -16.219 -1.464 1 98.94 156 ASP A N 1
ATOM 1187 C CA . ASP A 1 156 ? 8.695 -15.789 -1.885 1 98.94 156 ASP A CA 1
ATOM 1188 C C . ASP A 1 156 ? 7.664 -16.891 -1.663 1 98.94 156 ASP A C 1
ATOM 1190 O O . ASP A 1 156 ? 7.523 -17.781 -2.49 1 98.94 156 ASP A O 1
ATOM 1194 N N . ALA A 1 157 ? 6.945 -16.734 -0.613 1 98.94 157 ALA A N 1
ATOM 1195 C CA . ALA A 1 157 ? 5.984 -17.75 -0.168 1 98.94 157 ALA A CA 1
ATOM 1196 C C . ALA A 1 157 ? 4.551 -17.281 -0.408 1 98.94 157 ALA A C 1
ATOM 1198 O O . ALA A 1 157 ? 3.637 -17.656 0.33 1 98.94 157 ALA A O 1
ATOM 1199 N N . ALA A 1 158 ? 4.391 -16.484 -1.433 1 98.88 158 ALA A N 1
ATOM 1200 C CA . ALA A 1 158 ? 3.08 -15.906 -1.734 1 98.88 158 ALA A CA 1
ATOM 1201 C C . ALA A 1 158 ? 2.041 -17 -1.953 1 98.88 158 ALA A C 1
ATOM 1203 O O . ALA A 1 158 ? 0.85 -16.797 -1.704 1 98.88 158 ALA A O 1
ATOM 1204 N N . HIS A 1 159 ? 2.488 -18.203 -2.365 1 98.81 159 HIS A N 1
ATOM 1205 C CA . HIS A 1 159 ? 1.567 -19.297 -2.691 1 98.81 159 HIS A CA 1
ATOM 1206 C C . HIS A 1 159 ? 1.524 -20.328 -1.577 1 98.81 159 HIS A C 1
ATOM 1208 O O . HIS A 1 159 ? 0.738 -21.281 -1.637 1 98.81 159 HIS A O 1
ATOM 1214 N N . SER A 1 160 ? 2.305 -20.219 -0.488 1 98.56 160 SER A N 1
ATOM 1215 C CA . SER A 1 160 ? 2.674 -21.469 0.176 1 98.56 160 SER A CA 1
ATOM 1216 C C . SER A 1 160 ? 2.143 -21.5 1.604 1 98.56 160 SER A C 1
ATOM 1218 O O . SER A 1 160 ? 2.572 -22.344 2.408 1 98.56 160 SER A O 1
ATOM 1220 N N . PHE A 1 161 ? 1.331 -20.578 1.963 1 98.75 161 PHE A N 1
ATOM 1221 C CA . PHE A 1 161 ? 0.775 -20.688 3.307 1 98.75 161 PHE A CA 1
ATOM 1222 C C . PHE A 1 161 ? -0.448 -21.609 3.309 1 98.75 161 PHE A C 1
ATOM 1224 O O . PHE A 1 161 ? -1.384 -21.391 2.533 1 98.75 161 PHE A O 1
ATOM 1231 N N . PRO A 1 162 ? -0.454 -22.75 4.074 1 98.75 162 PRO A N 1
ATOM 1232 C CA . PRO A 1 162 ? 0.451 -23.141 5.16 1 98.75 162 PRO A CA 1
ATOM 1233 C C . PRO A 1 162 ? 1.292 -24.359 4.812 1 98.75 162 PRO A C 1
ATOM 1235 O O . PRO A 1 162 ? 1.256 -25.375 5.527 1 98.75 162 PRO A O 1
ATOM 1238 N N . THR A 1 163 ? 2.146 -24.297 3.893 1 98.88 163 THR A N 1
ATOM 1239 C CA . THR A 1 163 ? 2.973 -25.375 3.361 1 98.88 163 THR A CA 1
ATOM 1240 C C . THR A 1 163 ? 3.945 -25.891 4.422 1 98.88 163 THR A C 1
ATOM 1242 O O . THR A 1 163 ? 4.496 -25.109 5.195 1 98.88 163 THR A O 1
ATOM 1245 N N . LEU A 1 164 ? 4.137 -27.219 4.465 1 98.75 164 LEU A N 1
ATOM 1246 C CA . LEU A 1 164 ? 5.188 -27.859 5.242 1 98.75 164 LEU A CA 1
ATOM 1247 C C . LEU A 1 164 ? 6.258 -28.453 4.328 1 98.75 164 LEU A C 1
ATOM 1249 O O . LEU A 1 164 ? 5.938 -29.062 3.303 1 98.75 164 LEU A O 1
ATOM 1253 N N . TYR A 1 165 ? 7.469 -28.219 4.688 1 98.69 165 TYR A N 1
ATOM 1254 C CA . TYR A 1 165 ? 8.617 -28.859 4.062 1 98.69 165 TYR A CA 1
ATOM 1255 C C . TYR A 1 165 ? 9.32 -29.797 5.035 1 98.69 165 TYR A C 1
ATOM 1257 O O . TYR A 1 165 ? 10.023 -29.344 5.945 1 98.69 165 TYR A O 1
ATOM 1265 N N . LYS A 1 166 ? 9.133 -31.156 4.82 1 98.12 166 LYS A N 1
ATOM 1266 C CA . LYS A 1 166 ? 9.742 -32.188 5.664 1 98.12 166 LYS A CA 1
ATOM 1267 C C . LYS A 1 166 ? 9.453 -31.922 7.141 1 98.12 166 LYS A C 1
ATOM 1269 O O . LYS A 1 166 ? 10.367 -31.922 7.969 1 98.12 166 LYS A O 1
ATOM 1274 N N . GLY A 1 167 ? 8.234 -31.562 7.387 1 97.88 167 GLY A N 1
ATOM 1275 C CA . GLY A 1 167 ? 7.738 -31.453 8.75 1 97.88 167 GLY A CA 1
ATOM 1276 C C . GLY A 1 167 ? 7.879 -30.047 9.312 1 97.88 167 GLY A C 1
ATOM 1277 O O . GLY A 1 167 ? 7.398 -29.766 10.414 1 97.88 167 GLY A O 1
ATOM 1278 N N . LYS A 1 168 ? 8.484 -29.172 8.602 1 98.25 168 LYS A N 1
ATOM 1279 C CA . LYS A 1 168 ? 8.672 -27.797 9.055 1 98.25 168 LYS A CA 1
ATOM 1280 C C . LYS A 1 168 ? 7.82 -26.828 8.242 1 98.25 168 LYS A C 1
ATOM 1282 O O . LYS A 1 168 ? 7.746 -26.938 7.012 1 98.25 168 LYS A O 1
ATOM 1287 N N . LYS A 1 169 ? 7.199 -25.875 8.914 1 98.75 169 LYS A N 1
ATOM 1288 C CA . LYS A 1 169 ? 6.402 -24.875 8.211 1 98.75 169 LYS A CA 1
ATOM 1289 C C . LYS A 1 169 ? 7.289 -23.938 7.395 1 98.75 169 LYS A C 1
ATOM 1291 O O . LYS A 1 169 ? 8.336 -23.5 7.871 1 98.75 169 LYS A O 1
ATOM 1296 N N . ILE A 1 170 ? 6.906 -23.75 6.125 1 98.88 170 ILE A N 1
ATOM 1297 C CA . ILE A 1 170 ? 7.508 -22.609 5.43 1 98.88 170 ILE A CA 1
ATOM 1298 C C . ILE A 1 170 ? 7.383 -21.359 6.285 1 98.88 170 ILE A C 1
ATOM 1300 O O . ILE A 1 170 ? 6.312 -21.062 6.828 1 98.88 170 ILE A O 1
ATOM 1304 N N . GLY A 1 171 ? 8.414 -20.531 6.441 1 98.69 171 GLY A N 1
ATOM 1305 C CA . GLY A 1 171 ? 8.484 -19.438 7.387 1 98.69 171 GLY A CA 1
ATOM 1306 C C . GLY A 1 171 ? 9.383 -19.719 8.57 1 98.69 171 GLY A C 1
ATOM 1307 O O . GLY A 1 171 ? 9.75 -18.812 9.312 1 98.69 171 GLY A O 1
ATOM 1308 N N . THR A 1 172 ? 9.797 -21.016 8.703 1 98.62 172 THR A N 1
ATOM 1309 C CA . THR A 1 172 ? 10.594 -21.375 9.867 1 98.62 172 THR A CA 1
ATOM 1310 C C . THR A 1 172 ? 11.914 -22.016 9.445 1 98.62 172 THR A C 1
ATOM 1312 O O . THR A 1 172 ? 12.688 -22.484 10.289 1 98.62 172 THR A O 1
ATOM 1315 N N . LEU A 1 173 ? 12.141 -22.188 8.141 1 98.62 173 LEU A N 1
ATOM 1316 C CA . LEU A 1 173 ? 13.367 -22.812 7.645 1 98.62 173 LEU A CA 1
ATOM 1317 C C . LEU A 1 173 ? 14.57 -21.906 7.906 1 98.62 173 LEU A C 1
ATOM 1319 O O . LEU A 1 173 ? 14.422 -20.766 8.352 1 98.62 173 LEU A O 1
ATOM 1323 N N . ASN A 1 174 ? 15.758 -22.5 7.668 1 97.94 174 ASN A N 1
ATOM 1324 C CA . ASN A 1 174 ? 16.984 -21.75 7.875 1 97.94 174 ASN A CA 1
ATOM 1325 C C . ASN A 1 174 ? 17.281 -20.812 6.703 1 97.94 174 ASN A C 1
ATOM 1327 O O . ASN A 1 174 ? 18.266 -20.984 5.996 1 97.94 174 ASN A O 1
ATOM 1331 N N . THR A 1 175 ? 16.406 -19.859 6.52 1 98.75 175 THR A N 1
ATOM 1332 C CA . THR A 1 175 ? 16.531 -18.812 5.52 1 98.75 175 THR A CA 1
ATOM 1333 C C . THR A 1 175 ? 16.484 -17.438 6.176 1 98.75 175 THR A C 1
ATOM 1335 O O . THR A 1 175 ? 16.266 -17.328 7.383 1 98.75 175 THR A O 1
ATOM 1338 N N . ASP A 1 176 ? 16.75 -16.359 5.461 1 98.88 176 ASP A N 1
ATOM 1339 C CA . ASP A 1 176 ? 16.844 -15.023 6.043 1 98.88 176 ASP A CA 1
ATOM 1340 C C . ASP A 1 176 ? 15.461 -14.43 6.273 1 98.88 176 ASP A C 1
ATOM 1342 O O . ASP A 1 176 ? 15.211 -13.82 7.316 1 98.88 176 ASP A O 1
ATOM 1346 N N . VAL A 1 177 ? 14.625 -14.531 5.309 1 98.94 177 VAL A N 1
ATOM 1347 C CA . VAL A 1 177 ? 13.297 -13.938 5.367 1 98.94 177 VAL A CA 1
ATOM 1348 C C . VAL A 1 177 ? 12.32 -14.773 4.551 1 98.94 177 VAL A C 1
ATOM 1350 O O . VAL A 1 177 ? 12.688 -15.336 3.516 1 98.94 177 VAL A O 1
ATOM 1353 N N . THR A 1 178 ? 11.133 -14.93 5.02 1 98.94 178 THR A N 1
ATOM 1354 C CA . THR A 1 178 ? 10.016 -15.477 4.258 1 98.94 178 THR A CA 1
ATOM 1355 C C . THR A 1 178 ? 8.875 -14.469 4.172 1 98.94 178 THR A C 1
ATOM 1357 O O . THR A 1 178 ? 8.516 -13.844 5.172 1 98.94 178 THR A O 1
ATOM 1360 N N . VAL A 1 179 ? 8.32 -14.281 2.988 1 99 179 VAL A N 1
ATOM 1361 C CA . VAL A 1 179 ? 7.223 -13.344 2.816 1 99 179 VAL A CA 1
ATOM 1362 C C . VAL A 1 179 ? 5.992 -14.078 2.287 1 99 179 VAL A C 1
ATOM 1364 O O . VAL A 1 179 ? 6.062 -14.758 1.265 1 99 179 VAL A O 1
ATOM 1367 N N . PHE A 1 180 ? 4.887 -13.93 2.945 1 99 180 PHE A N 1
ATOM 1368 C CA . PHE A 1 180 ? 3.607 -14.5 2.537 1 99 180 PHE A CA 1
ATOM 1369 C C . PHE A 1 180 ? 2.697 -13.43 1.946 1 99 180 PHE A C 1
ATOM 1371 O O . PHE A 1 180 ? 2.863 -12.242 2.225 1 99 180 PHE A O 1
ATOM 1378 N N . SER A 1 181 ? 1.766 -13.867 1.122 1 98.94 181 SER A N 1
ATOM 1379 C CA . SER A 1 181 ? 0.785 -12.977 0.508 1 98.94 181 SER A CA 1
ATOM 1380 C C . SER A 1 181 ? -0.628 -13.297 0.981 1 98.94 181 SER A C 1
ATOM 1382 O O . SER A 1 181 ? -0.976 -14.469 1.157 1 98.94 181 SER A O 1
ATOM 1384 N N . PHE A 1 182 ? -1.392 -12.25 1.158 1 98.81 182 PHE A N 1
ATOM 1385 C CA . PHE A 1 182 ? -2.793 -12.398 1.537 1 98.81 182 PHE A CA 1
ATOM 1386 C C . PHE A 1 182 ? -3.697 -11.68 0.543 1 98.81 182 PHE A C 1
ATOM 1388 O O . PHE A 1 182 ? -4.73 -11.125 0.924 1 98.81 182 PHE A O 1
ATOM 1395 N N . TYR A 1 183 ? -3.188 -11.625 -0.71 1 98.12 183 TYR A N 1
ATOM 1396 C CA . TYR A 1 183 ? -4.027 -11.148 -1.806 1 98.12 183 TYR A CA 1
ATOM 1397 C C . TYR A 1 183 ? -5.328 -11.938 -1.873 1 98.12 183 TYR A C 1
ATOM 1399 O O . TYR A 1 183 ? -5.426 -13.039 -1.323 1 98.12 183 TYR A O 1
ATOM 1407 N N . ALA A 1 184 ? -6.277 -11.484 -2.574 1 97.06 184 ALA A N 1
ATOM 1408 C CA . ALA A 1 184 ? -7.672 -11.922 -2.551 1 97.06 184 ALA A CA 1
ATOM 1409 C C . ALA A 1 184 ? -7.793 -13.398 -2.9 1 97.06 184 ALA A C 1
ATOM 1411 O O . ALA A 1 184 ? -8.656 -14.102 -2.365 1 97.06 184 ALA A O 1
ATOM 1412 N N . ASN A 1 185 ? -6.93 -13.883 -3.717 1 96.38 185 ASN A N 1
ATOM 1413 C CA . ASN A 1 185 ? -7.145 -15.234 -4.219 1 96.38 185 ASN A CA 1
ATOM 1414 C C . ASN A 1 185 ? -6.234 -16.25 -3.523 1 96.38 185 ASN A C 1
ATOM 1416 O O . ASN A 1 185 ? -6.191 -17.422 -3.906 1 96.38 185 ASN A O 1
ATOM 1420 N N . LYS A 1 186 ? -5.5 -15.805 -2.514 1 98.56 186 LYS A N 1
ATOM 1421 C CA . LYS A 1 186 ? -4.586 -16.719 -1.831 1 98.56 186 LYS A CA 1
ATOM 1422 C C . LYS A 1 186 ? -5.348 -17.656 -0.903 1 98.56 186 LYS A C 1
ATOM 1424 O O . LYS A 1 186 ? -6.582 -17.656 -0.88 1 98.56 186 LYS A O 1
ATOM 1429 N N . THR A 1 187 ? -4.617 -18.547 -0.213 1 98.75 187 THR A N 1
ATOM 1430 C CA . THR A 1 187 ? -5.23 -19.594 0.607 1 98.75 187 THR A CA 1
ATOM 1431 C C . THR A 1 187 ? -5.961 -18.969 1.798 1 98.75 187 THR A C 1
ATOM 1433 O O . THR A 1 187 ? -6.848 -19.609 2.377 1 98.75 187 THR A O 1
ATOM 1436 N N . MET A 1 188 ? -5.562 -17.812 2.16 1 98.62 188 MET A N 1
ATOM 1437 C CA . MET A 1 188 ? -6.293 -16.891 3.018 1 98.62 188 MET A CA 1
ATOM 1438 C C . MET A 1 188 ? -6.086 -15.453 2.557 1 98.62 188 MET A C 1
ATOM 1440 O O . MET A 1 188 ? -5.203 -15.172 1.745 1 98.62 188 MET A O 1
ATOM 1444 N N . THR A 1 189 ? -6.965 -14.578 3.102 1 98.75 189 THR A N 1
ATOM 1445 C CA . THR A 1 189 ? -6.855 -13.25 2.521 1 98.75 189 THR A CA 1
ATOM 1446 C C . THR A 1 189 ? -7.023 -12.18 3.596 1 98.75 189 THR A C 1
ATOM 1448 O O . THR A 1 189 ? -7.582 -12.438 4.66 1 98.75 189 THR A O 1
ATOM 1451 N N . THR A 1 190 ? -6.457 -11.039 3.385 1 98.75 190 THR A N 1
ATOM 1452 C CA . THR A 1 190 ? -6.738 -9.781 4.066 1 98.75 190 THR A CA 1
ATOM 1453 C C . THR A 1 190 ? -7.172 -8.711 3.068 1 98.75 190 THR A C 1
ATOM 1455 O O . THR A 1 190 ? -6.922 -7.523 3.279 1 98.75 190 THR A O 1
ATOM 1458 N N . ALA A 1 191 ? -7.773 -9.141 1.945 1 97.75 191 ALA A N 1
ATOM 1459 C CA . ALA A 1 191 ? -8.086 -8.289 0.797 1 97.75 191 ALA A CA 1
ATOM 1460 C C . ALA A 1 191 ? -6.816 -7.926 0.027 1 97.75 191 ALA A C 1
ATOM 1462 O O . ALA A 1 191 ? -6.57 -8.461 -1.059 1 97.75 191 ALA A O 1
ATOM 1463 N N . GLU A 1 192 ? -6.027 -7.102 0.59 1 97.94 192 GLU A N 1
ATOM 1464 C CA . GLU A 1 192 ? -4.629 -6.848 0.25 1 97.94 192 GLU A CA 1
ATOM 1465 C C . GLU A 1 192 ? -3.719 -7.059 1.456 1 97.94 192 GLU A C 1
ATOM 1467 O O . GLU A 1 192 ? -4.109 -6.781 2.592 1 97.94 192 GLU A O 1
ATOM 1472 N N . GLY A 1 193 ? -2.508 -7.574 1.214 1 98.69 193 GLY A N 1
ATOM 1473 C CA . GLY A 1 193 ? -1.633 -7.699 2.369 1 98.69 193 GLY A CA 1
ATOM 1474 C C . GLY A 1 193 ? -0.574 -8.773 2.201 1 98.69 193 GLY A C 1
ATOM 1475 O O . GLY A 1 193 ? -0.65 -9.586 1.279 1 98.69 193 GLY A O 1
ATOM 1476 N N . GLY A 1 194 ? 0.363 -8.727 3.033 1 98.88 194 GLY A N 1
ATOM 1477 C CA . GLY A 1 194 ? 1.412 -9.719 3.217 1 98.88 194 GLY A CA 1
ATOM 1478 C C . GLY A 1 194 ? 2.012 -9.703 4.609 1 98.88 194 GLY A C 1
ATOM 1479 O O . GLY A 1 194 ? 1.58 -8.93 5.469 1 98.88 194 GLY A O 1
ATOM 1480 N N . ILE A 1 195 ? 2.891 -10.586 4.84 1 98.94 195 ILE A N 1
ATOM 1481 C CA . ILE A 1 195 ? 3.592 -10.617 6.117 1 98.94 195 ILE A CA 1
ATOM 1482 C C . ILE A 1 195 ? 5.027 -11.102 5.906 1 98.94 195 ILE A C 1
ATOM 1484 O O . ILE A 1 195 ? 5.273 -11.992 5.09 1 98.94 195 ILE A O 1
ATOM 1488 N N . LEU A 1 196 ? 5.941 -10.383 6.469 1 98.94 196 LEU A N 1
ATOM 1489 C CA . LEU A 1 196 ? 7.359 -10.719 6.461 1 98.94 196 LEU A CA 1
ATOM 1490 C C . LEU A 1 196 ? 7.758 -11.438 7.746 1 98.94 196 LEU A C 1
ATOM 1492 O O . LEU A 1 196 ? 7.48 -10.945 8.844 1 98.94 196 LEU A O 1
ATOM 1496 N N . VAL A 1 197 ? 8.406 -12.555 7.629 1 98.94 197 VAL A N 1
ATOM 1497 C CA . VAL A 1 197 ? 8.797 -13.383 8.766 1 98.94 197 VAL A CA 1
ATOM 1498 C C . VAL A 1 197 ? 10.312 -13.547 8.789 1 98.94 197 VAL A C 1
ATOM 1500 O O . VAL A 1 197 ? 10.93 -13.82 7.754 1 98.94 197 VAL A O 1
ATOM 1503 N N . SER A 1 198 ? 10.906 -13.391 9.93 1 98.94 198 SER A N 1
ATOM 1504 C CA . SER A 1 198 ? 12.336 -13.609 10.086 1 98.94 198 SER A CA 1
ATOM 1505 C C . SER A 1 198 ? 12.688 -13.945 11.531 1 98.94 198 SER A C 1
ATOM 1507 O O . SER A 1 198 ? 11.953 -13.586 12.453 1 98.94 198 SER A O 1
ATOM 1509 N N . ARG A 1 199 ? 13.766 -14.648 11.711 1 98.19 199 ARG A N 1
ATOM 1510 C CA . ARG A 1 199 ? 14.312 -14.922 13.039 1 98.19 199 ARG A CA 1
ATOM 1511 C C . ARG A 1 199 ? 15.367 -13.883 13.422 1 98.19 199 ARG A C 1
ATOM 1513 O O . ARG A 1 199 ? 15.766 -13.797 14.586 1 98.19 199 ARG A O 1
ATOM 1520 N N . ASN A 1 200 ? 15.812 -13.148 12.43 1 98.62 200 ASN A N 1
ATOM 1521 C CA . ASN A 1 200 ? 16.875 -12.164 12.648 1 98.62 200 ASN A CA 1
ATOM 1522 C C . ASN A 1 200 ? 16.312 -10.859 13.219 1 98.62 200 ASN A C 1
ATOM 1524 O O . ASN A 1 200 ? 15.641 -10.109 12.508 1 98.62 200 ASN A O 1
ATOM 1528 N N . PRO A 1 201 ? 16.672 -10.492 14.438 1 98.12 201 PRO A N 1
ATOM 1529 C CA . PRO A 1 201 ? 16.094 -9.305 15.062 1 98.12 201 PRO A CA 1
ATOM 1530 C C . PRO A 1 201 ? 16.469 -8.016 14.336 1 98.12 201 PRO A C 1
ATOM 1532 O O . PRO A 1 201 ? 15.703 -7.047 14.344 1 98.12 201 PRO A O 1
ATOM 1535 N N . ASP A 1 202 ? 17.625 -7.992 13.711 1 98.5 202 ASP A N 1
ATOM 1536 C CA . ASP A 1 202 ? 18.047 -6.789 13 1 98.5 202 ASP A CA 1
ATOM 1537 C C . ASP A 1 202 ? 17.172 -6.555 11.766 1 98.5 202 ASP A C 1
ATOM 1539 O O . ASP A 1 202 ? 16.828 -5.414 11.445 1 98.5 202 ASP A O 1
ATOM 1543 N N . ILE A 1 203 ? 16.844 -7.684 11.086 1 98.81 203 ILE A N 1
ATOM 1544 C CA . ILE A 1 203 ? 15.961 -7.582 9.922 1 98.81 203 ILE A CA 1
ATOM 1545 C C . ILE A 1 203 ? 14.586 -7.098 10.367 1 98.81 203 ILE A C 1
ATOM 1547 O O . ILE A 1 203 ? 14 -6.219 9.734 1 98.81 203 ILE A O 1
ATOM 1551 N N . ILE A 1 204 ? 14.109 -7.613 11.445 1 98.69 204 ILE A N 1
ATOM 1552 C CA . ILE A 1 204 ? 12.797 -7.258 11.977 1 98.69 204 ILE A CA 1
ATOM 1553 C C . ILE A 1 204 ? 12.781 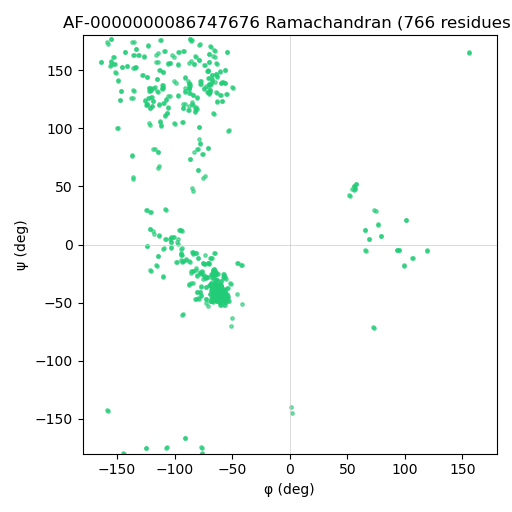-5.785 12.367 1 98.69 204 ILE A C 1
ATOM 1555 O O . ILE A 1 204 ? 11.859 -5.051 12 1 98.69 204 ILE A O 1
ATOM 1559 N N . LYS A 1 205 ? 13.758 -5.348 13.078 1 97.81 205 LYS A N 1
ATOM 1560 C CA . LYS A 1 205 ? 13.852 -3.955 13.508 1 97.81 205 LYS A CA 1
ATOM 1561 C C . LYS A 1 205 ? 13.867 -3.014 12.305 1 97.81 205 LYS A C 1
ATOM 1563 O O . LYS A 1 205 ? 13.156 -2.01 12.281 1 97.81 205 LYS A O 1
ATOM 1568 N N . ARG A 1 206 ? 14.672 -3.338 11.336 1 98.12 206 ARG A N 1
ATOM 1569 C CA . ARG A 1 206 ? 14.781 -2.521 10.133 1 98.12 206 ARG A CA 1
ATOM 1570 C C . ARG A 1 206 ? 13.445 -2.471 9.391 1 98.12 206 ARG A C 1
ATOM 1572 O O . ARG A 1 206 ? 13.023 -1.405 8.938 1 98.12 206 ARG A O 1
ATOM 1579 N N . THR A 1 207 ? 12.82 -3.625 9.305 1 98.44 207 THR A N 1
ATOM 1580 C CA . THR A 1 207 ? 11.547 -3.713 8.602 1 98.44 207 THR A CA 1
ATOM 1581 C C . THR A 1 207 ? 10.492 -2.836 9.273 1 98.44 207 THR A C 1
ATOM 1583 O O . THR A 1 207 ? 9.719 -2.154 8.594 1 98.44 207 THR A O 1
ATOM 1586 N N . LYS A 1 208 ? 10.461 -2.822 10.578 1 97.69 208 LYS A N 1
ATOM 1587 C CA . LYS A 1 208 ? 9.508 -2.006 11.328 1 97.69 208 LYS A CA 1
ATOM 1588 C C . LYS A 1 208 ? 9.719 -0.52 11.047 1 97.69 208 LYS A C 1
ATOM 1590 O O . LYS A 1 208 ? 8.758 0.227 10.867 1 97.69 208 LYS A O 1
ATOM 1595 N N . ILE A 1 209 ? 10.922 -0.098 10.945 1 97.81 209 ILE A N 1
ATOM 1596 C CA . ILE A 1 209 ? 11.266 1.302 10.719 1 97.81 209 ILE A CA 1
ATOM 1597 C C . ILE A 1 209 ? 10.922 1.687 9.281 1 97.81 209 ILE A C 1
ATOM 1599 O O . ILE A 1 209 ? 10.234 2.684 9.047 1 97.81 209 ILE A O 1
ATOM 1603 N N . MET A 1 210 ? 11.312 0.833 8.312 1 98.56 210 MET A N 1
ATOM 1604 C CA . MET A 1 210 ? 11.211 1.17 6.898 1 98.56 210 MET A CA 1
ATOM 1605 C C . MET A 1 210 ? 9.781 1.011 6.402 1 98.56 210 MET A C 1
ATOM 1607 O O . MET A 1 210 ? 9.375 1.675 5.445 1 98.56 210 MET A O 1
ATOM 1611 N N . ARG A 1 211 ? 9 0.194 7.078 1 98.12 211 ARG A N 1
ATOM 1612 C CA . ARG A 1 211 ? 7.613 -0.051 6.688 1 98.12 211 ARG A CA 1
ATOM 1613 C C . ARG A 1 211 ? 6.773 1.216 6.824 1 98.12 211 ARG A C 1
ATOM 1615 O O . ARG A 1 211 ? 5.773 1.383 6.121 1 98.12 211 ARG A O 1
ATOM 1622 N N . LEU A 1 212 ? 7.312 2.055 7.738 1 97.75 212 LEU A N 1
ATOM 1623 C CA . LEU A 1 212 ? 6.523 3.234 8.07 1 97.75 212 LEU A CA 1
ATOM 1624 C C . LEU A 1 212 ? 7.402 4.477 8.148 1 97.75 212 LEU A C 1
ATOM 1626 O O . LEU A 1 212 ? 7.746 4.934 9.242 1 97.75 212 LEU A O 1
ATOM 1630 N N . HIS A 1 213 ? 7.785 4.996 7.047 1 98.19 213 HIS A N 1
ATOM 1631 C CA . HIS A 1 213 ? 8.367 6.301 6.762 1 98.19 213 HIS A CA 1
ATOM 1632 C C . HIS A 1 213 ? 9.742 6.445 7.406 1 98.19 213 HIS A C 1
ATOM 1634 O O . HIS A 1 213 ? 10.266 7.555 7.531 1 98.19 213 HIS A O 1
ATOM 1640 N N . GLY A 1 214 ? 10.305 5.344 7.871 1 98.12 214 GLY A N 1
ATOM 1641 C CA . GLY A 1 214 ? 11.609 5.43 8.5 1 98.12 214 GLY A CA 1
ATOM 1642 C C . GLY A 1 214 ? 11.562 5.996 9.906 1 98.12 214 GLY A C 1
ATOM 1643 O O . GLY A 1 214 ? 12.57 6.496 10.414 1 98.12 214 GLY A O 1
ATOM 1644 N N . ILE A 1 215 ? 10.414 6 10.477 1 96.38 215 ILE A N 1
ATOM 1645 C CA . ILE A 1 215 ? 10.188 6.598 11.789 1 96.38 215 ILE A CA 1
ATOM 1646 C C . ILE A 1 215 ? 10.648 5.633 12.883 1 96.38 215 ILE A C 1
ATOM 1648 O O . ILE A 1 215 ? 10.336 4.441 12.836 1 96.38 215 ILE A O 1
ATOM 1652 N N . SER A 1 216 ? 11.445 6.059 13.711 1 89.44 216 SER A N 1
ATOM 1653 C CA . SER A 1 216 ? 11.836 5.34 14.914 1 89.44 216 SER A CA 1
ATOM 1654 C C . SER A 1 216 ? 11.188 5.941 16.156 1 89.44 216 SER A C 1
ATOM 1656 O O . SER A 1 216 ? 11.234 7.156 16.359 1 89.44 216 SER A O 1
ATOM 1658 N N . LYS A 1 217 ? 10.406 5.012 16.719 1 67.44 217 LYS A N 1
ATOM 1659 C CA . LYS A 1 217 ? 9.836 5.512 17.969 1 67.44 217 LYS A CA 1
ATOM 1660 C C . LYS A 1 217 ? 10.742 5.18 19.156 1 67.44 217 LYS A C 1
ATOM 1662 O O . LYS A 1 217 ? 10.383 5.426 20.312 1 67.44 217 LYS A O 1
ATOM 1667 N N . ASP A 1 218 ? 11.742 4.223 18.797 1 53.84 218 ASP A N 1
ATOM 1668 C CA . ASP A 1 218 ? 12.688 3.857 19.844 1 53.84 218 ASP A CA 1
ATOM 1669 C C . ASP A 1 218 ? 13.312 5.098 20.484 1 53.84 218 ASP A C 1
ATOM 1671 O O . ASP A 1 218 ? 13.859 5.027 21.594 1 53.84 218 ASP A O 1
ATOM 1675 N N . ALA A 1 219 ? 13.469 6.062 19.594 1 42.5 219 ALA A N 1
ATOM 1676 C CA . ALA A 1 219 ? 13.977 7.207 20.344 1 42.5 219 ALA A CA 1
ATOM 1677 C C . ALA A 1 219 ? 13.25 7.344 21.688 1 42.5 219 ALA A C 1
ATOM 1679 O O . ALA A 1 219 ? 13.742 7.996 22.609 1 42.5 219 ALA A O 1
ATOM 1680 N N . PHE A 1 220 ? 12.086 6.586 21.594 1 39.47 220 PHE A N 1
ATOM 1681 C CA . PHE A 1 220 ? 11.273 6.523 22.812 1 39.47 220 PHE A CA 1
ATOM 1682 C C . PHE A 1 220 ? 11.945 5.645 23.859 1 39.47 220 PHE A C 1
ATOM 1684 O O . PHE A 1 220 ? 11.828 5.906 25.062 1 39.47 220 PHE A O 1
ATOM 1691 N N . ASP A 1 221 ? 12.367 4.34 23.359 1 38.28 221 ASP A N 1
ATOM 1692 C CA . ASP A 1 221 ? 12.844 3.479 24.438 1 38.28 221 ASP A CA 1
ATOM 1693 C C . ASP A 1 221 ? 14.008 4.121 25.188 1 38.28 221 ASP A C 1
ATOM 1695 O O . ASP A 1 221 ? 14.461 3.609 26.203 1 38.28 221 ASP A O 1
ATOM 1699 N N . ARG A 1 222 ? 14.875 4.605 24.469 1 33.16 222 ARG A N 1
ATOM 1700 C CA . ARG A 1 222 ? 16.031 5.07 25.219 1 33.16 222 ARG A CA 1
ATOM 1701 C C . ARG A 1 222 ? 15.602 5.977 26.375 1 33.16 222 ARG A C 1
ATOM 1703 O O . ARG A 1 222 ? 16.266 6.02 27.422 1 33.16 222 ARG A O 1
ATOM 1710 N N . TYR A 1 223 ? 15.086 7.246 26.125 1 31.27 223 TYR A N 1
ATOM 1711 C CA . TYR A 1 223 ? 14.648 8.102 27.219 1 31.27 223 TYR A CA 1
ATOM 1712 C C . TYR A 1 223 ? 13.266 7.695 27.719 1 31.27 223 TYR A C 1
ATOM 1714 O O . TYR A 1 223 ? 12.305 7.652 26.938 1 31.27 223 TYR A O 1
ATOM 1722 N N . GLN A 1 224 ? 12.82 6.875 28.641 1 34.19 224 GLN A N 1
ATOM 1723 C CA . GLN A 1 224 ? 11.648 6.586 29.469 1 34.19 224 GLN A CA 1
ATOM 1724 C C . GLN A 1 224 ? 10.5 7.543 29.141 1 34.19 224 GLN A C 1
ATOM 1726 O O . GLN A 1 224 ? 10.688 8.516 28.406 1 34.19 224 GLN A O 1
ATOM 1731 N N . SER A 1 225 ? 9.492 8.086 30.156 1 40.72 225 SER A N 1
ATOM 1732 C CA . SER A 1 225 ? 8.289 8.758 30.656 1 40.72 225 SER A CA 1
ATOM 1733 C C . SER A 1 225 ? 8.008 10.031 29.859 1 40.72 225 SER A C 1
ATOM 1735 O O . SER A 1 225 ? 6.863 10.469 29.766 1 40.72 225 SER A O 1
ATOM 1737 N N . LYS A 1 226 ? 8.883 11 29.609 1 45.56 226 LYS A N 1
ATOM 1738 C CA . LYS A 1 226 ? 8.594 12.43 29.5 1 45.56 226 LYS A CA 1
ATOM 1739 C C . LYS A 1 226 ? 8.422 12.852 28.047 1 45.56 226 LYS A C 1
ATOM 1741 O O . LYS A 1 226 ? 8.258 14.039 27.75 1 45.56 226 LYS A O 1
ATOM 1746 N N . THR A 1 227 ? 8.469 11.766 27.078 1 56.22 227 THR A N 1
ATOM 1747 C CA . THR A 1 227 ? 8.32 12.273 25.719 1 56.22 227 THR A CA 1
ATOM 1748 C C . THR A 1 227 ? 6.844 12.359 25.344 1 56.22 227 THR A C 1
ATOM 1750 O O . THR A 1 227 ? 6.094 11.398 25.516 1 56.22 227 THR A O 1
ATOM 1753 N N . PRO A 1 228 ? 6.625 13.375 24.844 1 68.31 228 PRO A N 1
ATOM 1754 C CA . PRO A 1 228 ? 5.219 13.578 24.484 1 68.31 228 PRO A CA 1
ATOM 1755 C C . PRO A 1 228 ? 4.773 12.688 23.328 1 68.31 228 PRO A C 1
ATOM 1757 O O . PRO A 1 228 ? 5.586 12.328 22.469 1 68.31 228 PRO A O 1
ATOM 1760 N N . ALA A 1 229 ? 3.686 12.094 23.281 1 76.12 229 ALA A N 1
ATOM 1761 C CA . ALA A 1 229 ? 3.062 11.172 22.328 1 76.12 229 ALA A CA 1
ATOM 1762 C C . ALA A 1 229 ? 3.23 11.664 20.891 1 76.12 229 ALA A C 1
ATOM 1764 O O . ALA A 1 229 ? 3.281 10.867 19.953 1 76.12 229 ALA A O 1
ATOM 1765 N N . TRP A 1 230 ? 3.594 12.945 20.703 1 85.94 230 TRP A N 1
ATOM 1766 C CA . TRP A 1 230 ? 3.639 13.539 19.375 1 85.94 230 TRP A CA 1
ATOM 1767 C C . TRP A 1 230 ? 5.035 13.422 18.766 1 85.94 230 TRP A C 1
ATOM 1769 O O . TRP A 1 230 ? 5.219 13.617 17.562 1 85.94 230 TRP A O 1
ATOM 1779 N N . TYR A 1 231 ? 6.066 13.109 19.469 1 88.75 231 TYR A N 1
ATOM 1780 C CA . TYR A 1 231 ? 7.449 13.203 19.016 1 88.75 231 TYR A CA 1
ATOM 1781 C C . TYR A 1 231 ? 7.879 11.93 18.297 1 88.75 231 TYR A C 1
ATOM 1783 O O . TYR A 1 231 ? 7.547 10.828 18.734 1 88.75 231 TYR A O 1
ATOM 1791 N N . TYR A 1 232 ? 8.586 12.055 17.219 1 92.12 232 TYR A N 1
ATOM 1792 C CA . TYR A 1 232 ? 9.195 10.969 16.469 1 92.12 232 TYR A CA 1
ATOM 1793 C C . TYR A 1 232 ? 10.438 11.461 15.719 1 92.12 232 TYR A C 1
ATOM 1795 O O . TYR A 1 232 ? 10.633 12.664 15.562 1 92.12 232 TYR A O 1
ATOM 1803 N N . GLU A 1 233 ? 11.25 10.57 15.336 1 95.62 233 GLU A N 1
ATOM 1804 C CA . GLU A 1 233 ? 12.398 10.867 14.484 1 95.62 233 GLU A CA 1
ATOM 1805 C C . GLU A 1 233 ? 12.359 10.047 13.195 1 95.62 233 GLU A C 1
ATOM 1807 O O . GLU A 1 233 ? 12.023 8.859 13.219 1 95.62 233 GLU A O 1
ATOM 1812 N N . VAL A 1 234 ? 12.609 10.742 12.156 1 97.81 234 VAL A N 1
ATOM 1813 C CA . VAL A 1 234 ? 12.828 10.062 10.883 1 97.81 234 VAL A CA 1
ATOM 1814 C C . VAL A 1 234 ? 14.312 9.805 10.68 1 97.81 234 VAL A C 1
ATOM 1816 O O . VAL A 1 234 ? 15.109 10.742 10.555 1 97.81 234 VAL A O 1
ATOM 1819 N N . ILE A 1 235 ? 14.664 8.523 10.602 1 97.5 235 ILE A N 1
ATOM 1820 C CA . ILE A 1 235 ? 16.094 8.219 10.586 1 97.5 235 ILE A CA 1
ATOM 1821 C C . ILE A 1 235 ? 16.469 7.605 9.242 1 97.5 235 ILE A C 1
ATOM 1823 O O . ILE A 1 235 ? 17.656 7.438 8.938 1 97.5 235 ILE A O 1
ATOM 1827 N N . GLU A 1 236 ? 15.461 7.254 8.391 1 96.88 2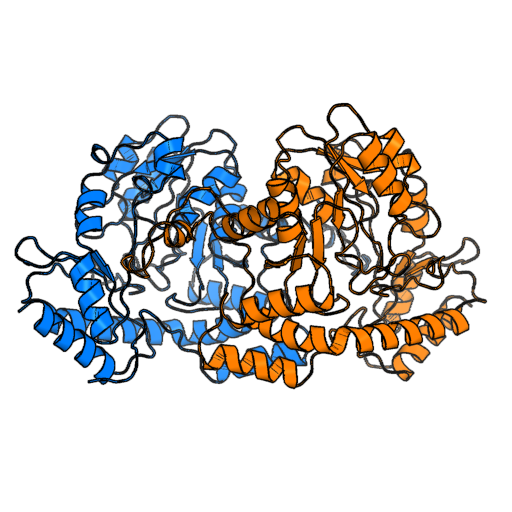36 GLU A N 1
ATOM 1828 C CA . GLU A 1 236 ? 15.609 6.734 7.035 1 96.88 236 GLU A CA 1
ATOM 1829 C C . GLU A 1 236 ? 14.477 7.223 6.133 1 96.88 236 GLU A C 1
ATOM 1831 O O . GLU A 1 236 ? 13.391 7.555 6.609 1 96.88 236 GLU A O 1
ATOM 1836 N N . PRO A 1 237 ? 14.781 7.312 4.852 1 97.31 237 PRO A N 1
ATOM 1837 C CA . PRO A 1 237 ? 13.656 7.547 3.941 1 97.31 237 PRO A CA 1
ATOM 1838 C C . PRO A 1 237 ? 12.812 6.297 3.713 1 97.31 237 PRO A C 1
ATOM 1840 O O . PRO A 1 237 ? 12.922 5.652 2.668 1 97.31 237 PRO A O 1
ATOM 1843 N N . GLY A 1 238 ? 11.992 5.988 4.648 1 98.38 238 GLY A N 1
ATOM 1844 C CA . GLY A 1 238 ? 11.211 4.758 4.637 1 98.38 238 GLY A CA 1
ATOM 1845 C C . GLY A 1 238 ? 10.031 4.809 3.689 1 98.38 238 GLY A C 1
ATOM 1846 O O . GLY A 1 238 ? 9.898 5.75 2.9 1 98.38 238 GLY A O 1
ATOM 1847 N N . TYR A 1 239 ? 9.25 3.764 3.721 1 98.69 239 TYR A N 1
ATOM 1848 C CA . TYR A 1 239 ? 8.125 3.584 2.809 1 98.69 239 TYR A CA 1
ATOM 1849 C C . TYR A 1 239 ? 6.797 3.67 3.555 1 98.69 239 TYR A C 1
ATOM 1851 O O . TYR A 1 239 ? 6.762 4.023 4.734 1 98.69 239 TYR A O 1
ATOM 1859 N N . LYS A 1 240 ? 5.723 3.6 2.84 1 98.75 240 LYS A N 1
ATOM 1860 C CA . LYS A 1 240 ? 4.371 3.51 3.385 1 98.75 240 LYS A CA 1
ATOM 1861 C C . LYS A 1 240 ? 3.729 2.168 3.043 1 98.75 240 LYS A C 1
ATOM 1863 O O . LYS A 1 240 ? 2.873 2.092 2.158 1 98.75 240 LYS A O 1
ATOM 1868 N N . TYR A 1 241 ? 4.152 1.15 3.863 1 98.81 241 TYR A N 1
ATOM 1869 C CA . TYR A 1 241 ? 3.822 -0.229 3.523 1 98.81 241 TYR A CA 1
ATOM 1870 C C . TYR A 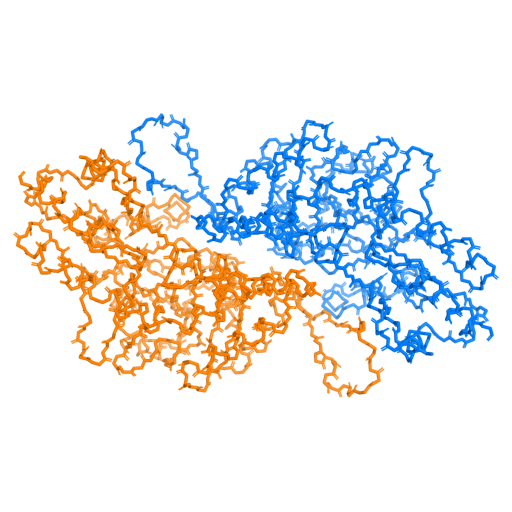1 241 ? 3.02 -0.888 4.641 1 98.81 241 TYR A C 1
ATOM 1872 O O . TYR A 1 241 ? 2.814 -2.104 4.633 1 98.81 241 TYR A O 1
ATOM 1880 N N . ASN A 1 242 ? 2.502 -0.136 5.59 1 98.19 242 ASN A N 1
ATOM 1881 C CA . ASN A 1 242 ? 1.833 -0.716 6.75 1 98.19 242 ASN A CA 1
ATOM 1882 C C . ASN A 1 242 ? 0.487 -1.327 6.371 1 98.19 242 ASN A C 1
ATOM 1884 O O . ASN A 1 242 ? -0.19 -0.837 5.465 1 98.19 242 ASN A O 1
ATOM 1888 N N . MET A 1 243 ? 0.116 -2.346 7.082 1 98.69 243 MET A N 1
ATOM 1889 C CA . MET A 1 243 ? -1.209 -2.943 6.953 1 98.69 243 MET A CA 1
ATOM 1890 C C . MET A 1 243 ? -2.213 -2.246 7.867 1 98.69 243 MET A C 1
ATOM 1892 O O . MET A 1 243 ? -1.961 -2.082 9.062 1 98.69 243 MET A O 1
ATOM 1896 N N . PRO A 1 244 ? -3.375 -1.839 7.348 1 98.31 244 PRO A N 1
ATOM 1897 C CA . PRO A 1 244 ? -4.391 -1.238 8.219 1 98.31 244 PRO A CA 1
ATOM 1898 C C . PRO A 1 244 ? -5.176 -2.277 9.008 1 98.31 244 PRO A C 1
ATOM 1900 O O . PRO A 1 244 ? -5.254 -3.439 8.602 1 98.31 244 PRO A O 1
ATOM 1903 N N . ASP A 1 245 ? -5.777 -1.868 10.07 1 98.38 245 ASP A N 1
ATOM 1904 C CA . ASP A 1 245 ? -6.535 -2.74 10.961 1 98.38 245 ASP A CA 1
ATOM 1905 C C . ASP A 1 245 ? -7.734 -3.352 10.242 1 98.38 245 ASP A C 1
ATOM 1907 O O . ASP A 1 245 ? -8.133 -4.48 10.539 1 98.38 245 ASP A O 1
ATOM 1911 N N . ILE A 1 246 ? -8.273 -2.701 9.32 1 98.44 246 ILE A N 1
ATOM 1912 C CA . ILE A 1 246 ? -9.43 -3.256 8.625 1 98.44 246 ILE A CA 1
ATOM 1913 C C . ILE A 1 246 ? -9.023 -4.508 7.855 1 98.44 246 ILE A C 1
ATOM 1915 O O . ILE A 1 246 ? -9.797 -5.457 7.742 1 98.44 246 ILE A O 1
ATOM 1919 N N . CYS A 1 247 ? -7.801 -4.547 7.344 1 98.81 247 CYS A N 1
ATOM 1920 C CA . CYS A 1 247 ? -7.281 -5.727 6.66 1 98.81 247 CYS A CA 1
ATOM 1921 C C . CYS A 1 247 ? -6.879 -6.805 7.664 1 98.81 247 CYS A C 1
ATOM 1923 O O . CYS A 1 247 ? -7.215 -7.977 7.492 1 98.81 247 CYS A O 1
ATOM 1925 N N . ALA A 1 248 ? -6.203 -6.367 8.711 1 98.88 248 ALA A N 1
ATOM 1926 C CA . ALA A 1 248 ? -5.785 -7.301 9.75 1 98.88 248 ALA A CA 1
ATOM 1927 C C . ALA A 1 248 ? -6.992 -7.98 10.391 1 98.88 248 ALA A C 1
ATOM 1929 O O . ALA A 1 248 ? -6.918 -9.148 10.781 1 98.88 248 ALA A O 1
ATOM 1930 N N . ALA A 1 249 ? -8.086 -7.246 10.492 1 98.88 249 ALA A N 1
ATOM 1931 C CA . ALA A 1 249 ? -9.32 -7.781 11.055 1 98.88 249 ALA A CA 1
ATOM 1932 C C . ALA A 1 249 ? -9.766 -9.039 10.312 1 98.88 249 ALA A C 1
ATOM 1934 O O . ALA A 1 249 ? -10.227 -10 10.938 1 98.88 249 ALA A O 1
ATOM 1935 N N . ILE A 1 250 ? -9.609 -9.031 9.023 1 98.94 250 ILE A N 1
ATOM 1936 C CA . ILE A 1 250 ? -9.938 -10.211 8.219 1 98.94 250 ILE A CA 1
ATOM 1937 C C . ILE A 1 250 ? -8.945 -11.328 8.531 1 98.94 250 ILE A C 1
ATOM 1939 O O . ILE A 1 250 ? -9.352 -12.469 8.773 1 98.94 250 ILE A O 1
ATOM 1943 N N . GLY A 1 251 ? -7.676 -10.969 8.57 1 98.94 251 GLY A N 1
ATOM 1944 C CA . GLY A 1 251 ? -6.602 -11.938 8.742 1 98.94 251 GLY A CA 1
ATOM 1945 C C . GLY A 1 251 ? -6.684 -12.703 10.047 1 98.94 251 GLY A C 1
ATOM 1946 O O . GLY A 1 251 ? -6.375 -13.898 10.094 1 98.94 251 GLY A O 1
ATOM 1947 N N . ILE A 1 252 ? -7.102 -11.992 11.078 1 98.94 252 ILE A N 1
ATOM 1948 C CA . ILE A 1 252 ? -7.191 -12.594 12.406 1 98.94 252 ILE A CA 1
ATOM 1949 C C . ILE A 1 252 ? -8.109 -13.812 12.352 1 98.94 252 ILE A C 1
ATOM 1951 O O . ILE A 1 252 ? -7.777 -14.867 12.891 1 98.94 252 ILE A O 1
ATOM 1955 N N . HIS A 1 253 ? -9.18 -13.734 11.688 1 98.88 253 HIS A N 1
ATOM 1956 C CA . HIS A 1 253 ? -10.148 -14.82 11.656 1 98.88 253 HIS A CA 1
ATOM 1957 C C . HIS A 1 253 ? -9.82 -15.828 10.562 1 98.88 253 HIS A C 1
ATOM 1959 O O . HIS A 1 253 ? -10.062 -17.031 10.719 1 98.88 253 HIS A O 1
ATOM 1965 N N . GLN A 1 254 ? -9.281 -15.383 9.453 1 98.88 254 GLN A N 1
ATOM 1966 C CA . GLN A 1 254 ? -8.836 -16.297 8.398 1 98.88 254 GLN A CA 1
ATOM 1967 C C . GLN A 1 254 ? -7.75 -17.234 8.922 1 98.88 254 GLN A C 1
ATOM 1969 O O . GLN A 1 254 ? -7.75 -18.422 8.602 1 98.88 254 GLN A O 1
ATOM 1974 N N . LEU A 1 255 ? -6.836 -16.641 9.703 1 98.94 255 LEU A N 1
ATOM 1975 C CA . LEU A 1 255 ? -5.738 -17.438 10.242 1 98.94 255 LEU A CA 1
ATOM 1976 C C . LEU A 1 255 ? -6.262 -18.578 11.109 1 98.94 255 LEU A C 1
ATOM 1978 O O . LEU A 1 255 ? -5.715 -19.672 11.094 1 98.94 255 LEU A O 1
ATOM 1982 N N . GLN A 1 256 ? -7.305 -18.344 11.82 1 98.75 256 GLN A N 1
ATOM 1983 C CA . GLN A 1 256 ? -7.898 -19.359 12.672 1 98.75 256 GLN A CA 1
ATOM 1984 C C . GLN A 1 256 ? -8.469 -20.516 11.852 1 98.75 256 GLN A C 1
ATOM 1986 O O . GLN A 1 256 ? -8.586 -21.641 12.344 1 98.75 256 GLN A O 1
ATOM 1991 N N . LYS A 1 257 ? -8.742 -20.281 10.586 1 98.75 257 LYS A N 1
ATOM 1992 C CA . LYS A 1 257 ? -9.391 -21.25 9.719 1 98.75 257 LYS A CA 1
ATOM 1993 C C . LYS A 1 257 ? -8.383 -21.906 8.781 1 98.75 257 LYS A C 1
ATOM 1995 O O . LYS A 1 257 ? -8.742 -22.781 7.988 1 98.75 257 LYS A O 1
ATOM 2000 N N . ILE A 1 258 ? -7.141 -21.578 8.891 1 98.88 258 ILE A N 1
ATOM 2001 C CA . ILE A 1 258 ? -6.188 -21.859 7.82 1 98.88 258 ILE A CA 1
ATOM 2002 C C . ILE A 1 258 ? -5.969 -23.359 7.703 1 98.88 258 ILE A C 1
ATOM 2004 O O . ILE A 1 258 ? -5.805 -23.891 6.598 1 98.88 258 ILE A O 1
ATOM 2008 N N . ASP A 1 259 ? -5.977 -24.062 8.766 1 98.81 259 ASP A N 1
ATOM 2009 C CA . ASP A 1 259 ? -5.789 -25.5 8.719 1 98.81 259 ASP A CA 1
ATOM 2010 C C . ASP A 1 259 ? -6.992 -26.188 8.078 1 98.81 259 ASP A C 1
ATOM 2012 O O . ASP A 1 259 ? -6.832 -27.125 7.297 1 98.81 259 ASP A O 1
ATOM 2016 N N . ALA A 1 260 ? -8.156 -25.75 8.43 1 98.75 260 ALA A N 1
ATOM 2017 C CA . ALA A 1 260 ? -9.367 -26.297 7.801 1 98.75 260 ALA A CA 1
ATOM 2018 C C . ALA A 1 260 ? -9.391 -25.984 6.309 1 98.75 260 ALA A C 1
ATOM 2020 O O . ALA A 1 260 ? -9.82 -26.812 5.504 1 98.75 260 ALA A O 1
ATOM 2021 N N . PHE A 1 261 ? -8.977 -24.781 5.965 1 98.81 261 PHE A N 1
ATOM 2022 C CA . PHE A 1 261 ? -8.883 -24.406 4.559 1 98.81 261 PHE A CA 1
ATOM 2023 C C . PHE A 1 261 ? -7.941 -25.344 3.814 1 98.81 261 PHE A C 1
ATOM 2025 O O . PHE A 1 261 ? -8.25 -25.797 2.713 1 98.81 261 PHE A O 1
ATOM 2032 N N . GLN A 1 262 ? -6.805 -25.594 4.441 1 98.81 262 GLN A N 1
ATOM 2033 C CA . GLN A 1 262 ? -5.82 -26.453 3.799 1 98.81 262 GLN A CA 1
ATOM 2034 C C . GLN A 1 262 ? -6.355 -27.875 3.641 1 98.81 262 GLN A C 1
ATOM 2036 O O . GLN A 1 262 ? -6.168 -28.5 2.596 1 98.81 262 GLN A O 1
ATOM 2041 N N . LYS A 1 263 ? -6.98 -28.391 4.621 1 98.75 263 LYS A N 1
ATOM 2042 C CA . LYS A 1 263 ? -7.547 -29.734 4.566 1 98.75 263 LYS A CA 1
ATOM 2043 C C . LYS A 1 263 ? -8.578 -29.859 3.445 1 98.75 263 LYS A C 1
ATOM 2045 O O . LYS A 1 263 ? -8.594 -30.844 2.713 1 98.75 263 LYS A O 1
ATOM 2050 N N . LYS A 1 264 ? -9.422 -28.891 3.373 1 98.75 264 LYS A N 1
ATOM 2051 C CA . LYS A 1 264 ? -10.422 -28.891 2.314 1 98.75 264 LYS A CA 1
ATOM 2052 C C . LYS A 1 264 ? -9.773 -28.844 0.936 1 98.75 264 LYS A C 1
ATOM 2054 O O . LYS A 1 264 ? -10.18 -29.562 0.026 1 98.75 264 LYS A O 1
ATOM 2059 N N . ARG A 1 265 ? -8.805 -28 0.744 1 98.81 265 ARG A N 1
ATOM 2060 C CA . ARG A 1 265 ? -8.086 -27.906 -0.526 1 98.81 265 ARG A CA 1
ATOM 2061 C C . ARG A 1 265 ? -7.41 -29.234 -0.864 1 98.81 265 ARG A C 1
ATOM 2063 O O . ARG A 1 265 ? -7.383 -29.641 -2.027 1 98.81 265 ARG A O 1
ATOM 2070 N N . GLU A 1 266 ? -6.863 -29.828 0.145 1 98.62 266 GLU A N 1
ATOM 2071 C CA . GLU A 1 266 ? -6.238 -31.141 -0.046 1 98.62 266 GLU A CA 1
ATOM 2072 C C . GLU A 1 266 ? -7.254 -32.156 -0.532 1 98.62 266 GLU A C 1
ATOM 2074 O O . GLU A 1 266 ? -6.969 -32.938 -1.446 1 98.62 266 GLU A O 1
ATOM 2079 N N . GLU A 1 267 ? -8.375 -32.188 0.077 1 98.69 267 GLU A N 1
ATOM 2080 C CA . GLU A 1 267 ? -9.445 -33.094 -0.33 1 98.69 267 GLU A CA 1
ATOM 2081 C C . GLU A 1 267 ? -9.883 -32.812 -1.767 1 98.69 267 GLU A C 1
ATOM 2083 O O . GLU A 1 267 ? -10.094 -33.75 -2.545 1 98.69 267 GLU A O 1
ATOM 2088 N N . MET A 1 268 ? -10.055 -31.594 -2.076 1 98.81 268 MET A N 1
ATOM 2089 C CA . MET A 1 268 ? -10.453 -31.203 -3.424 1 98.81 268 MET A CA 1
ATOM 2090 C C . MET A 1 268 ? -9.398 -31.609 -4.445 1 98.81 268 MET A C 1
ATOM 2092 O O . MET A 1 268 ? -9.727 -32.094 -5.527 1 98.81 268 MET A O 1
ATOM 2096 N N . ALA A 1 269 ? -8.133 -31.391 -4.109 1 98.81 269 ALA A N 1
ATOM 2097 C CA . ALA A 1 269 ? -7.031 -31.766 -4.992 1 98.81 269 ALA A CA 1
ATOM 2098 C C . ALA A 1 269 ? -7.02 -33.281 -5.23 1 98.81 269 ALA A C 1
ATOM 2100 O O . ALA A 1 269 ? -6.828 -33.719 -6.359 1 98.81 269 ALA A O 1
ATOM 2101 N N . ARG A 1 270 ? -7.238 -34 -4.191 1 98.56 270 ARG A N 1
ATOM 2102 C CA . ARG A 1 270 ? -7.289 -35.469 -4.301 1 98.56 270 ARG A CA 1
ATOM 2103 C C . ARG A 1 270 ? -8.422 -35.906 -5.223 1 98.56 270 ARG A C 1
ATOM 2105 O O . ARG A 1 270 ? -8.258 -36.812 -6.02 1 98.56 270 ARG A O 1
ATOM 2112 N N . PHE A 1 271 ? -9.523 -35.25 -5.043 1 98.81 271 PHE A N 1
ATOM 2113 C CA . PHE A 1 271 ? -10.664 -35.562 -5.891 1 98.81 271 PHE A CA 1
ATOM 2114 C C . PHE A 1 271 ? -10.352 -35.281 -7.355 1 98.81 271 PHE A C 1
ATOM 2116 O O . PHE A 1 271 ? -10.664 -36.094 -8.234 1 98.81 271 PHE A O 1
ATOM 2123 N N . TYR A 1 272 ? -9.758 -34.156 -7.672 1 98.88 272 TYR A N 1
ATOM 2124 C CA . TYR A 1 272 ? -9.289 -33.844 -9.023 1 98.88 272 TYR A CA 1
ATOM 2125 C C . TYR A 1 272 ? -8.336 -34.938 -9.516 1 98.88 272 TYR A C 1
ATOM 2127 O O . TYR A 1 272 ? -8.469 -35.406 -10.641 1 98.88 272 TYR A O 1
ATOM 2135 N N . ASP A 1 273 ? -7.391 -35.312 -8.672 1 98.69 273 ASP A N 1
ATOM 2136 C CA . ASP A 1 273 ? -6.414 -36.344 -9.023 1 98.69 273 ASP A CA 1
ATOM 2137 C C . ASP A 1 273 ? -7.109 -37.656 -9.445 1 98.69 273 ASP A C 1
ATOM 2139 O O . ASP A 1 273 ? -6.785 -38.219 -10.484 1 98.69 273 ASP A O 1
ATOM 2143 N N . ASP A 1 274 ? -7.988 -38.062 -8.656 1 98.69 274 ASP A N 1
ATOM 2144 C CA . ASP A 1 274 ? -8.664 -39.312 -8.859 1 98.69 274 ASP A CA 1
ATOM 2145 C C . ASP A 1 274 ? -9.484 -39.312 -10.148 1 98.69 274 ASP A C 1
ATOM 2147 O O . ASP A 1 274 ? -9.523 -40.312 -10.883 1 98.69 274 ASP A O 1
ATOM 2151 N N . GLU A 1 275 ? -10.109 -38.219 -10.391 1 98.62 275 GLU A N 1
ATOM 2152 C CA . GLU A 1 275 ? -11.078 -38.156 -11.484 1 98.62 275 GLU A CA 1
ATOM 2153 C C . GLU A 1 275 ? -10.391 -37.844 -12.812 1 98.62 275 GLU A C 1
ATOM 2155 O O . GLU A 1 275 ? -10.914 -38.188 -13.883 1 98.62 275 GLU A O 1
ATOM 2160 N N . LEU A 1 276 ? -9.188 -37.219 -12.734 1 98.56 276 LEU A N 1
ATOM 2161 C CA . LEU A 1 276 ? -8.602 -36.719 -13.969 1 98.56 276 LEU A CA 1
ATOM 2162 C C . LEU A 1 276 ? -7.379 -37.531 -14.367 1 98.56 276 LEU A C 1
ATOM 2164 O O . LEU A 1 276 ? -6.812 -37.344 -15.445 1 98.56 276 LEU A O 1
ATOM 2168 N N . LYS A 1 277 ? -6.93 -38.5 -13.586 1 97.5 277 LYS A N 1
ATOM 2169 C CA . LYS A 1 277 ? -5.656 -39.219 -13.719 1 97.5 277 LYS A CA 1
ATOM 2170 C C . LYS A 1 277 ? -5.586 -39.969 -15.039 1 97.5 277 LYS A C 1
ATOM 2172 O O . LYS A 1 277 ? -4.496 -40.219 -15.562 1 97.5 277 LYS A O 1
ATOM 2177 N N . ASP A 1 278 ? -6.699 -40.344 -15.656 1 96.88 278 ASP A N 1
ATOM 2178 C CA . ASP A 1 278 ? -6.68 -41.188 -16.844 1 96.88 278 ASP A CA 1
ATOM 2179 C C . ASP A 1 278 ? -6.781 -40.344 -18.109 1 96.88 278 ASP A C 1
ATOM 2181 O O . ASP A 1 278 ? -6.805 -40.875 -19.219 1 96.88 278 ASP A O 1
ATOM 2185 N N . LEU A 1 279 ? -6.852 -39.062 -17.969 1 97.62 279 LEU A N 1
ATOM 2186 C CA . LEU A 1 279 ? -6.918 -38.156 -19.094 1 97.62 279 LEU A CA 1
ATOM 2187 C C . LEU A 1 279 ? -5.52 -37.812 -19.594 1 97.62 279 LEU A C 1
ATOM 2189 O O . LEU A 1 279 ? -4.531 -38.031 -18.891 1 97.62 279 LEU A O 1
ATOM 2193 N N . PRO A 1 280 ? -5.375 -37.375 -20.844 1 97.56 280 PRO A N 1
ATOM 2194 C CA . PRO A 1 280 ? -4.074 -37.031 -21.406 1 97.56 280 PRO A CA 1
ATOM 2195 C C . PRO A 1 280 ? -3.553 -35.688 -20.891 1 97.56 280 PRO A C 1
ATOM 2197 O O . PRO A 1 280 ? -3.26 -34.781 -21.672 1 97.56 280 PRO A O 1
ATOM 2200 N N . ILE A 1 281 ? -3.424 -35.562 -19.578 1 98.06 281 ILE A N 1
ATOM 2201 C CA . ILE A 1 281 ? -2.926 -34.375 -18.906 1 98.06 281 ILE A CA 1
ATOM 2202 C C . ILE A 1 281 ? -1.916 -34.781 -17.828 1 98.06 281 ILE A C 1
ATOM 2204 O O . ILE A 1 281 ? -1.901 -35.906 -17.375 1 98.06 281 ILE A O 1
ATOM 2208 N N . THR A 1 282 ? -1.024 -33.906 -17.531 1 98.19 282 THR A N 1
ATOM 2209 C CA . THR A 1 282 ? -0.143 -34.031 -16.391 1 98.19 282 THR A CA 1
ATOM 2210 C C . THR A 1 282 ? -0.74 -33.312 -15.164 1 98.19 282 THR A C 1
ATOM 2212 O O . THR A 1 282 ? -1.104 -32.156 -15.234 1 98.19 282 THR A O 1
ATOM 2215 N N . LEU A 1 283 ? -0.949 -34.062 -14.102 1 98.56 283 LEU A N 1
ATOM 2216 C CA . LEU A 1 283 ? -1.495 -33.5 -12.867 1 98.56 283 LEU A CA 1
ATOM 2217 C C . LEU A 1 283 ? -0.406 -32.844 -12.047 1 98.56 283 LEU A C 1
ATOM 2219 O O . LEU A 1 283 ? 0.784 -33.031 -12.297 1 98.56 283 LEU A O 1
ATOM 2223 N N . PRO A 1 284 ? -0.718 -31.984 -11.102 1 98.38 284 PRO A N 1
ATOM 2224 C CA . PRO A 1 284 ? 0.283 -31.281 -10.305 1 98.38 284 PRO A CA 1
ATOM 2225 C C . PRO A 1 284 ? 1.179 -32.219 -9.508 1 98.38 284 PRO A C 1
ATOM 2227 O O . PRO A 1 284 ? 0.723 -33.281 -9.047 1 98.38 284 PRO A O 1
ATOM 2230 N N . THR A 1 285 ? 2.396 -31.719 -9.336 1 98.06 285 THR A N 1
ATOM 2231 C CA . THR A 1 285 ? 3.354 -32.438 -8.516 1 98.06 285 THR A CA 1
ATOM 2232 C C . THR A 1 285 ? 2.934 -32.406 -7.047 1 98.06 285 THR A C 1
ATOM 2234 O O . THR A 1 285 ? 2.48 -31.391 -6.547 1 98.06 285 THR A O 1
ATOM 2237 N N . LYS A 1 286 ? 3.074 -33.562 -6.414 1 96.94 286 LYS A N 1
ATOM 2238 C CA . LYS A 1 286 ? 2.775 -33.688 -4.988 1 96.94 286 LYS A CA 1
ATOM 2239 C C . LYS A 1 286 ? 4.051 -33.656 -4.152 1 96.94 286 LYS A C 1
ATOM 2241 O O . LYS A 1 286 ? 5.148 -33.844 -4.684 1 96.94 286 LYS A O 1
ATOM 2246 N N . PRO A 1 287 ? 3.844 -33.375 -2.852 1 95.88 287 PRO A N 1
ATOM 2247 C CA . PRO A 1 287 ? 5.027 -33.469 -1.993 1 95.88 287 PRO A CA 1
ATOM 2248 C C . PRO A 1 287 ? 5.676 -34.844 -2.021 1 95.88 287 PRO A C 1
ATOM 2250 O O . PRO A 1 287 ? 4.973 -35.875 -2.043 1 95.88 287 PRO A O 1
ATOM 2253 N N . LYS A 1 288 ? 6.945 -34.875 -2.029 1 92.44 288 LYS A N 1
ATOM 2254 C CA . LYS A 1 288 ? 7.688 -36.125 -2.1 1 92.44 288 LYS A CA 1
ATOM 2255 C C . LYS A 1 288 ? 7.711 -36.812 -0.743 1 92.44 288 LYS A C 1
ATOM 2257 O O . LYS A 1 288 ? 7.559 -38.031 -0.665 1 92.44 288 LYS A O 1
ATOM 2262 N N . GLU A 1 289 ? 7.891 -36 0.267 1 94.44 289 GLU A N 1
ATOM 2263 C CA . GLU A 1 289 ? 8.023 -36.562 1.609 1 94.44 289 GLU A CA 1
ATOM 2264 C C . GLU A 1 289 ? 6.668 -36.656 2.303 1 94.44 289 GLU A C 1
ATOM 2266 O O . GLU A 1 289 ? 5.836 -35.75 2.186 1 94.44 289 GLU A O 1
ATOM 2271 N N . PRO A 1 290 ? 6.445 -37.688 3.088 1 94.31 290 PRO A N 1
ATOM 2272 C CA . PRO A 1 290 ? 5.16 -37.875 3.758 1 94.31 290 PRO A CA 1
ATOM 2273 C C . PRO A 1 290 ? 4.852 -36.781 4.781 1 94.31 290 PRO A C 1
ATOM 2275 O O . PRO A 1 290 ? 3.686 -36.531 5.094 1 94.31 290 PRO A O 1
ATOM 2278 N N . ASN A 1 291 ? 5.855 -36.156 5.328 1 97.12 291 ASN A N 1
ATOM 2279 C CA . ASN A 1 291 ? 5.629 -35.156 6.336 1 97.12 291 ASN A CA 1
ATOM 2280 C C . ASN A 1 291 ? 5.621 -33.75 5.723 1 97.12 291 ASN A C 1
ATOM 2282 O O . ASN A 1 291 ? 5.754 -32.75 6.434 1 97.12 291 ASN A O 1
ATOM 2286 N N . SER A 1 292 ? 5.555 -33.719 4.438 1 98.19 292 SER A N 1
ATOM 2287 C CA . SER A 1 292 ? 5.379 -32.438 3.727 1 98.19 292 SER A CA 1
ATOM 2288 C C . SER A 1 292 ? 3.914 -32.219 3.381 1 98.19 292 SER A C 1
ATOM 2290 O O . SER A 1 292 ? 3.109 -33.156 3.387 1 98.19 292 SER A O 1
ATOM 2292 N N . GLN A 1 293 ? 3.592 -30.953 3.238 1 98.25 293 GLN A N 1
ATOM 2293 C CA . GLN A 1 293 ? 2.221 -30.531 2.957 1 98.25 293 GLN A CA 1
ATOM 2294 C C . GLN A 1 293 ? 2.178 -29.469 1.869 1 98.25 293 GLN A C 1
ATOM 2296 O O . GLN A 1 293 ? 2.963 -28.516 1.895 1 98.25 293 GLN A O 1
ATOM 2301 N N . HIS A 1 294 ? 1.297 -29.672 0.906 1 98.69 294 HIS A N 1
ATOM 2302 C CA . HIS A 1 294 ? 1.018 -28.703 -0.15 1 98.69 294 HIS A CA 1
ATOM 2303 C C . HIS A 1 294 ? -0.049 -27.719 0.287 1 98.69 294 HIS A C 1
ATOM 2305 O O . HIS A 1 294 ? -1.053 -28.094 0.892 1 98.69 294 HIS A O 1
ATOM 2311 N N . ALA A 1 295 ? 0.136 -26.406 0.012 1 98.88 295 ALA A N 1
ATOM 2312 C CA . ALA A 1 295 ? -0.868 -25.406 0.376 1 98.88 295 ALA A CA 1
ATOM 2313 C C . ALA A 1 295 ? -2.041 -25.438 -0.6 1 98.88 295 ALA A C 1
ATOM 2315 O O . ALA A 1 295 ? -3.139 -24.984 -0.27 1 98.88 295 ALA A O 1
ATOM 2316 N N . TRP A 1 296 ? -1.781 -25.906 -1.834 1 98.81 296 TRP A N 1
ATOM 2317 C CA . TRP A 1 296 ? -2.791 -26 -2.883 1 98.81 296 TRP A CA 1
ATOM 2318 C C . TRP A 1 296 ? -3.434 -24.656 -3.143 1 98.81 296 TRP A C 1
ATOM 2320 O O . TRP A 1 296 ? -4.66 -24.531 -3.184 1 98.81 296 TRP A O 1
ATOM 2330 N N . HIS A 1 297 ? -2.529 -23.672 -3.291 1 98.81 297 HIS A N 1
ATOM 2331 C CA . HIS A 1 297 ? -3.018 -22.391 -3.777 1 98.81 297 HIS A CA 1
ATOM 2332 C C . HIS A 1 297 ? -3.596 -22.516 -5.184 1 98.81 297 HIS A C 1
ATOM 2334 O O . HIS A 1 297 ? -4.609 -21.891 -5.5 1 98.81 297 HIS A O 1
ATOM 2340 N N . LEU A 1 298 ? -2.928 -23.312 -5.988 1 98.81 298 LEU A N 1
ATOM 2341 C CA . LEU A 1 298 ? -3.354 -23.562 -7.363 1 98.81 298 LEU A CA 1
ATOM 2342 C C . LEU A 1 298 ? -3.436 -25.062 -7.641 1 98.81 298 LEU A C 1
ATOM 2344 O O . LEU A 1 298 ? -2.686 -25.844 -7.059 1 98.81 298 LEU A O 1
ATOM 2348 N N . TYR A 1 299 ? -4.355 -25.438 -8.445 1 98.81 299 TYR A N 1
ATOM 2349 C CA . TYR A 1 299 ? -4.355 -26.734 -9.117 1 98.81 299 TYR A CA 1
ATOM 2350 C C . TYR A 1 299 ? -4.141 -26.562 -10.617 1 98.81 299 TYR A C 1
ATOM 2352 O O . TYR A 1 299 ? -5.074 -26.234 -11.352 1 98.81 299 TYR A O 1
ATOM 2360 N N . THR A 1 300 ? -2.951 -26.844 -11.008 1 98.62 300 THR A N 1
ATOM 2361 C CA . THR A 1 300 ? -2.551 -26.609 -12.391 1 98.62 300 THR A CA 1
ATOM 2362 C C . THR A 1 300 ? -2.42 -27.922 -13.156 1 98.62 300 THR A C 1
ATOM 2364 O O . THR A 1 300 ? -1.687 -28.812 -12.734 1 98.62 300 THR A O 1
ATOM 2367 N N . ILE A 1 301 ? -3.088 -28.047 -14.211 1 98.69 301 ILE A N 1
ATOM 2368 C CA . ILE A 1 301 ? -2.924 -29.203 -15.094 1 98.69 301 ILE A CA 1
ATOM 2369 C C . ILE A 1 301 ? -2.145 -28.781 -16.344 1 98.69 301 ILE A C 1
ATOM 2371 O O . ILE A 1 301 ? -2.072 -27.594 -16.672 1 98.69 301 ILE A O 1
ATOM 2375 N N . ARG A 1 302 ? -1.525 -29.719 -16.953 1 98.5 302 ARG A N 1
ATOM 2376 C CA . ARG A 1 302 ? -0.815 -29.484 -18.203 1 98.5 302 ARG A CA 1
ATOM 2377 C C . ARG A 1 302 ? -1.284 -30.453 -19.281 1 98.5 302 ARG A C 1
ATOM 2379 O O . ARG A 1 302 ? -1.245 -31.672 -19.094 1 98.5 302 ARG A O 1
ATOM 2386 N N . LEU A 1 303 ? -1.735 -29.906 -20.391 1 98.19 303 LEU A N 1
ATOM 2387 C CA . LEU A 1 303 ? -2.197 -30.734 -21.5 1 98.19 303 LEU A CA 1
ATOM 2388 C C . LEU A 1 303 ? -1.027 -31.453 -22.156 1 98.19 303 LEU A C 1
ATOM 2390 O O . LEU A 1 303 ? -0.005 -30.844 -22.469 1 98.19 303 LEU A O 1
ATOM 2394 N N . ASN A 1 304 ? -1.186 -32.781 -22.359 1 96.12 304 ASN A N 1
ATOM 2395 C CA . ASN A 1 304 ? -0.136 -33.562 -23.031 1 96.12 304 ASN A CA 1
ATOM 2396 C C . ASN A 1 304 ? -0.169 -33.344 -24.531 1 96.12 304 ASN A C 1
ATOM 2398 O O . ASN A 1 304 ? -1.104 -32.75 -25.062 1 96.12 304 ASN A O 1
ATOM 2402 N N . ASP A 1 305 ? 0.812 -33.875 -25.172 1 93 305 ASP A N 1
ATOM 2403 C CA . ASP A 1 305 ? 0.952 -33.656 -26.609 1 93 305 ASP A CA 1
ATOM 2404 C C . ASP A 1 305 ? -0.103 -34.469 -27.375 1 93 305 ASP A C 1
ATOM 2406 O O . ASP A 1 305 ? -0.345 -34.188 -28.562 1 93 305 ASP A O 1
ATOM 2410 N N . GLU A 1 306 ? -0.789 -35.312 -26.75 1 92.19 306 GLU A N 1
ATOM 2411 C CA . GLU A 1 306 ? -1.803 -36.156 -27.391 1 92.19 306 GLU A CA 1
ATOM 2412 C C . GLU A 1 306 ? -3.115 -35.375 -27.562 1 92.19 306 GLU A C 1
ATOM 2414 O O . GLU A 1 306 ? -3.975 -35.781 -28.344 1 92.19 306 GLU A O 1
ATOM 2419 N N . VAL A 1 307 ? -3.211 -34.406 -26.781 1 92 307 VAL A N 1
ATOM 2420 C CA . VAL A 1 307 ? -4.445 -33.625 -26.828 1 92 307 VAL A CA 1
ATOM 2421 C C . VAL A 1 307 ? -4.492 -32.812 -28.109 1 92 307 VAL A C 1
ATOM 2423 O O . VAL A 1 307 ? -3.49 -32.219 -28.5 1 92 307 VAL A O 1
ATOM 2426 N N . LYS A 1 308 ? -5.594 -32.75 -28.812 1 90.56 308 LYS A N 1
ATOM 2427 C CA . LYS A 1 308 ? -5.746 -32.125 -30.109 1 90.56 308 LYS A CA 1
ATOM 2428 C C . LYS A 1 308 ? -6.074 -30.641 -29.953 1 90.56 308 LYS A C 1
ATOM 2430 O O . LYS A 1 308 ? -5.938 -29.859 -30.906 1 90.56 308 LYS A O 1
ATOM 2435 N N . ILE A 1 309 ? -6.422 -30.25 -28.812 1 95.19 309 ILE A N 1
ATOM 2436 C CA . ILE A 1 309 ? -6.797 -28.875 -28.578 1 95.19 309 ILE A CA 1
ATOM 2437 C C . ILE A 1 309 ? -5.633 -28.125 -27.938 1 95.19 309 ILE A C 1
ATOM 2439 O O . ILE A 1 309 ? -4.914 -28.688 -27.094 1 95.19 309 ILE A O 1
ATOM 2443 N N . SER A 1 310 ? -5.391 -26.875 -28.328 1 95.56 310 SER A N 1
ATOM 2444 C CA . SER A 1 310 ? -4.371 -26.062 -27.688 1 95.56 310 SER A CA 1
ATOM 2445 C C . SER A 1 310 ? -4.801 -25.672 -26.266 1 95.56 310 SER A C 1
ATOM 2447 O O . SER A 1 310 ? -5.992 -25.672 -25.953 1 95.56 310 SER A O 1
ATOM 2449 N N . ARG A 1 311 ? -3.891 -25.391 -25.5 1 96.75 311 ARG A N 1
ATOM 2450 C CA . ARG A 1 311 ? -4.152 -24.922 -24.141 1 96.75 311 ARG A CA 1
ATOM 2451 C C . ARG A 1 311 ? -5.043 -23.688 -24.141 1 96.75 311 ARG A C 1
ATOM 2453 O O . ARG A 1 311 ? -5.965 -23.578 -23.344 1 96.75 311 ARG A O 1
ATOM 2460 N N . ASP A 1 312 ? -4.836 -22.719 -25.047 1 96.12 312 ASP A N 1
ATOM 2461 C CA . ASP A 1 312 ? -5.645 -21.5 -25.125 1 96.12 312 ASP A CA 1
ATOM 2462 C C . ASP A 1 312 ? -7.078 -21.828 -25.531 1 96.12 312 ASP A C 1
ATOM 2464 O O . ASP A 1 312 ? -8.031 -21.281 -24.969 1 96.12 312 ASP A O 1
ATOM 2468 N N . ASP A 1 313 ? -7.207 -22.719 -26.469 1 96.38 313 ASP A N 1
ATOM 2469 C CA . ASP A 1 313 ? -8.539 -23.125 -26.891 1 96.38 313 ASP A CA 1
ATOM 2470 C C . ASP A 1 313 ? -9.273 -23.859 -25.781 1 96.38 313 ASP A C 1
ATOM 2472 O O . ASP A 1 313 ? -10.492 -23.734 -25.641 1 96.38 313 ASP A O 1
ATOM 2476 N N . PHE A 1 314 ? -8.531 -24.719 -25.109 1 97.5 314 PHE A N 1
ATOM 2477 C CA . PHE A 1 314 ? -9.109 -25.406 -23.969 1 97.5 314 PHE A CA 1
ATOM 2478 C C . PHE A 1 314 ? -9.703 -24.406 -22.984 1 97.5 314 PHE A C 1
ATOM 2480 O O . PHE A 1 314 ? -10.836 -24.578 -22.516 1 97.5 314 PHE A O 1
ATOM 2487 N N . ILE A 1 315 ? -9.016 -23.328 -22.672 1 97.25 315 ILE A N 1
ATOM 2488 C CA . ILE A 1 315 ? -9.469 -22.312 -21.719 1 97.25 315 ILE A CA 1
ATOM 2489 C C . ILE A 1 315 ? -10.711 -21.609 -22.266 1 97.25 315 ILE A C 1
ATOM 2491 O O . ILE A 1 315 ? -11.648 -21.328 -21.531 1 97.25 315 ILE A O 1
ATOM 2495 N N . ILE A 1 316 ? -10.719 -21.312 -23.531 1 96.5 316 ILE A N 1
ATOM 2496 C CA . ILE A 1 316 ? -11.867 -20.688 -24.188 1 96.5 316 ILE A CA 1
ATOM 2497 C C . ILE A 1 316 ? -13.086 -21.594 -24.047 1 96.5 316 ILE A C 1
ATOM 2499 O O . ILE A 1 316 ? -14.18 -21.125 -23.719 1 96.5 316 ILE A O 1
ATOM 2503 N N . LYS A 1 317 ? -12.914 -22.906 -24.297 1 97 317 LYS A N 1
ATOM 2504 C CA . LYS A 1 317 ? -14.016 -23.844 -24.188 1 97 317 LYS A CA 1
ATOM 2505 C C . LYS A 1 317 ? -14.539 -23.938 -22.75 1 97 317 LYS A C 1
ATOM 2507 O O . LYS A 1 317 ? -15.75 -24.031 -22.531 1 97 317 LYS A O 1
ATOM 2512 N N . MET A 1 318 ? -13.617 -24 -21.828 1 97.56 318 MET A N 1
ATOM 2513 C CA . MET A 1 318 ? -14.031 -23.969 -20.422 1 97.56 318 MET A CA 1
ATOM 2514 C C . MET A 1 318 ? -14.875 -22.734 -20.125 1 97.56 318 MET A C 1
ATOM 2516 O O . MET A 1 318 ? -15.914 -22.828 -19.469 1 97.56 318 MET A O 1
ATOM 2520 N N . ALA A 1 319 ? -14.438 -21.562 -20.625 1 95.88 319 ALA A N 1
ATOM 2521 C CA . ALA A 1 319 ? -15.141 -20.297 -20.406 1 95.88 319 ALA A CA 1
ATOM 2522 C C . ALA A 1 319 ? -16.531 -20.344 -21.047 1 95.88 319 ALA A C 1
ATOM 2524 O O . ALA A 1 319 ? -17.484 -19.781 -20.484 1 95.88 319 ALA A O 1
ATOM 2525 N N . GLU A 1 320 ? -16.625 -20.906 -22.234 1 95.88 320 GLU A N 1
ATOM 2526 C CA . GLU A 1 320 ? -17.906 -21.047 -22.906 1 95.88 320 GLU A CA 1
ATOM 2527 C C . GLU A 1 320 ? -18.891 -21.828 -22.047 1 95.88 320 GLU A C 1
ATOM 2529 O O . GLU A 1 320 ? -20.109 -21.672 -22.188 1 95.88 320 GLU A O 1
ATOM 2534 N N . LYS A 1 321 ? -18.328 -22.672 -21.25 1 97.06 321 LYS A N 1
ATOM 2535 C CA . LYS A 1 321 ? -19.141 -23.453 -20.328 1 97.06 321 LYS A CA 1
ATOM 2536 C C . LYS A 1 321 ? -19.234 -22.766 -18.969 1 97.06 321 LYS A C 1
ATOM 2538 O O . LYS A 1 321 ? -19.562 -23.406 -17.969 1 97.06 321 LYS A O 1
ATOM 2543 N N . ASN A 1 322 ? -18.828 -21.547 -18.828 1 96.38 322 ASN A N 1
ATOM 2544 C CA . ASN A 1 322 ? -18.969 -20.672 -17.656 1 96.38 322 ASN A CA 1
ATOM 2545 C C . ASN A 1 322 ? -17.984 -21.078 -16.547 1 96.38 322 ASN A C 1
ATOM 2547 O O . ASN A 1 322 ? -18.312 -21 -15.367 1 96.38 322 ASN A O 1
ATOM 2551 N N . ILE A 1 323 ? -16.875 -21.625 -16.922 1 97.44 323 ILE A N 1
ATOM 2552 C CA . ILE A 1 323 ? -15.82 -21.953 -15.961 1 97.44 323 ILE A CA 1
ATOM 2553 C C . ILE A 1 323 ? -14.594 -21.078 -16.234 1 97.44 323 ILE A C 1
ATOM 2555 O O . ILE A 1 323 ? -14.031 -21.094 -17.328 1 97.44 323 ILE A O 1
ATOM 2559 N N . GLY A 1 324 ? -14.211 -20.281 -15.188 1 96.12 324 GLY A N 1
ATOM 2560 C CA . GLY A 1 324 ? -13.039 -19.438 -15.305 1 96.12 324 GLY A CA 1
ATOM 2561 C C . GLY A 1 324 ? -11.742 -20.156 -14.977 1 96.12 324 GLY A C 1
ATOM 2562 O O . GLY A 1 324 ? -11.625 -20.781 -13.914 1 96.12 324 GLY A O 1
ATOM 2563 N N . CYS A 1 325 ? -10.836 -20.203 -15.93 1 97.31 325 CYS A N 1
ATOM 2564 C CA . CYS A 1 325 ? -9.492 -20.719 -15.734 1 97.31 325 CYS A CA 1
ATOM 2565 C C . CYS A 1 325 ? -8.453 -19.625 -15.883 1 97.31 325 CYS A C 1
ATOM 2567 O O . CYS A 1 325 ? -8.789 -18.484 -16.234 1 97.31 325 CYS A O 1
ATOM 2569 N N . SER A 1 326 ? -7.262 -19.922 -15.422 1 96.69 326 SER A N 1
ATOM 2570 C CA . SER A 1 326 ? -6.16 -18.969 -15.555 1 96.69 326 SER A CA 1
ATOM 2571 C C . SER A 1 326 ? -4.879 -19.672 -15.992 1 96.69 326 SER A C 1
ATOM 2573 O O . SER A 1 326 ? -4.895 -20.859 -16.312 1 96.69 326 SER A O 1
ATOM 2575 N N . VAL A 1 327 ? -3.848 -18.859 -16.25 1 97.44 327 VAL A N 1
ATOM 2576 C CA . VAL A 1 327 ? -2.525 -19.359 -16.594 1 97.44 327 VAL A CA 1
ATOM 2577 C C . VAL A 1 327 ? -1.491 -18.844 -15.594 1 97.44 327 VAL A C 1
ATOM 2579 O O . VAL A 1 327 ? -1.342 -17.641 -15.414 1 97.44 327 VAL A O 1
ATOM 2582 N N . HIS A 1 328 ? -0.88 -19.719 -14.898 1 97.12 328 HIS A N 1
ATOM 2583 C CA . HIS A 1 328 ? 0.209 -19.422 -13.977 1 97.12 328 HIS A CA 1
ATOM 2584 C C . HIS A 1 328 ? 1.477 -20.172 -14.352 1 97.12 328 HIS A C 1
ATOM 2586 O O . HIS A 1 328 ? 1.605 -21.359 -14.031 1 97.12 328 HIS A O 1
ATOM 2592 N N . PHE A 1 329 ? 2.355 -19.359 -14.953 1 96.56 329 PHE A N 1
ATOM 2593 C CA . PHE A 1 329 ? 2.404 -17.938 -15.312 1 96.56 329 PHE A CA 1
ATOM 2594 C C . PHE A 1 329 ? 2.947 -17.766 -16.719 1 96.56 329 PHE A C 1
ATOM 2596 O O . PHE A 1 329 ? 3.512 -18.703 -17.297 1 96.56 329 PHE A O 1
ATOM 2603 N N . ILE A 1 330 ? 2.697 -16.594 -17.234 1 97.12 330 ILE A N 1
ATOM 2604 C CA . ILE A 1 330 ? 3.59 -16.203 -18.328 1 97.12 330 ILE A CA 1
ATOM 2605 C C . ILE A 1 330 ? 5.004 -16.016 -17.781 1 97.12 330 ILE A C 1
ATOM 2607 O O . ILE A 1 330 ? 5.25 -15.141 -16.953 1 97.12 330 ILE A O 1
ATOM 2611 N N . PRO A 1 331 ? 5.898 -16.891 -18.188 1 98.69 331 PRO A N 1
ATOM 2612 C CA . PRO A 1 331 ? 7.25 -16.766 -17.625 1 98.69 331 PRO A CA 1
ATOM 2613 C C . PRO A 1 331 ? 7.859 -15.383 -17.859 1 98.69 331 PRO A C 1
ATOM 2615 O O . PRO A 1 331 ? 7.625 -14.773 -18.906 1 98.69 331 PRO A O 1
ATOM 2618 N N . LEU A 1 332 ? 8.688 -14.938 -17 1 98.81 332 LEU A N 1
ATOM 2619 C CA . LEU A 1 332 ? 9.195 -13.57 -17 1 98.81 332 LEU A CA 1
ATOM 2620 C C . LEU A 1 332 ? 10.07 -13.312 -18.219 1 98.81 332 LEU A C 1
ATOM 2622 O O . LEU A 1 332 ? 10.102 -12.195 -18.734 1 98.81 332 LEU A O 1
ATOM 2626 N N . HIS A 1 333 ? 10.734 -14.375 -18.75 1 98.81 333 HIS A N 1
ATOM 2627 C CA . HIS A 1 333 ? 11.586 -14.172 -19.922 1 98.81 333 HIS A CA 1
ATOM 2628 C C . HIS A 1 333 ? 10.75 -13.828 -21.141 1 98.81 333 HIS A C 1
ATOM 2630 O O . HIS A 1 333 ? 11.289 -13.375 -22.156 1 98.81 333 HIS A O 1
ATOM 2636 N N . LYS A 1 334 ? 9.43 -14 -21.031 1 98.25 334 LYS A N 1
ATOM 2637 C CA . LYS A 1 334 ? 8.539 -13.672 -22.141 1 98.25 334 LYS A CA 1
ATOM 2638 C C . LYS A 1 334 ? 7.922 -12.289 -21.953 1 98.25 334 LYS A C 1
ATOM 2640 O O . LYS A 1 334 ? 7.344 -11.734 -22.891 1 98.25 334 LYS A O 1
ATOM 2645 N N . GLN A 1 335 ? 7.98 -11.711 -20.797 1 98.25 335 GLN A N 1
ATOM 2646 C CA . GLN A 1 335 ? 7.453 -10.383 -20.547 1 98.25 335 GLN A CA 1
ATOM 2647 C C . GLN A 1 335 ? 8.359 -9.305 -21.141 1 98.25 335 GLN A C 1
ATOM 2649 O O . GLN A 1 335 ? 9.57 -9.305 -20.906 1 98.25 335 GLN A O 1
ATOM 2654 N N . PRO A 1 336 ? 7.832 -8.336 -21.812 1 97.94 336 PRO A N 1
ATOM 2655 C CA . PRO A 1 336 ? 8.633 -7.371 -22.562 1 97.94 336 PRO A CA 1
ATOM 2656 C C . PRO A 1 336 ? 9.695 -6.688 -21.703 1 97.94 336 PRO A C 1
ATOM 2658 O O . PRO A 1 336 ? 10.852 -6.57 -22.125 1 97.94 336 PRO A O 1
ATOM 2661 N N . ILE A 1 337 ? 9.398 -6.293 -20.531 1 98.38 337 ILE A N 1
ATOM 2662 C CA . ILE A 1 337 ? 10.328 -5.504 -19.734 1 98.38 337 ILE A CA 1
ATOM 2663 C C . ILE A 1 337 ? 11.555 -6.34 -19.375 1 98.38 337 ILE A C 1
ATOM 2665 O O . ILE A 1 337 ? 12.68 -5.844 -19.422 1 98.38 337 ILE A O 1
ATOM 2669 N N . TRP A 1 338 ? 11.32 -7.582 -19.094 1 98.69 338 TRP A N 1
ATOM 2670 C CA . TRP A 1 338 ? 12.43 -8.438 -18.672 1 98.69 338 TRP A CA 1
ATOM 2671 C C . TRP A 1 338 ? 13.195 -8.961 -19.891 1 98.69 338 TRP A C 1
ATOM 2673 O O . TRP A 1 338 ? 14.43 -8.945 -19.906 1 98.69 338 TRP A O 1
ATOM 2683 N N . LYS A 1 339 ? 12.438 -9.445 -20.875 1 98.69 339 LYS A N 1
ATOM 2684 C CA . LYS A 1 339 ? 13.023 -9.953 -22.109 1 98.69 339 LYS A CA 1
ATOM 2685 C C . LYS A 1 339 ? 13.953 -8.914 -22.734 1 98.69 339 LYS A C 1
ATOM 2687 O O . LYS A 1 339 ? 15.109 -9.219 -23.031 1 98.69 339 LYS A O 1
ATOM 2692 N N . ASP A 1 340 ? 13.484 -7.695 -22.844 1 98.44 340 ASP A N 1
ATOM 2693 C CA . ASP A 1 340 ? 14.203 -6.66 -23.578 1 98.44 340 ASP A CA 1
ATOM 2694 C C . ASP A 1 340 ? 15.32 -6.062 -22.734 1 98.44 340 ASP A C 1
ATOM 2696 O O . ASP A 1 340 ? 16.422 -5.801 -23.234 1 98.44 340 ASP A O 1
ATOM 2700 N N . THR A 1 341 ? 15.086 -5.836 -21.484 1 98.25 341 THR A N 1
ATOM 2701 C CA . THR A 1 341 ? 16.062 -5.184 -20.609 1 98.25 341 THR A CA 1
ATOM 2702 C C . THR A 1 341 ? 17.266 -6.094 -20.375 1 98.25 341 THR A C 1
ATOM 2704 O O . THR A 1 341 ? 18.406 -5.621 -20.312 1 98.25 341 THR A O 1
ATOM 2707 N N . TYR A 1 342 ? 16.953 -7.375 -20.297 1 98.44 342 TYR A N 1
ATOM 2708 C CA . TYR A 1 342 ? 18.031 -8.281 -19.922 1 98.44 342 TYR A CA 1
ATOM 2709 C C . TYR A 1 342 ? 18.391 -9.211 -21.078 1 98.44 342 TYR A C 1
ATOM 2711 O O . TYR A 1 342 ? 19.125 -10.188 -20.891 1 98.44 342 TYR A O 1
ATOM 2719 N N . PHE A 1 343 ? 17.812 -8.961 -22.266 1 98.25 343 PHE A N 1
ATOM 2720 C CA . PHE A 1 343 ? 18.109 -9.695 -23.484 1 98.25 343 PHE A CA 1
ATOM 2721 C C . PHE A 1 343 ? 17.938 -11.195 -23.281 1 98.25 343 PHE A C 1
ATOM 2723 O O . PHE A 1 343 ? 18.844 -11.977 -23.594 1 98.25 343 PHE A O 1
ATOM 2730 N N . LEU A 1 344 ? 16.844 -11.555 -22.703 1 98.62 344 LEU A N 1
ATOM 2731 C CA . LEU A 1 344 ? 16.578 -12.953 -22.391 1 98.62 344 LEU A CA 1
ATOM 2732 C C . LEU A 1 344 ? 16.141 -13.719 -23.641 1 98.62 344 LEU A C 1
ATOM 2734 O O . LEU A 1 344 ? 15.391 -13.195 -24.453 1 98.62 344 LEU A O 1
ATOM 2738 N N . ASP A 1 345 ? 16.625 -14.969 -23.766 1 98.06 345 ASP A N 1
ATOM 2739 C CA . ASP A 1 345 ? 16.328 -15.852 -24.875 1 98.06 345 ASP A CA 1
ATOM 2740 C C . ASP A 1 345 ? 15.523 -17.062 -24.422 1 98.06 345 ASP A C 1
ATOM 2742 O O . ASP A 1 345 ? 15.906 -17.734 -23.453 1 98.06 345 ASP A O 1
ATOM 2746 N N . LYS A 1 346 ? 14.445 -17.375 -25.125 1 97.75 346 LYS A N 1
ATOM 2747 C CA . LYS A 1 346 ? 13.578 -18.5 -24.766 1 97.75 346 LYS A CA 1
ATOM 2748 C C . LYS A 1 346 ? 14.359 -19.797 -24.719 1 97.75 346 LYS A C 1
ATOM 2750 O O . LYS A 1 346 ? 14.023 -20.703 -23.953 1 97.75 346 LYS A O 1
ATOM 2755 N N . ASN A 1 347 ? 15.445 -19.922 -25.469 1 98.12 347 ASN A N 1
ATOM 2756 C CA . ASN A 1 347 ? 16.234 -21.141 -25.531 1 98.12 347 ASN A CA 1
ATOM 2757 C C . ASN A 1 347 ? 17 -21.375 -24.234 1 98.12 347 ASN A C 1
ATOM 2759 O O . ASN A 1 347 ? 17.453 -22.5 -23.984 1 98.12 347 ASN A O 1
ATOM 2763 N N . ASP A 1 348 ? 17.109 -20.359 -23.422 1 98.19 348 ASP A N 1
ATOM 2764 C CA . ASP A 1 348 ? 17.781 -20.484 -22.125 1 98.19 348 ASP A CA 1
ATOM 2765 C C . ASP A 1 348 ? 16.812 -21.016 -21.062 1 98.19 348 ASP A C 1
ATOM 2767 O O . ASP A 1 348 ? 17.234 -21.359 -19.953 1 98.19 348 ASP A O 1
ATOM 2771 N N . PHE A 1 349 ? 15.555 -21.141 -21.422 1 98.75 349 PHE A N 1
ATOM 2772 C CA . PHE A 1 349 ? 14.539 -21.547 -20.453 1 98.75 349 PHE A CA 1
ATOM 2773 C C . PHE A 1 349 ? 13.602 -22.578 -21.062 1 98.75 349 PHE A C 1
ATOM 2775 O O . PHE A 1 349 ? 12.383 -22.391 -21.078 1 98.75 349 PHE A O 1
ATOM 2782 N N . PRO A 1 350 ? 14.094 -23.672 -21.516 1 98.69 350 PRO A N 1
ATOM 2783 C CA . PRO A 1 350 ? 13.281 -24.641 -22.25 1 98.69 350 PRO A CA 1
ATOM 2784 C C . PRO A 1 350 ? 12.156 -25.234 -21.406 1 98.69 350 PRO A C 1
ATOM 2786 O O . PRO A 1 350 ? 11.078 -25.516 -21.938 1 98.69 350 PRO A O 1
ATOM 2789 N N . ILE A 1 351 ? 12.406 -25.422 -20.141 1 98.75 351 ILE A N 1
ATOM 2790 C CA . ILE A 1 351 ? 11.391 -26.031 -19.281 1 98.75 351 ILE A CA 1
ATOM 2791 C C . ILE A 1 351 ? 10.219 -25.078 -19.109 1 98.75 351 ILE A C 1
ATOM 2793 O O . ILE A 1 351 ? 9.055 -25.469 -19.281 1 98.75 351 ILE A O 1
ATOM 2797 N N . ALA A 1 352 ? 10.539 -23.844 -18.781 1 98.75 352 ALA A N 1
ATOM 2798 C CA . ALA A 1 352 ? 9.492 -22.828 -18.625 1 98.75 352 ALA A CA 1
ATOM 2799 C C . ALA A 1 352 ? 8.695 -22.656 -19.906 1 98.75 352 ALA A C 1
ATOM 2801 O O . ALA A 1 352 ? 7.465 -22.547 -19.875 1 98.75 352 ALA A O 1
ATOM 2802 N N . GLU A 1 353 ? 9.352 -22.641 -21.047 1 98 353 GLU A N 1
ATOM 2803 C CA . GLU A 1 353 ? 8.711 -22.484 -22.359 1 98 353 GLU A CA 1
ATOM 2804 C C . GLU A 1 353 ? 7.734 -23.609 -22.641 1 98 353 GLU A C 1
ATOM 2806 O O . GLU A 1 353 ? 6.598 -23.375 -23.047 1 98 353 GLU A O 1
ATOM 2811 N N . GLU A 1 354 ? 8.195 -24.766 -22.422 1 97.56 354 GLU A N 1
ATOM 2812 C CA . GLU A 1 354 ? 7.391 -25.938 -22.719 1 97.56 354 GLU A CA 1
ATOM 2813 C C . GLU A 1 354 ? 6.152 -26 -21.828 1 97.56 354 GLU A C 1
ATOM 2815 O O . GLU A 1 354 ? 5.047 -26.25 -22.312 1 97.56 354 GLU A O 1
ATOM 2820 N N . ASN A 1 355 ? 6.324 -25.766 -20.594 1 97.94 355 ASN A N 1
ATOM 2821 C CA . ASN A 1 355 ? 5.219 -25.906 -19.641 1 97.94 355 ASN A CA 1
ATOM 2822 C C . ASN A 1 355 ? 4.238 -24.734 -19.766 1 97.94 355 ASN A C 1
ATOM 2824 O O . ASN A 1 355 ? 3.037 -24.906 -19.562 1 97.94 355 ASN A O 1
ATOM 2828 N N . PHE A 1 356 ? 4.711 -23.531 -20.172 1 97.94 356 PHE A N 1
ATOM 2829 C CA . PHE A 1 356 ? 3.848 -22.375 -20.391 1 97.94 356 PHE A CA 1
ATOM 2830 C C . PHE A 1 356 ? 2.811 -22.656 -21.469 1 97.94 356 PHE A C 1
ATOM 2832 O O . PHE A 1 356 ? 1.653 -22.25 -21.344 1 97.94 356 PHE A O 1
ATOM 2839 N N . LYS A 1 357 ? 3.156 -23.375 -22.406 1 96.56 357 LYS A N 1
ATOM 2840 C CA . LYS A 1 357 ? 2.279 -23.656 -23.547 1 96.56 357 LYS A CA 1
ATOM 2841 C C . LYS A 1 357 ? 1.171 -24.641 -23.141 1 96.56 357 LYS A C 1
ATOM 2843 O O . LYS A 1 357 ? 0.144 -24.719 -23.812 1 96.56 357 LYS A O 1
ATOM 2848 N N . LYS A 1 358 ? 1.385 -25.312 -22.016 1 97.88 358 LYS A N 1
ATOM 2849 C CA . LYS A 1 358 ? 0.53 -26.469 -21.719 1 97.88 358 LYS A CA 1
ATOM 2850 C C . LYS A 1 358 ? -0.303 -26.234 -20.469 1 97.88 358 LYS A C 1
ATOM 2852 O O . LYS A 1 358 ? -1.313 -26.906 -20.25 1 97.88 358 LYS A O 1
ATOM 2857 N N . ILE A 1 359 ? 0.03 -25.297 -19.641 1 98.56 359 ILE A N 1
ATOM 2858 C CA . ILE A 1 359 ? -0.453 -25.266 -18.266 1 98.56 359 ILE A CA 1
ATOM 2859 C C . ILE A 1 359 ? -1.784 -24.516 -18.203 1 98.56 359 ILE A C 1
ATOM 2861 O O . ILE A 1 359 ? -1.982 -23.531 -18.922 1 98.56 359 ILE A O 1
ATOM 2865 N N . VAL A 1 360 ? -2.695 -24.984 -17.406 1 98.25 360 VAL A N 1
ATOM 2866 C CA . VAL A 1 360 ? -3.973 -24.359 -17.094 1 98.25 360 VAL A CA 1
ATOM 2867 C C . VAL A 1 360 ? -4.246 -24.484 -15.594 1 98.25 360 VAL A C 1
ATOM 2869 O O . VAL A 1 360 ? -4.168 -25.578 -15.031 1 98.25 360 VAL A O 1
ATOM 2872 N N . SER A 1 361 ? -4.496 -23.391 -14.977 1 98.5 361 SER A N 1
ATOM 2873 C CA . SER A 1 361 ? -4.98 -23.406 -13.602 1 98.5 361 SER A CA 1
ATOM 2874 C C . SER A 1 361 ? -6.5 -23.5 -13.547 1 98.5 361 SER A C 1
ATOM 2876 O O . SER A 1 361 ? -7.195 -22.562 -13.969 1 98.5 361 SER A O 1
ATOM 2878 N N . ILE A 1 362 ? -7.043 -24.516 -13.047 1 98.56 362 ILE A N 1
ATOM 2879 C CA . ILE A 1 362 ? -8.484 -24.688 -12.961 1 98.56 362 ILE A CA 1
ATOM 2880 C C . ILE A 1 362 ? -8.977 -24.266 -11.578 1 98.56 362 ILE A C 1
ATOM 2882 O O . ILE A 1 362 ? -8.172 -24.062 -10.664 1 98.56 362 ILE A O 1
ATOM 2886 N N . PRO A 1 363 ? -10.25 -24.078 -11.398 1 98.31 363 PRO A N 1
ATOM 2887 C CA . PRO A 1 363 ? -10.781 -23.547 -10.141 1 98.31 363 PRO A CA 1
ATOM 2888 C C . PRO A 1 363 ? -10.453 -24.422 -8.938 1 98.31 363 PRO A C 1
ATOM 2890 O O . PRO A 1 363 ? -10.664 -25.625 -8.969 1 98.31 363 PRO A O 1
ATOM 2893 N N . LEU A 1 364 ? -9.914 -23.828 -7.938 1 98.62 364 LEU A N 1
ATOM 2894 C CA . LEU A 1 364 ? -9.68 -24.438 -6.629 1 98.62 364 LEU A CA 1
ATOM 2895 C C . LEU A 1 364 ? -9.75 -23.391 -5.527 1 98.62 364 LEU A C 1
ATOM 2897 O O . LEU A 1 364 ? -8.789 -22.656 -5.293 1 98.62 364 LEU A O 1
ATOM 2901 N N . TYR A 1 365 ? -10.844 -23.328 -4.859 1 97.69 365 TYR A N 1
ATOM 2902 C CA . TYR A 1 365 ? -11.031 -22.438 -3.719 1 97.69 365 TYR A CA 1
ATOM 2903 C C . TYR A 1 365 ? -12.055 -23 -2.744 1 97.69 365 TYR A C 1
ATOM 2905 O O . TYR A 1 365 ? -12.945 -23.75 -3.139 1 97.69 365 TYR A O 1
ATOM 2913 N N . THR A 1 366 ? -12 -22.641 -1.562 1 98 366 THR A N 1
ATOM 2914 C CA . THR A 1 366 ? -12.68 -23.359 -0.482 1 98 366 THR A CA 1
ATOM 2915 C C . THR A 1 366 ? -14.18 -23.078 -0.507 1 98 366 THR A C 1
ATOM 2917 O O . THR A 1 366 ? -14.961 -23.844 0.063 1 98 366 THR A O 1
ATOM 2920 N N . LYS A 1 367 ? -14.625 -22.109 -1.168 1 96.19 367 LYS A N 1
ATOM 2921 C CA . LYS A 1 367 ? -16.047 -21.812 -1.254 1 96.19 367 LYS A CA 1
ATOM 2922 C C . LYS A 1 367 ? -16.75 -22.719 -2.26 1 96.19 367 LYS A C 1
ATOM 2924 O O . LYS A 1 367 ? -17.984 -22.781 -2.305 1 96.19 367 LYS A O 1
ATOM 2929 N N . MET A 1 368 ? -16.047 -23.438 -3.059 1 97.06 368 MET A N 1
ATOM 2930 C CA . MET A 1 368 ? -16.625 -24.344 -4.043 1 97.06 368 MET A CA 1
ATOM 2931 C C . MET A 1 368 ? -17.422 -25.453 -3.363 1 97.06 368 MET A C 1
ATOM 2933 O O . MET A 1 368 ? -17.016 -25.953 -2.312 1 97.06 368 MET A O 1
ATOM 2937 N N . THR A 1 369 ? -18.469 -25.828 -3.994 1 96.75 369 THR A N 1
ATOM 2938 C CA . THR A 1 369 ? -19.219 -27.016 -3.568 1 96.75 369 THR A CA 1
ATOM 2939 C C . THR A 1 369 ? -18.719 -28.25 -4.309 1 96.75 369 THR A C 1
ATOM 2941 O O . THR A 1 369 ? -17.984 -28.156 -5.293 1 96.75 369 THR A O 1
ATOM 2944 N N . LYS A 1 370 ? -19.156 -29.359 -3.777 1 97.38 370 LYS A N 1
ATOM 2945 C CA . LYS A 1 370 ? -18.844 -30.609 -4.48 1 97.38 370 LYS A CA 1
ATOM 2946 C C . LYS A 1 370 ? -19.438 -30.609 -5.887 1 97.38 370 LYS A C 1
ATOM 2948 O O . LYS A 1 370 ? -18.828 -31.125 -6.824 1 97.38 370 LYS A O 1
ATOM 2953 N N . GLY A 1 371 ? -20.594 -30.031 -6.02 1 97.69 371 GLY A N 1
ATOM 2954 C CA . GLY A 1 371 ? -21.234 -29.891 -7.324 1 97.69 371 GLY A CA 1
ATOM 2955 C C . GLY A 1 371 ? -20.422 -29.031 -8.289 1 97.69 371 GLY A C 1
ATOM 2956 O O . GLY A 1 371 ? -20.344 -29.344 -9.477 1 97.69 371 GLY A O 1
ATOM 2957 N N . ASP A 1 372 ? -19.891 -27.953 -7.789 1 97.75 372 ASP A N 1
ATOM 2958 C CA . ASP A 1 372 ? -19.031 -27.109 -8.609 1 97.75 372 ASP A CA 1
ATOM 2959 C C . ASP A 1 372 ? -17.844 -27.906 -9.148 1 97.75 372 ASP A C 1
ATOM 2961 O O . ASP A 1 372 ? -17.516 -27.812 -10.336 1 97.75 372 ASP A O 1
ATOM 2965 N N . GLN A 1 373 ? -17.234 -28.672 -8.289 1 98.19 373 GLN A N 1
ATOM 2966 C CA . GLN A 1 373 ? -16.047 -29.438 -8.68 1 98.19 373 GLN A CA 1
ATOM 2967 C C . GLN A 1 373 ? -16.406 -30.516 -9.695 1 98.19 373 GLN A C 1
ATOM 2969 O O . GLN A 1 373 ? -15.664 -30.734 -10.656 1 98.19 373 GLN A O 1
ATOM 2974 N N . ILE A 1 374 ? -17.484 -31.203 -9.477 1 98.38 374 ILE A N 1
ATOM 2975 C CA . ILE A 1 374 ? -17.953 -32.219 -10.406 1 98.38 374 ILE A CA 1
ATOM 2976 C C . ILE A 1 374 ? -18.219 -31.609 -11.773 1 98.38 374 ILE A C 1
ATOM 2978 O O . ILE A 1 374 ? -17.891 -32.219 -12.805 1 98.38 374 ILE A O 1
ATOM 2982 N N . TYR A 1 375 ? -18.766 -30.422 -11.75 1 98.25 375 TYR A N 1
ATOM 2983 C CA . TYR A 1 375 ? -19.031 -29.734 -13.008 1 98.25 375 TYR A CA 1
ATOM 2984 C C . TYR A 1 375 ? -17.734 -29.438 -13.758 1 98.25 375 TYR A C 1
ATOM 2986 O O . TYR A 1 375 ? -17.641 -29.641 -14.969 1 98.25 375 TYR A O 1
ATOM 2994 N N . VAL A 1 376 ? -16.719 -28.969 -13.047 1 98.5 376 VAL A N 1
ATOM 2995 C CA . VAL A 1 376 ? -15.414 -28.703 -13.648 1 98.5 376 VAL A CA 1
ATOM 2996 C C . VAL A 1 376 ? -14.852 -29.984 -14.25 1 98.5 376 VAL A C 1
ATOM 2998 O O . VAL A 1 376 ? -14.398 -30 -15.398 1 98.5 376 VAL A O 1
ATOM 3001 N N . ILE A 1 377 ? -14.914 -31.094 -13.523 1 98.62 377 ILE A N 1
ATOM 3002 C CA . ILE A 1 377 ? -14.359 -32.375 -13.914 1 98.62 377 ILE A CA 1
ATOM 3003 C C . ILE A 1 377 ? -15.062 -32.875 -15.172 1 98.62 377 ILE A C 1
ATOM 3005 O O . ILE A 1 377 ? -14.414 -33.281 -16.141 1 98.62 377 ILE A O 1
ATOM 3009 N N . ASN A 1 378 ? -16.359 -32.844 -15.156 1 98.44 378 ASN A N 1
ATOM 3010 C CA . ASN A 1 378 ? -17.141 -33.312 -16.297 1 98.44 378 ASN A CA 1
ATOM 3011 C C . ASN A 1 378 ? -16.875 -32.469 -17.547 1 98.44 378 ASN A C 1
ATOM 3013 O O . ASN A 1 378 ? -16.828 -33 -18.656 1 98.44 378 ASN A O 1
ATOM 3017 N N . THR A 1 379 ? -16.797 -31.188 -17.297 1 98.31 379 THR A N 1
ATOM 3018 C CA . THR A 1 379 ? -16.531 -30.297 -18.422 1 98.31 379 THR A CA 1
ATOM 3019 C C . THR A 1 379 ? -15.164 -30.594 -19.031 1 98.31 379 THR A C 1
ATOM 3021 O O . THR A 1 379 ? -15.016 -30.625 -20.266 1 98.31 379 THR A O 1
ATOM 3024 N N . ILE A 1 380 ? -14.148 -30.859 -18.203 1 98.56 380 ILE A N 1
ATOM 3025 C CA . ILE A 1 380 ? -12.812 -31.203 -18.688 1 98.56 380 ILE A CA 1
ATOM 3026 C C . ILE A 1 380 ? -12.875 -32.5 -19.484 1 98.56 380 ILE A C 1
ATOM 3028 O O . ILE A 1 380 ? -12.32 -32.594 -20.578 1 98.56 380 ILE A O 1
ATOM 3032 N N . LYS A 1 381 ? -13.555 -33.5 -18.984 1 98.12 381 LYS A N 1
ATOM 3033 C CA . LYS A 1 381 ? -13.688 -34.781 -19.656 1 98.12 381 LYS A CA 1
ATOM 3034 C C . LYS A 1 381 ? -14.359 -34.625 -21.016 1 98.12 381 LYS A C 1
ATOM 3036 O O . LYS A 1 381 ? -13.961 -35.281 -21.984 1 98.12 381 LYS A O 1
ATOM 3041 N N . GLU A 1 382 ? -15.352 -33.781 -21.016 1 97.56 382 GLU A N 1
ATOM 3042 C CA . GLU A 1 382 ? -16.078 -33.531 -22.25 1 97.56 382 GLU A CA 1
ATOM 3043 C C . GLU A 1 382 ? -15.18 -32.875 -23.297 1 97.56 382 GLU A C 1
ATOM 3045 O O . GLU A 1 382 ? -15.203 -33.25 -24.469 1 97.56 382 GLU A O 1
ATOM 3050 N N . ILE A 1 383 ? -14.43 -31.891 -22.875 1 97.38 383 ILE A N 1
ATOM 3051 C CA . ILE A 1 383 ? -13.602 -31.109 -23.797 1 97.38 383 ILE A CA 1
ATOM 3052 C C . ILE A 1 383 ? -12.461 -31.969 -24.312 1 97.38 383 ILE A C 1
ATOM 3054 O O . ILE A 1 383 ? -12.07 -31.875 -25.484 1 97.38 383 ILE A O 1
ATOM 3058 N N . LEU A 1 384 ? -11.914 -32.875 -23.516 1 96.38 384 LEU A N 1
ATOM 3059 C CA . LEU A 1 384 ? -10.727 -33.656 -23.875 1 96.38 384 LEU A CA 1
ATOM 3060 C C . LEU A 1 384 ? -11.117 -35 -24.5 1 96.38 384 LEU A C 1
ATOM 3062 O O . LEU A 1 384 ? -10.25 -35.781 -24.891 1 96.38 384 LEU A O 1
ATOM 3066 N N . LYS A 1 385 ? -12.32 -35.312 -24.578 1 87.19 385 LYS A N 1
ATOM 3067 C CA . LYS A 1 385 ? -12.781 -36.5 -25.312 1 87.19 385 LYS A CA 1
ATOM 3068 C C . LYS A 1 385 ? -12.633 -36.281 -26.812 1 87.19 385 LYS A C 1
ATOM 3070 O O . LYS A 1 385 ? -12.875 -35.219 -27.344 1 87.19 385 LYS A O 1
ATOM 3075 N N . MET B 1 1 ? -14.578 16.5 35.688 1 45.88 1 MET B N 1
ATOM 3076 C CA . MET B 1 1 ? -13.445 16.078 34.875 1 45.88 1 MET B CA 1
ATOM 3077 C C . MET B 1 1 ? -13.906 15.164 33.75 1 45.88 1 MET B C 1
ATOM 3079 O O . MET B 1 1 ? -14.656 14.211 33.969 1 45.88 1 MET B O 1
ATOM 3083 N N . ASN B 1 2 ? -13.945 15.695 32.625 1 59.47 2 ASN B N 1
ATOM 3084 C CA . ASN B 1 2 ? -14.398 14.867 31.516 1 59.47 2 ASN B CA 1
ATOM 3085 C C . ASN B 1 2 ? -13.609 13.562 31.422 1 59.47 2 ASN B C 1
ATOM 3087 O O . ASN B 1 2 ? -12.383 13.578 31.297 1 59.47 2 ASN B O 1
ATOM 3091 N N . ASN B 1 3 ? -14.125 12.555 31.922 1 69.94 3 ASN B N 1
ATOM 3092 C CA . ASN B 1 3 ? -13.516 11.242 32.094 1 69.94 3 ASN B CA 1
ATOM 3093 C C . ASN B 1 3 ? -13.211 10.57 30.75 1 69.94 3 ASN B C 1
ATOM 3095 O O . ASN B 1 3 ? -12.5 9.57 30.703 1 69.94 3 ASN B O 1
ATOM 3099 N N . LYS B 1 4 ? -13.68 11.227 29.719 1 87.88 4 LYS B N 1
ATOM 3100 C CA . LYS B 1 4 ? -13.406 10.539 28.453 1 87.88 4 LYS B CA 1
ATOM 3101 C C . LYS B 1 4 ? -12.297 11.242 27.672 1 87.88 4 LYS B C 1
ATOM 3103 O O . LYS B 1 4 ? -12.32 12.469 27.516 1 87.88 4 LYS B O 1
ATOM 3108 N N . PHE B 1 5 ? -11.336 10.516 27.297 1 93.25 5 PHE B N 1
ATOM 3109 C CA . PHE B 1 5 ? -10.227 11.062 26.531 1 93.25 5 PHE B CA 1
ATOM 3110 C C . PHE B 1 5 ? -10.703 11.586 25.188 1 93.25 5 PHE B C 1
ATOM 3112 O O . PHE B 1 5 ? -11.391 10.883 24.438 1 93.25 5 PHE B O 1
ATOM 3119 N N . LEU B 1 6 ? -10.438 12.828 24.938 1 96.19 6 LEU B N 1
ATOM 3120 C CA . LEU B 1 6 ? -10.727 13.453 23.656 1 96.19 6 LEU B CA 1
ATOM 3121 C C . LEU B 1 6 ? -9.508 13.398 22.734 1 96.19 6 LEU B C 1
ATOM 3123 O O . LEU B 1 6 ? -8.57 14.18 22.891 1 96.19 6 LEU B O 1
ATOM 3127 N N . PRO B 1 7 ? -9.562 12.484 21.719 1 95.06 7 PRO B N 1
ATOM 3128 C CA . PRO B 1 7 ? -8.391 12.328 20.844 1 95.06 7 PRO B CA 1
ATOM 3129 C C . PRO B 1 7 ? -8.172 13.531 19.922 1 95.06 7 PRO B C 1
ATOM 3131 O O . PRO B 1 7 ? -9.078 14.352 19.75 1 95.06 7 PRO B O 1
ATOM 3134 N N . PHE B 1 8 ? -7.043 13.562 19.422 1 94.94 8 PHE B N 1
ATOM 3135 C CA . PHE B 1 8 ? -6.688 14.609 18.453 1 94.94 8 PHE B CA 1
ATOM 3136 C C . PHE B 1 8 ? -7.586 14.539 17.234 1 94.94 8 PHE B C 1
ATOM 3138 O O . PHE B 1 8 ? -7.996 15.578 16.703 1 94.94 8 PHE B O 1
ATOM 3145 N N . ALA B 1 9 ? -7.852 13.328 16.797 1 95.56 9 ALA B N 1
ATOM 3146 C CA . ALA B 1 9 ? -8.688 13.102 15.617 1 95.56 9 ALA B CA 1
ATOM 3147 C C . ALA B 1 9 ? -9.406 11.75 15.711 1 95.56 9 ALA B C 1
ATOM 3149 O O . ALA B 1 9 ? -8.875 10.797 16.281 1 95.56 9 ALA B O 1
ATOM 3150 N N . LEU B 1 10 ? -10.547 11.719 15.156 1 95.94 10 LEU B N 1
ATOM 3151 C CA . LEU B 1 10 ? -11.367 10.516 15.031 1 95.94 10 LEU B CA 1
ATOM 3152 C C . LEU B 1 10 ? -12.195 10.555 13.75 1 95.94 10 LEU B C 1
ATOM 3154 O O . LEU B 1 10 ? -12.898 11.531 13.492 1 95.94 10 LEU B O 1
ATOM 3158 N N . PRO B 1 11 ? -12.016 9.516 12.961 1 96.62 11 PRO B N 1
ATOM 3159 C CA . PRO B 1 11 ? -12.805 9.523 11.734 1 96.62 11 PRO B CA 1
ATOM 3160 C C . PRO B 1 11 ? -14.305 9.359 11.992 1 96.62 11 PRO B C 1
ATOM 3162 O O . PRO B 1 11 ? -14.703 8.656 12.922 1 96.62 11 PRO B O 1
ATOM 3165 N N . GLU B 1 12 ? -15.062 10 11.188 1 97.94 12 GLU B N 1
ATOM 3166 C CA . GLU B 1 12 ? -16.516 9.852 11.242 1 97.94 12 GLU B CA 1
ATOM 3167 C C . GLU B 1 12 ? -17.016 8.891 10.172 1 97.94 12 GLU B C 1
ATOM 3169 O O . GLU B 1 12 ? -17.141 9.266 9 1 97.94 12 GLU B O 1
ATOM 3174 N N . ILE B 1 13 ? -17.344 7.688 10.586 1 98.38 13 ILE B N 1
ATOM 3175 C CA . ILE B 1 13 ? -17.797 6.625 9.695 1 98.38 13 ILE B CA 1
ATOM 3176 C C . ILE B 1 13 ? -19.219 6.203 10.078 1 98.38 13 ILE B C 1
ATOM 3178 O O . ILE B 1 13 ? -19.469 5.84 11.234 1 98.38 13 ILE B O 1
ATOM 3182 N N . GLY B 1 14 ? -20.109 6.27 9.141 1 98.25 14 GLY B N 1
ATOM 3183 C CA . GLY B 1 14 ? -21.5 5.93 9.406 1 98.25 14 GLY B CA 1
ATOM 3184 C C . GLY B 1 14 ? -21.922 4.605 8.797 1 98.25 14 GLY B C 1
ATOM 3185 O O . GLY B 1 14 ? -21.094 3.859 8.289 1 98.25 14 GLY B O 1
ATOM 3186 N N . GLN B 1 15 ? -23.172 4.344 8.93 1 98.56 15 GLN B N 1
ATOM 3187 C CA . GLN B 1 15 ? -23.734 3.062 8.508 1 98.56 15 GLN B CA 1
ATOM 3188 C C . GLN B 1 15 ? -23.594 2.867 7 1 98.56 15 GLN B C 1
ATOM 3190 O O . GLN B 1 15 ? -23.328 1.753 6.535 1 98.56 15 GLN B O 1
ATOM 3195 N N . PRO B 1 16 ? -23.781 3.918 6.156 1 98.81 16 PRO B N 1
ATOM 3196 C CA . PRO B 1 16 ? -23.625 3.709 4.715 1 98.81 16 PRO B CA 1
ATOM 3197 C C . PRO B 1 16 ? -22.234 3.184 4.344 1 98.81 16 PRO B C 1
ATOM 3199 O O . PRO B 1 16 ? -22.109 2.311 3.482 1 98.81 16 PRO B O 1
ATOM 3202 N N . GLU B 1 17 ? -21.188 3.756 4.934 1 98.81 17 GLU B N 1
ATOM 3203 C CA . GLU B 1 17 ? -19.844 3.242 4.719 1 98.81 17 GLU B CA 1
ATOM 3204 C C . GLU B 1 17 ? -19.734 1.779 5.137 1 98.81 17 GLU B C 1
ATOM 3206 O O . GLU B 1 17 ? -19.188 0.956 4.402 1 98.81 17 GLU B O 1
ATOM 3211 N N . ILE B 1 18 ? -20.234 1.468 6.359 1 98.88 18 ILE B N 1
ATOM 3212 C CA . ILE B 1 18 ? -20.172 0.12 6.914 1 98.88 18 ILE B CA 1
ATOM 3213 C C . ILE B 1 18 ? -20.875 -0.859 5.984 1 98.88 18 ILE B C 1
ATOM 3215 O O . ILE B 1 18 ? -20.328 -1.916 5.652 1 98.88 18 ILE B O 1
ATOM 3219 N N . ASP B 1 19 ? -22.031 -0.503 5.48 1 98.88 19 ASP B N 1
ATOM 3220 C CA . ASP B 1 19 ? -22.812 -1.365 4.605 1 98.88 19 ASP B CA 1
ATOM 3221 C C . ASP B 1 19 ? -22.078 -1.636 3.295 1 98.88 19 ASP B C 1
ATOM 3223 O O . ASP B 1 19 ? -22.125 -2.752 2.773 1 98.88 19 ASP B O 1
ATOM 3227 N N . GLU B 1 20 ? -21.469 -0.638 2.777 1 98.81 20 GLU B N 1
ATOM 3228 C CA . GLU B 1 20 ? -20.75 -0.791 1.513 1 98.81 20 GLU B CA 1
ATOM 3229 C C . GLU B 1 20 ? -19.531 -1.694 1.673 1 98.81 20 GLU B C 1
ATOM 3231 O O . GLU B 1 20 ? -19.219 -2.479 0.777 1 98.81 20 GLU B O 1
ATOM 3236 N N . VAL B 1 21 ? -18.859 -1.582 2.795 1 98.88 21 VAL B N 1
ATOM 3237 C CA . VAL B 1 21 ? -17.734 -2.469 3.08 1 98.88 21 VAL B CA 1
ATOM 3238 C C . VAL B 1 21 ? -18.234 -3.908 3.205 1 98.88 21 VAL B C 1
ATOM 3240 O O . VAL B 1 21 ? -17.641 -4.828 2.641 1 98.88 21 VAL B O 1
ATOM 3243 N N . ILE B 1 22 ? -19.312 -4.09 3.957 1 98.81 22 ILE B N 1
ATOM 3244 C CA . ILE B 1 22 ? -19.906 -5.414 4.129 1 98.81 22 ILE B CA 1
ATOM 3245 C C . ILE B 1 22 ? -20.25 -6.004 2.762 1 98.81 22 ILE B C 1
ATOM 3247 O O . ILE B 1 22 ? -20 -7.188 2.514 1 98.81 22 ILE B O 1
ATOM 3251 N N . ASP B 1 23 ? -20.781 -5.191 1.919 1 98.75 23 ASP B N 1
ATOM 3252 C CA . ASP B 1 23 ? -21.141 -5.648 0.579 1 98.75 23 ASP B CA 1
ATOM 3253 C C . ASP B 1 23 ? -19.922 -6.191 -0.16 1 98.75 23 ASP B C 1
ATOM 3255 O O . ASP B 1 23 ? -20 -7.219 -0.835 1 98.75 23 ASP B O 1
ATOM 3259 N N . SER B 1 24 ? -18.797 -5.504 -0.074 1 98.31 24 SER B N 1
ATOM 3260 C CA . SER B 1 24 ? -17.562 -5.988 -0.679 1 98.31 24 SER B CA 1
ATOM 3261 C C . SER B 1 24 ? -17.141 -7.336 -0.1 1 98.31 24 SER B C 1
ATOM 3263 O O . SER B 1 24 ? -16.781 -8.25 -0.841 1 98.31 24 SER B O 1
ATOM 3265 N N . LEU B 1 25 ? -17.203 -7.457 1.202 1 98.56 25 LEU B N 1
ATOM 3266 C CA . LEU B 1 25 ? -16.797 -8.68 1.877 1 98.56 25 LEU B CA 1
ATOM 3267 C C . LEU B 1 25 ? -17.703 -9.852 1.478 1 98.56 25 LEU B C 1
ATOM 3269 O O . LEU B 1 25 ? -17.219 -10.961 1.26 1 98.56 25 LEU B O 1
ATOM 3273 N N . LYS B 1 26 ? -18.922 -9.578 1.307 1 97.88 26 LYS B N 1
ATOM 3274 C CA . LYS B 1 26 ? -19.875 -10.641 1.003 1 97.88 26 LYS B CA 1
ATOM 3275 C C . LYS B 1 26 ? -19.781 -11.078 -0.455 1 97.88 26 LYS B C 1
ATOM 3277 O O . LYS B 1 26 ? -19.906 -12.258 -0.763 1 97.88 26 LYS B O 1
ATOM 3282 N N . THR B 1 27 ? -19.516 -10.133 -1.343 1 94.56 27 THR B N 1
ATOM 3283 C CA . THR B 1 27 ? -19.469 -10.445 -2.768 1 94.56 27 THR B CA 1
ATOM 3284 C C . THR B 1 27 ? -18.125 -11.062 -3.143 1 94.56 27 THR B C 1
ATOM 3286 O O . THR B 1 27 ? -18.016 -11.742 -4.164 1 94.56 27 THR B O 1
ATOM 3289 N N . GLY B 1 28 ? -17.141 -10.742 -2.41 1 93.12 28 GLY B N 1
ATOM 3290 C CA . GLY B 1 28 ? -15.805 -11.234 -2.705 1 93.12 28 GLY B CA 1
ATOM 3291 C C . GLY B 1 28 ? -14.977 -10.273 -3.533 1 93.12 28 GLY B C 1
ATOM 3292 O O . GLY B 1 28 ? -13.805 -10.523 -3.801 1 93.12 28 GLY B O 1
ATOM 3293 N N . TRP B 1 29 ? -15.562 -9.211 -3.953 1 92.56 29 TRP B N 1
ATOM 3294 C CA . TRP B 1 29 ? -14.805 -8.148 -4.598 1 92.56 29 TRP B CA 1
ATOM 3295 C C . TRP B 1 29 ? -14.102 -7.277 -3.559 1 92.56 29 TRP B C 1
ATOM 3297 O O . TRP B 1 29 ? -14.562 -6.18 -3.246 1 92.56 29 TRP B O 1
ATOM 3307 N N . ILE B 1 30 ? -13 -7.742 -3.127 1 94.88 30 ILE B N 1
ATOM 3308 C CA . ILE B 1 30 ? -12.391 -7.133 -1.949 1 94.88 30 ILE B CA 1
ATOM 3309 C C . ILE B 1 30 ? -11.133 -6.371 -2.352 1 94.88 30 ILE B C 1
ATOM 3311 O O . ILE B 1 30 ? -10.711 -5.441 -1.657 1 94.88 30 ILE B O 1
ATOM 3315 N N . THR B 1 31 ? -10.438 -6.738 -3.414 1 96.75 31 THR B N 1
ATOM 3316 C CA . THR B 1 31 ? -9.32 -5.969 -3.953 1 96.75 31 THR B CA 1
ATOM 3317 C C . THR B 1 31 ? -9.805 -4.977 -5.004 1 96.75 31 THR B C 1
ATOM 3319 O O . THR B 1 31 ? -10.984 -4.629 -5.039 1 96.75 31 THR B O 1
ATOM 3322 N N . THR B 1 32 ? -8.898 -4.375 -5.805 1 97.12 32 THR B N 1
ATOM 3323 C CA . THR B 1 32 ? -9.312 -3.346 -6.754 1 97.12 32 THR B CA 1
ATOM 3324 C C . THR B 1 32 ? -10.352 -3.895 -7.727 1 97.12 32 THR B C 1
ATOM 3326 O O . THR B 1 32 ? -10.133 -4.93 -8.359 1 97.12 32 THR B O 1
ATOM 3329 N N . GLY B 1 33 ? -11.445 -3.26 -7.773 1 96.44 33 GLY B N 1
ATOM 3330 C CA . GLY B 1 33 ? -12.547 -3.672 -8.625 1 96.44 33 GLY B CA 1
ATOM 3331 C C . GLY B 1 33 ? -13.516 -2.549 -8.93 1 96.44 33 GLY B C 1
ATOM 3332 O O . GLY B 1 33 ? -13.109 -1.423 -9.219 1 96.44 33 GLY B O 1
ATOM 3333 N N . PRO B 1 34 ? -14.789 -2.887 -8.984 1 97.06 34 PRO B N 1
ATOM 3334 C CA . PRO B 1 34 ? -15.781 -1.915 -9.438 1 97.06 34 PRO B CA 1
ATOM 3335 C C . PRO B 1 34 ? -15.922 -0.727 -8.492 1 97.06 34 PRO B C 1
ATOM 3337 O O . PRO B 1 34 ? -16.219 0.389 -8.93 1 97.06 34 PRO B O 1
ATOM 3340 N N . LYS B 1 35 ? -15.758 -0.949 -7.25 1 98.5 35 LYS B N 1
ATOM 3341 C CA . LYS B 1 35 ? -15.961 0.141 -6.297 1 98.5 35 LYS B CA 1
ATOM 3342 C C . LYS B 1 35 ? -14.812 1.147 -6.371 1 98.5 35 LYS B C 1
ATOM 3344 O O . LYS B 1 35 ? -15.031 2.352 -6.215 1 98.5 35 LYS B O 1
ATOM 3349 N N . THR B 1 36 ? -13.578 0.662 -6.594 1 98.75 36 THR B N 1
ATOM 3350 C CA . THR B 1 36 ? -12.461 1.577 -6.805 1 98.75 36 THR B CA 1
ATOM 3351 C C . THR B 1 36 ? -12.68 2.41 -8.062 1 98.75 36 THR B C 1
ATOM 3353 O O . THR B 1 36 ? -12.445 3.621 -8.062 1 98.75 36 THR B O 1
ATOM 3356 N N . ARG B 1 37 ? -13.141 1.777 -9.094 1 98.19 37 ARG B N 1
ATOM 3357 C CA . ARG B 1 37 ? -13.438 2.494 -10.328 1 98.19 37 ARG B CA 1
ATOM 3358 C C . ARG B 1 37 ? -14.5 3.562 -10.094 1 98.19 37 ARG B C 1
ATOM 3360 O O . ARG B 1 37 ? -14.383 4.684 -10.594 1 98.19 37 ARG B O 1
ATOM 3367 N N . LYS B 1 38 ? -15.523 3.193 -9.398 1 98.81 38 LYS B N 1
ATOM 3368 C CA . LYS B 1 38 ? -16.578 4.145 -9.078 1 98.81 38 LYS B CA 1
ATOM 3369 C C . LYS B 1 38 ? -16.047 5.32 -8.273 1 98.81 38 LYS B C 1
ATOM 3371 O O . LYS B 1 38 ? -16.375 6.473 -8.547 1 98.81 38 LYS B O 1
ATOM 3376 N N . PHE B 1 39 ? -15.234 5.035 -7.297 1 98.88 39 PHE B N 1
ATOM 3377 C CA . PHE B 1 39 ? -14.656 6.082 -6.461 1 98.88 39 PHE B CA 1
ATOM 3378 C C . PHE B 1 39 ? -13.836 7.051 -7.301 1 98.88 39 PHE B C 1
ATOM 3380 O O . PHE B 1 39 ? -13.938 8.266 -7.125 1 98.88 39 PHE B O 1
ATOM 3387 N N . GLU B 1 40 ? -13.008 6.512 -8.211 1 98.88 40 GLU B N 1
ATOM 3388 C CA . GLU B 1 40 ? -12.211 7.332 -9.125 1 98.88 40 GLU B CA 1
ATOM 3389 C C . GLU B 1 40 ? -13.102 8.242 -9.969 1 98.88 40 GLU B C 1
ATOM 3391 O O . GLU B 1 40 ? -12.844 9.438 -10.086 1 98.88 40 GLU B O 1
ATOM 3396 N N . GLN B 1 41 ? -14.125 7.668 -10.461 1 98.69 41 GLN B N 1
ATOM 3397 C CA . GLN B 1 41 ? -15.039 8.422 -11.305 1 98.69 41 GLN B CA 1
ATOM 3398 C C . GLN B 1 41 ? -15.773 9.492 -10.508 1 98.69 41 GLN B C 1
ATOM 3400 O O . GLN B 1 41 ? -15.875 10.641 -10.945 1 98.69 41 GLN B O 1
ATOM 3405 N N . ASP B 1 42 ? -16.312 9.086 -9.367 1 98.88 42 ASP B N 1
ATOM 3406 C CA . ASP B 1 42 ? -17.016 10.023 -8.516 1 98.88 42 ASP B CA 1
ATOM 3407 C C . ASP B 1 42 ? -16.125 11.188 -8.102 1 98.88 42 ASP B C 1
ATOM 3409 O O . ASP B 1 42 ? -16.578 12.336 -8.023 1 98.88 42 ASP B O 1
ATOM 3413 N N . PHE B 1 43 ? -14.898 10.914 -7.848 1 98.94 43 PHE B N 1
ATOM 3414 C CA . PHE B 1 43 ? -13.969 11.938 -7.395 1 98.94 43 PHE B CA 1
ATOM 3415 C C . PHE B 1 43 ? -13.695 12.945 -8.508 1 98.94 43 PHE B C 1
ATOM 3417 O O . PHE B 1 43 ? -13.688 14.156 -8.266 1 98.94 43 PHE B O 1
ATOM 3424 N N . ALA B 1 44 ? -13.391 12.438 -9.688 1 98.81 44 ALA B N 1
ATOM 3425 C CA . ALA B 1 44 ? -13.188 13.312 -10.844 1 98.81 44 ALA B CA 1
ATOM 3426 C C . ALA B 1 44 ? -14.422 14.18 -11.086 1 98.81 44 ALA B C 1
ATOM 3428 O O . ALA B 1 44 ? -14.297 15.375 -11.383 1 98.81 44 ALA B O 1
ATOM 3429 N N . GLN B 1 45 ? -15.555 13.555 -10.945 1 98.69 45 GLN B N 1
ATOM 3430 C CA . GLN B 1 45 ? -16.797 14.289 -11.133 1 98.69 45 GLN B CA 1
ATOM 3431 C C . GLN B 1 45 ? -16.953 15.391 -10.086 1 98.69 45 GLN B C 1
ATOM 3433 O O . GLN B 1 45 ? -17.406 16.5 -10.406 1 98.69 45 GLN B O 1
ATOM 3438 N N . TYR B 1 46 ? -16.625 15.078 -8.883 1 98.81 46 TYR B N 1
ATOM 3439 C CA . TYR B 1 46 ? -16.703 16.062 -7.805 1 98.81 46 TYR B CA 1
ATOM 3440 C C . TYR B 1 46 ? -15.836 17.281 -8.109 1 98.81 46 TYR B C 1
ATOM 3442 O O . TYR B 1 46 ? -16.234 18.406 -7.828 1 98.81 46 TYR B O 1
ATOM 3450 N N . LEU B 1 47 ? -14.625 17.016 -8.586 1 98.5 47 LEU B N 1
ATOM 3451 C CA . LEU B 1 47 ? -13.727 18.109 -8.898 1 98.5 47 LEU B CA 1
ATOM 3452 C C . LEU B 1 47 ? -14.266 18.953 -10.047 1 98.5 47 LEU B C 1
ATOM 3454 O O . LEU B 1 47 ? -13.922 20.141 -10.18 1 98.5 47 LEU B O 1
ATOM 3458 N N . ASP B 1 48 ? -15.164 18.359 -10.898 1 93.44 48 ASP B N 1
ATOM 3459 C CA . ASP B 1 48 ? -15.914 19.047 -11.938 1 93.44 48 ASP B CA 1
ATOM 3460 C C . ASP B 1 48 ? -14.977 19.781 -12.898 1 93.44 48 ASP B C 1
ATOM 3462 O O . ASP B 1 48 ? -15.109 20.984 -13.109 1 93.44 48 ASP B O 1
ATOM 3466 N N . SER B 1 49 ? -14.023 19.141 -13.375 1 92.56 49 SER B N 1
ATOM 3467 C CA . SER B 1 49 ? -13.031 19.625 -14.336 1 92.56 49 SER B CA 1
ATOM 3468 C C . SER B 1 49 ? -12.625 18.531 -15.305 1 92.56 49 SER B C 1
ATOM 3470 O O . SER B 1 49 ? -13.211 17.438 -15.305 1 92.56 49 SER B O 1
ATOM 3472 N N . ASP B 1 50 ? -11.703 18.891 -16.234 1 96.44 50 ASP B N 1
ATOM 3473 C CA . ASP B 1 50 ? -11.211 17.969 -17.234 1 96.44 50 ASP B CA 1
ATOM 3474 C C . ASP B 1 50 ? -10.07 17.109 -16.688 1 96.44 50 ASP B C 1
ATOM 3476 O O . ASP B 1 50 ? -9.016 17 -17.328 1 96.44 50 ASP B O 1
ATOM 3480 N N . VAL B 1 51 ? -10.305 16.594 -15.484 1 98.38 51 VAL B N 1
ATOM 3481 C CA . VAL B 1 51 ? -9.25 15.805 -14.844 1 98.38 51 VAL B CA 1
ATOM 3482 C C . VAL B 1 51 ? -9.695 14.352 -14.711 1 98.38 51 VAL B C 1
ATOM 3484 O O . VAL B 1 51 ? -10.883 14.047 -14.812 1 98.38 51 VAL B O 1
ATOM 3487 N N . GLU B 1 52 ? -8.766 13.508 -14.602 1 98.69 52 GLU B N 1
ATOM 3488 C CA . GLU B 1 52 ? -8.977 12.125 -14.203 1 98.69 52 GLU B CA 1
ATOM 3489 C C . GLU B 1 52 ? -8.336 11.836 -12.844 1 98.69 52 GLU B C 1
ATOM 3491 O O . GLU B 1 52 ? -7.398 12.523 -12.438 1 98.69 52 GLU B O 1
ATOM 3496 N N . ALA B 1 53 ? -8.938 10.93 -12.156 1 98.88 53 ALA B N 1
ATOM 3497 C CA . ALA B 1 53 ? -8.484 10.562 -10.82 1 98.88 53 ALA B CA 1
ATOM 3498 C C . ALA B 1 53 ? -8.141 9.078 -10.742 1 98.88 53 ALA B C 1
ATOM 3500 O O . ALA B 1 53 ? -8.875 8.242 -11.273 1 98.88 53 ALA B O 1
ATOM 3501 N N . ILE B 1 54 ? -6.992 8.734 -10.188 1 98.88 54 ILE B N 1
ATOM 3502 C CA . ILE B 1 54 ? -6.539 7.363 -10.008 1 98.88 54 ILE B CA 1
ATOM 3503 C C . ILE B 1 54 ? -6.332 7.082 -8.523 1 98.88 54 ILE B C 1
ATOM 3505 O O . ILE B 1 54 ? -5.484 7.703 -7.879 1 98.88 54 ILE B O 1
ATOM 3509 N N . ALA B 1 55 ? -7.07 6.129 -7.984 1 98.94 55 ALA B N 1
ATOM 3510 C CA . ALA B 1 55 ? -6.973 5.77 -6.574 1 98.94 55 ALA B CA 1
ATOM 3511 C C . ALA B 1 55 ? -5.734 4.914 -6.309 1 98.94 55 ALA B C 1
ATOM 3513 O O . ALA B 1 55 ? -5.387 4.051 -7.117 1 98.94 55 ALA B O 1
ATOM 3514 N N . VAL B 1 56 ? -5.039 5.164 -5.234 1 98.94 56 VAL B N 1
ATOM 3515 C CA . VAL B 1 56 ? -3.842 4.445 -4.809 1 98.94 56 VAL B CA 1
ATOM 3516 C C . VAL B 1 56 ? -3.945 4.109 -3.322 1 98.94 56 VAL B C 1
ATOM 3518 O O . VAL B 1 56 ? -4.828 4.609 -2.625 1 98.94 56 VAL B O 1
ATOM 3521 N N . ASN B 1 57 ? -3.07 3.277 -2.854 1 98.81 57 ASN B N 1
ATOM 3522 C CA . ASN B 1 57 ? -3.223 2.742 -1.504 1 98.81 57 ASN B CA 1
ATOM 3523 C C . ASN B 1 57 ? -2.707 3.721 -0.452 1 98.81 57 ASN B C 1
ATOM 3525 O O . ASN B 1 57 ? -2.889 3.502 0.747 1 98.81 57 ASN B O 1
ATOM 3529 N N . SER B 1 58 ? -2.057 4.832 -0.873 1 98.88 58 SER B N 1
ATOM 3530 C CA . SER B 1 58 ? -1.617 5.898 0.019 1 98.88 58 SER B CA 1
ATOM 3531 C C . SER B 1 58 ? -1.271 7.164 -0.76 1 98.88 58 SER B C 1
ATOM 3533 O O . SER B 1 58 ? -0.987 7.102 -1.957 1 98.88 58 SER B O 1
ATOM 3535 N N . ALA B 1 59 ? -1.324 8.289 -0.079 1 98.88 59 ALA B N 1
ATOM 3536 C CA . ALA B 1 59 ? -0.862 9.516 -0.716 1 98.88 59 ALA B CA 1
ATOM 3537 C C . ALA B 1 59 ? 0.627 9.445 -1.04 1 98.88 59 ALA B C 1
ATOM 3539 O O . ALA B 1 59 ? 1.078 9.992 -2.049 1 98.88 59 ALA B O 1
ATOM 3540 N N . THR B 1 60 ? 1.417 8.773 -0.216 1 98.88 60 THR B N 1
ATOM 3541 C CA . THR B 1 60 ? 2.836 8.57 -0.485 1 98.88 60 THR B CA 1
ATOM 3542 C C . THR B 1 60 ? 3.035 7.875 -1.83 1 98.88 60 THR B C 1
ATOM 3544 O O . THR B 1 60 ? 3.859 8.305 -2.639 1 98.88 60 THR B O 1
ATOM 3547 N N . ALA B 1 61 ? 2.24 6.836 -2.059 1 98.94 61 ALA B N 1
ATOM 3548 C CA . ALA B 1 61 ? 2.285 6.133 -3.338 1 98.94 61 ALA B CA 1
ATOM 3549 C C . ALA B 1 61 ? 1.925 7.066 -4.492 1 98.94 61 ALA B C 1
ATOM 3551 O O . ALA B 1 61 ? 2.551 7.02 -5.551 1 98.94 61 ALA B O 1
ATOM 3552 N N . GLY B 1 62 ? 0.919 7.855 -4.266 1 98.94 62 GLY B N 1
ATOM 3553 C CA . GLY B 1 62 ? 0.517 8.812 -5.289 1 98.94 62 GLY B CA 1
ATOM 3554 C C . GLY B 1 62 ? 1.607 9.805 -5.637 1 98.94 62 GLY B C 1
ATOM 3555 O O . GLY B 1 62 ? 1.85 10.078 -6.816 1 98.94 62 GLY B O 1
ATOM 3556 N N . LEU B 1 63 ? 2.229 10.367 -4.629 1 99 63 LEU B N 1
ATOM 3557 C CA . LEU B 1 63 ? 3.307 11.328 -4.84 1 99 63 LEU B CA 1
ATOM 3558 C C . LEU B 1 63 ? 4.484 10.672 -5.559 1 99 63 LEU B C 1
ATOM 3560 O O . LEU B 1 63 ? 5.098 11.289 -6.434 1 99 63 LEU B O 1
ATOM 3564 N N . HIS B 1 64 ? 4.773 9.445 -5.188 1 98.94 64 HIS B N 1
ATOM 3565 C CA . HIS B 1 64 ? 5.824 8.695 -5.871 1 98.94 64 HIS B CA 1
ATOM 3566 C C . HIS B 1 64 ? 5.504 8.531 -7.352 1 98.94 64 HIS B C 1
ATOM 3568 O O . HIS B 1 64 ? 6.332 8.844 -8.211 1 98.94 64 HIS B O 1
ATOM 3574 N N . LEU B 1 65 ? 4.328 8.047 -7.645 1 98.94 65 LEU B N 1
ATOM 3575 C CA . LEU B 1 65 ? 3.914 7.82 -9.023 1 98.94 65 LEU B CA 1
ATOM 3576 C C . LEU B 1 65 ? 3.9 9.125 -9.812 1 98.94 65 LEU B C 1
ATOM 3578 O O . LEU B 1 65 ? 4.211 9.141 -11 1 98.94 65 LEU B O 1
ATOM 3582 N N . ALA B 1 66 ? 3.496 10.211 -9.148 1 99 66 ALA B N 1
ATOM 3583 C CA . ALA B 1 66 ? 3.475 11.516 -9.797 1 99 66 ALA B CA 1
ATOM 3584 C C . ALA B 1 66 ? 4.871 11.922 -10.266 1 99 66 ALA B C 1
ATOM 3586 O O . ALA B 1 66 ? 5.055 12.305 -11.422 1 99 66 ALA B O 1
ATOM 3587 N N . LEU B 1 67 ? 5.809 11.828 -9.375 1 98.94 67 LEU B N 1
ATOM 3588 C CA . LEU B 1 67 ? 7.184 12.188 -9.711 1 98.94 67 LEU B CA 1
ATOM 3589 C C . LEU B 1 67 ? 7.727 11.273 -10.805 1 98.94 67 LEU B C 1
ATOM 3591 O O . LEU B 1 67 ? 8.406 11.727 -11.727 1 98.94 67 LEU B O 1
ATOM 3595 N N . GLU B 1 68 ? 7.449 9.992 -10.656 1 98.88 68 GLU B N 1
ATOM 3596 C CA . GLU B 1 68 ? 7.871 9.031 -11.672 1 98.88 68 GLU B CA 1
ATOM 3597 C C . GLU B 1 68 ? 7.27 9.367 -13.031 1 98.88 68 GLU B C 1
ATOM 3599 O O . GLU B 1 68 ? 7.973 9.344 -14.047 1 98.88 68 GLU B O 1
ATOM 3604 N N . ALA B 1 69 ? 6.055 9.695 -13.086 1 98.88 69 ALA B N 1
ATOM 3605 C CA . ALA B 1 69 ? 5.324 9.922 -14.328 1 98.88 69 ALA B CA 1
ATOM 3606 C C . ALA B 1 69 ? 5.824 11.18 -15.031 1 98.88 69 ALA B C 1
ATOM 3608 O O . ALA B 1 69 ? 5.805 11.258 -16.266 1 98.88 69 ALA B O 1
ATOM 3609 N N . ILE B 1 70 ? 6.238 12.172 -14.258 1 98.81 70 ILE B N 1
ATOM 3610 C CA . ILE B 1 70 ? 6.691 13.406 -14.906 1 98.81 70 ILE B CA 1
ATOM 3611 C C . ILE B 1 70 ? 8.156 13.266 -15.312 1 98.81 70 ILE B C 1
ATOM 3613 O O . ILE B 1 70 ? 8.727 14.18 -15.906 1 98.81 70 ILE B O 1
ATOM 3617 N N . GLY B 1 71 ? 8.812 12.18 -14.906 1 98.5 71 GLY B N 1
ATOM 3618 C CA . GLY B 1 71 ? 10.102 11.852 -15.492 1 98.5 71 GLY B CA 1
ATOM 3619 C C . GLY B 1 71 ? 11.273 12.242 -14.609 1 98.5 71 GLY B C 1
ATOM 3620 O O . GLY B 1 71 ? 12.383 12.445 -15.102 1 98.5 71 GLY B O 1
ATOM 3621 N N . ILE B 1 72 ? 11.07 12.422 -13.312 1 98.81 72 ILE B N 1
ATOM 3622 C CA . ILE B 1 72 ? 12.172 12.711 -12.398 1 98.81 72 ILE B CA 1
ATOM 3623 C C . ILE B 1 72 ? 13.227 11.602 -12.508 1 98.81 72 ILE B C 1
ATOM 3625 O O . ILE B 1 72 ? 12.883 10.422 -12.562 1 98.81 72 ILE B O 1
ATOM 3629 N N . GLN B 1 73 ? 14.461 11.945 -12.492 1 98 73 GLN B N 1
ATOM 3630 C CA . GLN B 1 73 ? 15.594 11.039 -12.656 1 98 73 GLN B CA 1
ATOM 3631 C C . GLN B 1 73 ? 16.578 11.18 -11.508 1 98 73 GLN B C 1
ATOM 3633 O O . GLN B 1 73 ? 16.562 12.172 -10.773 1 98 73 GLN B O 1
ATOM 3638 N N . PRO B 1 74 ? 17.453 10.109 -11.359 1 98 74 PRO B N 1
ATOM 3639 C CA . PRO B 1 74 ? 18.516 10.258 -10.359 1 98 74 PRO B CA 1
ATOM 3640 C C . PRO B 1 74 ? 19.359 11.523 -10.562 1 98 74 PRO B C 1
ATOM 3642 O O . PRO B 1 74 ? 19.734 11.836 -11.695 1 98 74 PRO B O 1
ATOM 3645 N N . GLY B 1 75 ? 19.5 12.266 -9.484 1 98.56 75 GLY B N 1
ATOM 3646 C CA . GLY B 1 75 ? 20.312 13.469 -9.547 1 98.56 75 GLY B CA 1
ATOM 3647 C C . GLY B 1 75 ? 19.5 14.734 -9.711 1 98.56 75 GLY B C 1
ATOM 3648 O O . GLY B 1 75 ? 19.984 15.836 -9.438 1 98.56 75 GLY B O 1
ATOM 3649 N N . ASP B 1 76 ? 18.234 14.633 -10.125 1 98.88 76 ASP B N 1
ATOM 3650 C CA . ASP B 1 76 ? 17.359 15.789 -10.203 1 98.88 76 ASP B CA 1
ATOM 3651 C C . ASP B 1 76 ? 17.109 16.391 -8.828 1 98.88 76 ASP B C 1
ATOM 3653 O O . ASP B 1 76 ? 17.297 15.727 -7.809 1 98.88 76 ASP B O 1
ATOM 3657 N N . GLU B 1 77 ? 16.781 17.641 -8.867 1 98.94 77 GLU B N 1
ATOM 3658 C CA . GLU B 1 77 ? 16.406 18.328 -7.641 1 98.94 77 GLU B CA 1
ATOM 3659 C C . GLU B 1 77 ? 14.922 18.688 -7.629 1 98.94 77 GLU B C 1
ATOM 3661 O O . GLU B 1 77 ? 14.367 19.094 -8.648 1 98.94 77 GLU B O 1
ATOM 3666 N N . VAL B 1 78 ? 14.305 18.438 -6.555 1 99 78 VAL B N 1
ATOM 3667 C CA . VAL B 1 78 ? 12.898 18.766 -6.348 1 99 78 VAL B CA 1
ATOM 3668 C C . VAL B 1 78 ? 12.758 19.656 -5.109 1 99 78 VAL B C 1
ATOM 3670 O O . VAL B 1 78 ? 13.172 19.266 -4.016 1 99 78 VAL B O 1
ATOM 3673 N N . ILE B 1 79 ? 12.133 20.797 -5.227 1 99 79 ILE B N 1
ATOM 3674 C CA . ILE B 1 79 ? 11.977 21.719 -4.117 1 99 79 ILE B CA 1
ATOM 3675 C C . ILE B 1 79 ? 10.773 21.312 -3.27 1 99 79 ILE B C 1
ATOM 3677 O O . ILE B 1 79 ? 9.68 21.109 -3.797 1 99 79 ILE B O 1
ATOM 3681 N N . VAL B 1 80 ? 10.961 21.188 -2.008 1 98.94 80 VAL B N 1
ATOM 3682 C CA . VAL B 1 80 ? 9.922 20.844 -1.052 1 98.94 80 VAL B CA 1
ATOM 3683 C C . VAL B 1 80 ? 10 21.766 0.163 1 98.94 80 VAL B C 1
ATOM 3685 O O . VAL B 1 80 ? 11.055 22.312 0.468 1 98.94 80 VAL B O 1
ATOM 3688 N N . PRO B 1 81 ? 8.875 22 0.846 1 98.94 81 PRO B N 1
ATOM 3689 C CA . PRO B 1 81 ? 8.969 22.719 2.119 1 98.94 81 PRO B CA 1
ATOM 3690 C C . PRO B 1 81 ? 9.609 21.875 3.223 1 98.94 81 PRO B C 1
ATOM 3692 O O . PRO B 1 81 ? 9.375 20.672 3.297 1 98.94 81 PRO B O 1
ATOM 3695 N N . THR B 1 82 ? 10.398 22.547 4.066 1 98.88 82 THR B N 1
ATOM 3696 C CA . THR B 1 82 ? 10.898 21.828 5.246 1 98.88 82 THR B CA 1
ATOM 3697 C C . THR B 1 82 ? 9.766 21.594 6.238 1 98.88 82 THR B C 1
ATOM 3699 O O . THR B 1 82 ? 9.805 20.609 7 1 98.88 82 THR B O 1
ATOM 3702 N N . TYR B 1 83 ? 8.758 22.484 6.223 1 98.75 83 TYR B N 1
ATOM 3703 C CA . TYR B 1 83 ? 7.648 22.391 7.16 1 98.75 83 TYR B CA 1
ATOM 3704 C C . TYR B 1 83 ? 6.559 21.469 6.625 1 98.75 83 TYR B C 1
ATOM 3706 O O . TYR B 1 83 ? 5.5 21.938 6.191 1 98.75 83 TYR B O 1
ATOM 3714 N N . THR B 1 84 ? 6.836 20.219 6.652 1 98.69 84 THR B N 1
ATOM 3715 C CA . THR B 1 84 ? 5.91 19.203 6.16 1 98.69 84 THR B CA 1
ATOM 3716 C C . THR B 1 84 ? 6.219 17.844 6.781 1 98.69 84 THR B C 1
ATOM 3718 O O . THR B 1 84 ? 7.109 17.719 7.629 1 98.69 84 THR B O 1
ATOM 3721 N N . PHE B 1 85 ? 5.371 16.875 6.535 1 98.5 85 PHE B N 1
ATOM 3722 C CA . PHE B 1 85 ? 5.629 15.484 6.891 1 98.5 85 PHE B CA 1
ATOM 3723 C C . PHE B 1 85 ? 6.668 14.875 5.957 1 98.5 85 PHE B C 1
ATOM 3725 O O . PHE B 1 85 ? 6.77 15.258 4.793 1 98.5 85 PHE B O 1
ATOM 3732 N N . THR B 1 86 ? 7.395 13.914 6.293 1 98.75 86 THR B N 1
ATOM 3733 C CA . THR B 1 86 ? 8.586 13.391 5.641 1 98.75 86 THR B CA 1
ATOM 3734 C C . THR B 1 86 ? 8.234 12.742 4.305 1 98.75 86 THR B C 1
ATOM 3736 O O . THR B 1 86 ? 9.07 12.656 3.408 1 98.75 86 THR B O 1
ATOM 3739 N N . ALA B 1 87 ? 7.027 12.258 4.094 1 98.81 87 ALA B N 1
ATOM 3740 C CA . ALA B 1 87 ? 6.617 11.555 2.881 1 98.81 87 ALA B CA 1
ATOM 3741 C C . ALA B 1 87 ? 6.91 12.391 1.638 1 98.81 87 ALA B C 1
ATOM 3743 O O . ALA B 1 87 ? 7.281 11.844 0.593 1 98.81 87 ALA B O 1
ATOM 3744 N N . THR B 1 88 ? 6.73 13.719 1.746 1 98.88 88 THR B N 1
ATOM 3745 C CA . THR B 1 88 ? 6.949 14.617 0.618 1 98.88 88 THR B CA 1
ATOM 3746 C C . THR B 1 88 ? 8.391 14.516 0.119 1 98.88 88 THR B C 1
ATOM 3748 O O . THR B 1 88 ? 8.633 14.516 -1.089 1 98.88 88 THR B O 1
ATOM 3751 N N . ALA B 1 89 ? 9.297 14.398 1.02 1 98.88 89 ALA B N 1
ATOM 3752 C CA . ALA B 1 89 ? 10.719 14.336 0.668 1 98.88 89 ALA B CA 1
ATOM 3753 C C . ALA B 1 89 ? 11.133 12.914 0.328 1 98.88 89 ALA B C 1
ATOM 3755 O O . ALA B 1 89 ? 11.977 12.695 -0.544 1 98.88 89 ALA B O 1
ATOM 3756 N N . GLU B 1 90 ? 10.562 11.945 0.946 1 98.75 90 GLU B N 1
ATOM 3757 C CA . GLU B 1 90 ? 10.945 10.539 0.795 1 98.75 90 GLU B CA 1
ATOM 3758 C C . GLU B 1 90 ? 10.758 10.07 -0.643 1 98.75 90 GLU B C 1
ATOM 3760 O O . GLU B 1 90 ? 11.602 9.367 -1.19 1 98.75 90 GLU B O 1
ATOM 3765 N N . VAL B 1 91 ? 9.664 10.445 -1.197 1 98.88 91 VAL B N 1
ATOM 3766 C CA . VAL B 1 91 ? 9.32 9.938 -2.521 1 98.88 91 VAL B CA 1
ATOM 3767 C C . VAL B 1 91 ? 10.297 10.484 -3.557 1 98.88 91 VAL B C 1
ATOM 3769 O O . VAL B 1 91 ? 10.523 9.859 -4.598 1 98.88 91 VAL B O 1
ATOM 3772 N N . VAL B 1 92 ? 10.906 11.672 -3.279 1 98.94 92 VAL B N 1
ATOM 3773 C CA . VAL B 1 92 ? 11.953 12.211 -4.145 1 98.94 92 VAL B CA 1
ATOM 3774 C C . VAL B 1 92 ? 13.164 11.281 -4.125 1 98.94 92 VAL B C 1
ATOM 3776 O O . VAL B 1 92 ? 13.727 10.953 -5.176 1 98.94 92 VAL B O 1
ATOM 3779 N N . ARG B 1 93 ? 13.461 10.75 -2.977 1 98.69 93 ARG B N 1
ATOM 3780 C CA . ARG B 1 93 ? 14.617 9.875 -2.797 1 98.69 93 ARG B CA 1
ATOM 3781 C C . ARG B 1 93 ? 14.375 8.516 -3.441 1 98.69 93 ARG B C 1
ATOM 3783 O O . ARG B 1 93 ? 15.32 7.859 -3.889 1 98.69 93 ARG B O 1
ATOM 3790 N N . TYR B 1 94 ? 13.117 8.109 -3.502 1 98.31 94 TYR B N 1
ATOM 3791 C CA . TYR B 1 94 ? 12.797 6.82 -4.109 1 98.31 94 TYR B CA 1
ATOM 3792 C C . TYR B 1 94 ? 13.344 6.738 -5.531 1 98.31 94 TYR B C 1
ATOM 3794 O O . TYR B 1 94 ? 13.656 5.648 -6.02 1 98.31 94 TYR B O 1
ATOM 3802 N N . LEU B 1 95 ? 13.43 7.891 -6.16 1 98.31 95 LEU B N 1
ATOM 3803 C CA . LEU B 1 95 ? 13.82 7.926 -7.566 1 98.31 95 LEU B CA 1
ATOM 3804 C C . LEU B 1 95 ? 15.289 8.305 -7.715 1 98.31 95 LEU B C 1
ATOM 3806 O O . LEU B 1 95 ? 15.758 8.578 -8.82 1 98.31 95 LEU B O 1
ATOM 3810 N N . GLY B 1 96 ? 16.031 8.414 -6.59 1 97.75 96 GLY B N 1
ATOM 3811 C CA . GLY B 1 96 ? 17.422 8.797 -6.617 1 97.75 96 GLY B CA 1
ATOM 3812 C C . GLY B 1 96 ? 17.641 10.297 -6.781 1 97.75 96 GLY B C 1
ATOM 3813 O O . GLY B 1 96 ? 18.75 10.742 -7.035 1 97.75 96 GLY B O 1
ATOM 3814 N N . ALA B 1 97 ? 16.562 11.055 -6.719 1 98.81 97 ALA B N 1
ATOM 3815 C CA . ALA B 1 97 ? 16.625 12.516 -6.797 1 98.81 97 ALA B CA 1
ATOM 3816 C C . ALA B 1 97 ? 16.859 13.133 -5.422 1 98.81 97 ALA B C 1
ATOM 3818 O O . ALA B 1 97 ? 17 12.414 -4.43 1 98.81 97 ALA B O 1
ATOM 3819 N N . HIS B 1 98 ? 17 14.484 -5.355 1 98.88 98 HIS B N 1
ATOM 3820 C CA . HIS B 1 98 ? 17.359 15.164 -4.117 1 98.88 98 HIS B CA 1
ATOM 3821 C C . HIS B 1 98 ? 16.328 16.219 -3.75 1 98.88 98 HIS B C 1
ATOM 3823 O O . HIS B 1 98 ? 16.094 17.156 -4.516 1 98.88 98 HIS B O 1
ATOM 3829 N N . PRO B 1 99 ? 15.75 16.062 -2.619 1 98.94 99 PRO B N 1
ATOM 3830 C CA . PRO B 1 99 ? 14.906 17.172 -2.141 1 98.94 99 PRO B CA 1
ATOM 3831 C C . PRO B 1 99 ? 15.711 18.406 -1.758 1 98.94 99 PRO B C 1
ATOM 3833 O O . PRO B 1 99 ? 16.75 18.297 -1.104 1 98.94 99 PRO B O 1
ATOM 3836 N N . ILE B 1 100 ? 15.273 19.484 -2.209 1 98.94 100 ILE B N 1
ATOM 3837 C CA . ILE B 1 100 ? 15.812 20.781 -1.817 1 98.94 100 ILE B CA 1
ATOM 3838 C C . ILE B 1 100 ? 14.828 21.484 -0.892 1 98.94 100 ILE B C 1
ATOM 3840 O O . ILE B 1 100 ? 13.766 21.922 -1.331 1 98.94 100 ILE B O 1
ATOM 3844 N N . PHE B 1 101 ? 15.242 21.656 0.354 1 98.94 101 PHE B N 1
ATOM 3845 C CA . PHE B 1 101 ? 14.336 22.141 1.392 1 98.94 101 PHE B CA 1
ATOM 3846 C C . PHE B 1 101 ? 14.32 23.672 1.428 1 98.94 101 PHE B C 1
ATOM 3848 O O . PHE B 1 101 ? 15.367 24.312 1.392 1 98.94 101 PHE B O 1
ATOM 3855 N N . VAL B 1 102 ? 13.148 24.203 1.511 1 98.75 102 VAL B N 1
ATOM 3856 C CA . VAL B 1 102 ? 13.047 25.656 1.62 1 98.75 102 VAL B CA 1
ATOM 3857 C C . VAL B 1 102 ? 12.109 26.031 2.768 1 98.75 102 VAL B C 1
ATOM 3859 O O . VAL B 1 102 ? 11.312 25.203 3.217 1 98.75 102 VAL B O 1
ATOM 3862 N N . ASP B 1 103 ? 12.148 27.234 3.24 1 98.81 103 ASP B N 1
ATOM 3863 C CA . ASP B 1 103 ? 11.438 27.688 4.43 1 98.81 103 ASP B CA 1
ATOM 3864 C C . ASP B 1 103 ? 10.008 28.094 4.094 1 98.81 103 ASP B C 1
ATOM 3866 O O . ASP B 1 103 ? 9.602 28.047 2.934 1 98.81 103 ASP B O 1
ATOM 3870 N N . SER B 1 104 ? 9.305 28.422 5.105 1 98.44 104 SER B N 1
ATOM 3871 C CA . SER B 1 104 ? 7.875 28.703 5.023 1 98.44 104 SER B CA 1
ATOM 3872 C C . SER B 1 104 ? 7.594 30.188 5.215 1 98.44 104 SER B C 1
ATOM 3874 O O . SER B 1 104 ? 8.492 30.953 5.566 1 98.44 104 SER B O 1
ATOM 3876 N N . LEU B 1 105 ? 6.367 30.562 4.871 1 98.56 105 LEU B N 1
ATOM 3877 C CA . LEU B 1 105 ? 5.844 31.859 5.266 1 98.56 105 LEU B CA 1
ATOM 3878 C C . LEU B 1 105 ? 5.551 31.906 6.762 1 98.56 105 LEU B C 1
ATOM 3880 O O . LEU B 1 105 ? 5.18 30.875 7.352 1 98.56 105 LEU B O 1
ATOM 3884 N N . PRO B 1 106 ? 5.645 33 7.418 1 97.56 106 PRO B N 1
ATOM 3885 C CA . PRO B 1 106 ? 5.52 33.062 8.875 1 97.56 106 PRO B CA 1
ATOM 3886 C C . PRO B 1 106 ? 4.074 32.938 9.352 1 97.56 106 PRO B C 1
ATOM 3888 O O . PRO B 1 106 ? 3.828 32.562 10.5 1 97.56 106 PRO B O 1
ATOM 3891 N N . ASP B 1 107 ? 3.113 33.25 8.5 1 96.62 107 ASP B N 1
ATOM 3892 C CA . ASP B 1 107 ? 1.714 33.25 8.914 1 96.62 107 ASP B CA 1
ATOM 3893 C C . ASP B 1 107 ? 1.063 31.891 8.602 1 96.62 107 ASP B C 1
ATOM 3895 O O . ASP B 1 107 ? 0.778 31.109 9.516 1 96.62 107 ASP B O 1
ATOM 3899 N N . SER B 1 108 ? 1.028 31.5 7.328 1 97.81 108 SER B N 1
ATOM 3900 C CA . SER B 1 108 ? 0.306 30.312 6.891 1 97.81 108 SER B CA 1
ATOM 3901 C C . SER B 1 108 ? 1.146 29.062 7.082 1 97.81 108 SER B C 1
ATOM 3903 O O . SER B 1 108 ? 0.618 27.953 7.082 1 97.81 108 SER B O 1
ATOM 3905 N N . LEU B 1 109 ? 2.508 29.234 7.145 1 98.56 109 LEU B N 1
ATOM 3906 C CA . LEU B 1 109 ? 3.494 28.156 7.223 1 98.56 109 LEU B CA 1
ATOM 3907 C C . LEU B 1 109 ? 3.553 27.375 5.914 1 98.56 109 LEU B C 1
ATOM 3909 O O . LEU B 1 109 ? 4.25 26.359 5.824 1 98.56 109 LEU B O 1
ATOM 3913 N N . ASN B 1 110 ? 2.816 27.828 4.898 1 98.88 110 ASN B N 1
ATOM 3914 C CA . ASN B 1 110 ? 3.016 27.312 3.549 1 98.88 110 ASN B CA 1
ATOM 3915 C C . ASN B 1 110 ? 4.391 27.703 3.002 1 98.88 110 ASN B C 1
ATOM 3917 O O . ASN B 1 110 ? 5.031 28.609 3.512 1 98.88 110 ASN B O 1
ATOM 3921 N N . ILE B 1 111 ? 4.766 27.016 2.018 1 98.94 111 ILE B N 1
ATOM 3922 C CA . ILE B 1 111 ? 6.074 27.219 1.405 1 98.94 111 ILE B CA 1
ATOM 3923 C C . ILE B 1 111 ? 6.195 28.641 0.893 1 98.94 111 ILE B C 1
ATOM 3925 O O . ILE B 1 111 ? 5.242 29.203 0.336 1 98.94 111 ILE B O 1
ATOM 3929 N N . ASP B 1 112 ? 7.391 29.266 1.091 1 98.88 112 ASP B N 1
ATOM 3930 C CA . ASP B 1 112 ? 7.656 30.641 0.666 1 98.88 112 ASP B CA 1
ATOM 3931 C C . ASP B 1 112 ? 8.039 30.703 -0.812 1 98.88 112 ASP B C 1
ATOM 3933 O O . ASP B 1 112 ? 9.102 30.203 -1.202 1 98.88 112 ASP B O 1
ATOM 3937 N N . PRO B 1 113 ? 7.258 31.375 -1.604 1 98.81 113 PRO B N 1
ATOM 3938 C CA . PRO B 1 113 ? 7.594 31.469 -3.027 1 98.81 113 PRO B CA 1
ATOM 3939 C C . PRO B 1 113 ? 8.945 32.125 -3.273 1 98.81 113 PRO B C 1
ATOM 3941 O O . PRO B 1 113 ? 9.656 31.75 -4.211 1 98.81 113 PRO B O 1
ATOM 3944 N N . VAL B 1 114 ? 9.297 33.094 -2.477 1 98.69 114 VAL B N 1
ATOM 3945 C CA . VAL B 1 114 ? 10.586 33.75 -2.633 1 98.69 114 VAL B CA 1
ATOM 3946 C C . VAL B 1 114 ? 11.711 32.75 -2.381 1 98.69 114 VAL B C 1
ATOM 3948 O O . VAL B 1 114 ? 12.711 32.719 -3.109 1 98.69 114 VAL B O 1
ATOM 3951 N N . ALA B 1 115 ? 11.547 31.969 -1.362 1 98.75 115 ALA B N 1
ATOM 3952 C CA . ALA B 1 115 ? 12.539 30.938 -1.048 1 98.75 115 ALA B CA 1
ATOM 3953 C C . ALA B 1 115 ? 12.625 29.906 -2.162 1 98.75 115 ALA B C 1
ATOM 3955 O O . ALA B 1 115 ? 13.703 29.375 -2.449 1 98.75 115 ALA B O 1
ATOM 3956 N N . ILE B 1 116 ? 11.5 29.562 -2.795 1 98.88 116 ILE B N 1
ATOM 3957 C CA . ILE B 1 116 ? 11.5 28.656 -3.941 1 98.88 116 ILE B CA 1
ATOM 3958 C C . ILE B 1 116 ? 12.414 29.203 -5.031 1 98.88 116 ILE B C 1
ATOM 3960 O O . ILE B 1 116 ? 13.32 28.5 -5.5 1 98.88 116 ILE B O 1
ATOM 3964 N N . LYS B 1 117 ? 12.188 30.422 -5.375 1 98.56 117 LYS B N 1
ATOM 3965 C CA . LYS B 1 117 ? 12.922 31.031 -6.48 1 98.56 117 LYS B CA 1
ATOM 3966 C C . LYS B 1 117 ? 14.422 31.031 -6.211 1 98.56 117 LYS B C 1
ATOM 3968 O O . LYS B 1 117 ? 15.219 30.75 -7.109 1 98.56 117 LYS B O 1
ATOM 3973 N N . LYS B 1 118 ? 14.773 31.328 -5.008 1 98.62 118 LYS B N 1
ATOM 3974 C CA . LYS B 1 118 ? 16.172 31.406 -4.617 1 98.62 118 LYS B CA 1
ATOM 3975 C C . LYS B 1 118 ? 16.844 30.031 -4.668 1 98.62 118 LYS B C 1
ATOM 3977 O O . LYS B 1 118 ? 18.062 29.938 -4.844 1 98.62 118 LYS B O 1
ATOM 3982 N N . ALA B 1 119 ? 16.062 28.953 -4.598 1 98.81 119 ALA B N 1
ATOM 3983 C CA . ALA B 1 119 ? 16.609 27.594 -4.457 1 98.81 119 ALA B CA 1
ATOM 3984 C C . ALA B 1 119 ? 16.766 26.922 -5.816 1 98.81 119 ALA B C 1
ATOM 3986 O O . ALA B 1 119 ? 17.359 25.844 -5.922 1 98.81 119 ALA B O 1
ATOM 3987 N N . ILE B 1 120 ? 16.266 27.516 -6.859 1 98.88 120 ILE B N 1
ATOM 3988 C CA . ILE B 1 120 ? 16.266 26.906 -8.188 1 98.88 120 ILE B CA 1
ATOM 3989 C C . ILE B 1 120 ? 17.688 26.859 -8.742 1 98.88 120 ILE B C 1
ATOM 3991 O O . ILE B 1 120 ? 18.422 27.844 -8.656 1 98.88 120 ILE B O 1
ATOM 3995 N N . THR B 1 121 ? 18.078 25.781 -9.203 1 98.75 121 THR B N 1
ATOM 3996 C CA . THR B 1 121 ? 19.328 25.578 -9.938 1 98.75 121 THR B CA 1
ATOM 3997 C C . THR B 1 121 ? 19.047 24.938 -11.297 1 98.75 121 THR B C 1
ATOM 3999 O O . THR B 1 121 ? 17.891 24.75 -11.672 1 98.75 121 THR B O 1
ATOM 4002 N N . ALA B 1 122 ? 20.125 24.609 -12.008 1 98.5 122 ALA B N 1
ATOM 4003 C CA . ALA B 1 122 ? 19.984 23.969 -13.312 1 98.5 122 ALA B CA 1
ATOM 4004 C C . ALA B 1 122 ? 19.469 22.547 -13.164 1 98.5 122 ALA B C 1
ATOM 4006 O O . ALA B 1 122 ? 18.953 21.953 -14.117 1 98.5 122 ALA B O 1
ATOM 4007 N N . LYS B 1 123 ? 19.547 21.953 -11.945 1 98.81 123 LYS B N 1
ATOM 4008 C CA . LYS B 1 123 ? 19.141 20.578 -11.703 1 98.81 123 LYS B CA 1
ATOM 4009 C C . LYS B 1 123 ? 17.703 20.5 -11.227 1 98.81 123 LYS B C 1
ATOM 4011 O O . LYS B 1 123 ? 17.125 19.406 -11.141 1 98.81 123 LYS B O 1
ATOM 4016 N N . THR B 1 124 ? 17.109 21.625 -10.922 1 98.94 124 THR B N 1
ATOM 4017 C CA . THR B 1 124 ? 15.734 21.625 -10.414 1 98.94 124 THR B CA 1
ATOM 4018 C C . THR B 1 124 ? 14.75 21.234 -11.516 1 98.94 124 THR B C 1
ATOM 4020 O O . THR B 1 124 ? 14.766 21.828 -12.602 1 98.94 124 THR B O 1
ATOM 4023 N N . LYS B 1 125 ? 13.867 20.281 -11.203 1 98.94 125 LYS B N 1
ATOM 4024 C CA . LYS B 1 125 ? 12.922 19.812 -12.219 1 98.94 125 LYS B CA 1
ATOM 4025 C C . LYS B 1 125 ? 11.477 20.031 -11.766 1 98.94 125 LYS B C 1
ATOM 4027 O O . LYS B 1 125 ? 10.562 20.078 -12.594 1 98.94 125 LYS B O 1
ATOM 4032 N N . ALA B 1 126 ? 11.266 20.141 -10.445 1 98.94 126 ALA B N 1
ATOM 4033 C CA . ALA B 1 126 ? 9.891 20.219 -9.961 1 98.94 126 ALA B CA 1
ATOM 4034 C C . ALA B 1 126 ? 9.82 20.922 -8.609 1 98.94 126 ALA B C 1
ATOM 4036 O O . ALA B 1 126 ? 10.828 21.047 -7.914 1 98.94 126 ALA B O 1
ATOM 4037 N N . ILE B 1 127 ? 8.664 21.438 -8.328 1 98.94 127 ILE B N 1
ATOM 4038 C CA . ILE B 1 127 ? 8.273 21.953 -7.023 1 98.94 127 ILE B CA 1
ATOM 4039 C C . ILE B 1 127 ? 7.113 21.141 -6.465 1 98.94 127 ILE B C 1
ATOM 4041 O O . ILE B 1 127 ? 6.172 20.812 -7.191 1 98.94 127 ILE B O 1
ATOM 4045 N N . MET B 1 128 ? 7.199 20.797 -5.184 1 99 128 MET B N 1
ATOM 4046 C CA . MET B 1 128 ? 6.109 20.094 -4.508 1 99 128 MET B CA 1
ATOM 4047 C C . MET B 1 128 ? 5.562 20.922 -3.357 1 99 128 MET B C 1
ATOM 4049 O O . MET B 1 128 ? 5.895 20.688 -2.195 1 99 128 MET B O 1
ATOM 4053 N N . PRO B 1 129 ? 4.691 21.844 -3.68 1 98.94 129 PRO B N 1
ATOM 4054 C CA . PRO B 1 129 ? 4.059 22.562 -2.574 1 98.94 129 PRO B CA 1
ATOM 4055 C C . PRO B 1 129 ? 3.135 21.688 -1.741 1 98.94 129 PRO B C 1
ATOM 4057 O O . PRO B 1 129 ? 2.498 20.766 -2.277 1 98.94 129 PRO B O 1
ATOM 4060 N N . VAL B 1 130 ? 3.127 21.875 -0.463 1 98.94 130 VAL B N 1
ATOM 4061 C CA . VAL B 1 130 ? 2.219 21.234 0.475 1 98.94 130 VAL B CA 1
ATOM 4062 C C . VAL B 1 130 ? 1.213 22.25 1.01 1 98.94 130 VAL B C 1
ATOM 4064 O O . VAL B 1 130 ? 1.6 23.281 1.562 1 98.94 130 VAL B O 1
ATOM 4067 N N . HIS B 1 131 ? -0.086 21.984 0.815 1 98.94 131 HIS B N 1
ATOM 4068 C CA . HIS B 1 131 ? -1.124 22.859 1.354 1 98.94 131 HIS B CA 1
ATOM 4069 C C . HIS B 1 131 ? -1.336 22.609 2.844 1 98.94 131 HIS B C 1
ATOM 4071 O O . HIS B 1 131 ? -2.24 21.859 3.229 1 98.94 131 HIS B O 1
ATOM 4077 N N . PHE B 1 132 ? -0.572 23.266 3.635 1 98.75 132 PHE B N 1
ATOM 4078 C CA . PHE B 1 132 ? -0.454 22.969 5.059 1 98.75 132 PHE B CA 1
ATOM 4079 C C . PHE B 1 132 ? -1.784 23.188 5.77 1 98.75 132 PHE B C 1
ATOM 4081 O O . PHE B 1 132 ? -2.457 24.188 5.539 1 98.75 132 PHE B O 1
ATOM 4088 N N . ALA B 1 133 ? -2.207 22.219 6.551 1 98.75 133 ALA B N 1
ATOM 4089 C CA . ALA B 1 133 ? -3.344 22.219 7.465 1 98.75 133 ALA B CA 1
ATOM 4090 C C . ALA B 1 133 ? -4.66 22.328 6.699 1 98.75 133 ALA B C 1
ATOM 4092 O O . ALA B 1 133 ? -5.738 22.234 7.293 1 98.75 133 ALA B O 1
ATOM 4093 N N . GLY B 1 134 ? -4.594 22.516 5.375 1 98.81 134 GLY B N 1
ATOM 4094 C CA . GLY B 1 134 ? -5.805 22.609 4.574 1 98.81 134 GLY B CA 1
ATOM 4095 C C . GLY B 1 134 ? -5.945 23.938 3.852 1 98.81 134 GLY B C 1
ATOM 4096 O O . GLY B 1 134 ? -6.898 24.125 3.092 1 98.81 134 GLY B O 1
ATOM 4097 N N . LEU B 1 135 ? -5.023 24.828 4.141 1 98.75 135 LEU B N 1
ATOM 4098 C CA . LEU B 1 135 ? -4.996 26.109 3.443 1 98.75 135 LEU B CA 1
ATOM 4099 C C . LEU B 1 135 ? -4.109 26.047 2.203 1 98.75 135 LEU B C 1
ATOM 4101 O O . LEU B 1 135 ? -2.973 25.562 2.275 1 98.75 135 LEU B O 1
ATOM 4105 N N . SER B 1 136 ? -4.637 26.531 1.099 1 98.81 136 SER B N 1
ATOM 4106 C CA . SER B 1 136 ? -3.869 26.5 -0.142 1 98.81 136 SER B CA 1
ATOM 4107 C C . SER B 1 136 ? -2.625 27.375 -0.041 1 98.81 136 SER B C 1
ATOM 4109 O O . SER B 1 136 ? -2.656 28.438 0.581 1 98.81 136 SER B O 1
ATOM 4111 N N . CYS B 1 137 ? -1.59 26.938 -0.705 1 98.81 137 CYS B N 1
ATOM 4112 C CA . CYS B 1 137 ? -0.455 27.812 -0.966 1 98.81 137 CYS B CA 1
ATOM 4113 C C . CYS B 1 137 ? -0.856 28.969 -1.88 1 98.81 137 CYS B C 1
ATOM 4115 O O . CYS B 1 137 ? -1.968 28.984 -2.412 1 98.81 137 CYS B O 1
ATOM 4117 N N . ASP B 1 138 ? 0.057 29.969 -1.944 1 98.12 138 ASP B N 1
ATOM 4118 C CA . ASP B 1 138 ? -0.097 30.984 -2.988 1 98.12 138 ASP B CA 1
ATOM 4119 C C . ASP B 1 138 ? 0.215 30.406 -4.363 1 98.12 138 ASP B C 1
ATOM 4121 O O . ASP B 1 138 ? 1.29 30.641 -4.918 1 98.12 138 ASP B O 1
ATOM 4125 N N . MET B 1 139 ? -0.765 29.766 -4.941 1 98.75 139 MET B N 1
ATOM 4126 C CA . MET B 1 139 ? -0.527 28.953 -6.125 1 98.75 139 MET B CA 1
ATOM 4127 C C . MET B 1 139 ? -0.302 29.812 -7.355 1 98.75 139 MET B C 1
ATOM 4129 O O . MET B 1 139 ? 0.404 29.422 -8.281 1 98.75 139 MET B O 1
ATOM 4133 N N . ASP B 1 140 ? -0.858 31.031 -7.363 1 98.62 140 ASP B N 1
ATOM 4134 C CA . ASP B 1 140 ? -0.556 31.922 -8.469 1 98.62 140 ASP B CA 1
ATOM 4135 C C . ASP B 1 140 ? 0.945 32.188 -8.57 1 98.62 140 ASP B C 1
ATOM 4137 O O . ASP B 1 140 ? 1.523 32.125 -9.656 1 98.62 140 ASP B O 1
ATOM 4141 N N . GLU B 1 141 ? 1.525 32.5 -7.473 1 98.62 141 GLU B N 1
ATOM 4142 C CA . GLU B 1 141 ? 2.955 32.812 -7.445 1 98.62 141 GLU B CA 1
ATOM 4143 C C . GLU B 1 141 ? 3.781 31.578 -7.809 1 98.62 141 GLU B C 1
ATOM 4145 O O . GLU B 1 141 ? 4.75 31.672 -8.57 1 98.62 141 GLU B O 1
ATOM 4150 N N . ILE B 1 142 ? 3.424 30.422 -7.281 1 98.88 142 ILE B N 1
ATOM 4151 C CA . ILE B 1 142 ? 4.18 29.203 -7.504 1 98.88 142 ILE B CA 1
ATOM 4152 C C . ILE B 1 142 ? 4.086 28.797 -8.977 1 98.88 142 ILE B C 1
ATOM 4154 O O . ILE B 1 142 ? 5.09 28.422 -9.586 1 98.88 142 ILE B O 1
ATOM 4158 N N . ILE B 1 143 ? 2.896 28.844 -9.547 1 98.94 143 ILE B N 1
ATOM 4159 C CA . ILE B 1 143 ? 2.682 28.5 -10.945 1 98.94 143 ILE B CA 1
ATOM 4160 C C . ILE B 1 143 ? 3.477 29.438 -11.844 1 98.94 143 ILE B C 1
ATOM 4162 O O . ILE B 1 143 ? 4.07 29.016 -12.836 1 98.94 143 ILE B O 1
ATOM 4166 N N . ALA B 1 144 ? 3.506 30.734 -11.477 1 98.88 144 ALA B N 1
ATOM 4167 C CA . ALA B 1 144 ? 4.266 31.703 -12.25 1 98.88 144 ALA B CA 1
ATOM 4168 C C . ALA B 1 144 ? 5.758 31.375 -12.234 1 98.88 144 ALA B C 1
ATOM 4170 O O . ALA B 1 144 ? 6.426 31.453 -13.266 1 98.88 144 ALA B O 1
ATOM 4171 N N . ILE B 1 145 ? 6.266 31.078 -11.086 1 98.88 145 ILE B N 1
ATOM 4172 C CA . ILE B 1 145 ? 7.672 30.719 -10.953 1 98.88 145 ILE B CA 1
ATOM 4173 C C . ILE B 1 145 ? 7.977 29.484 -11.805 1 98.88 145 ILE B C 1
ATOM 4175 O O . ILE B 1 145 ? 8.977 29.453 -12.523 1 98.88 145 ILE B O 1
ATOM 4179 N N . ALA B 1 146 ? 7.109 28.469 -11.68 1 98.88 146 ALA B N 1
ATOM 4180 C CA . ALA B 1 146 ? 7.316 27.219 -12.414 1 98.88 146 ALA B CA 1
ATOM 4181 C C . ALA B 1 146 ? 7.324 27.453 -13.914 1 98.88 146 ALA B C 1
ATOM 4183 O O . ALA B 1 146 ? 8.133 26.875 -14.641 1 98.88 146 ALA B O 1
ATOM 4184 N N . LYS B 1 147 ? 6.438 28.266 -14.383 1 98.62 147 LYS B N 1
ATOM 4185 C CA . LYS B 1 147 ? 6.363 28.594 -15.797 1 98.62 147 LYS B CA 1
ATOM 4186 C C . LYS B 1 147 ? 7.629 29.312 -16.266 1 98.62 147 LYS B C 1
ATOM 4188 O O . LYS B 1 147 ? 8.188 28.984 -17.312 1 98.62 147 LYS B O 1
ATOM 4193 N N . GLU B 1 148 ? 7.996 30.281 -15.484 1 98.5 148 GLU B N 1
ATOM 4194 C CA . GLU B 1 148 ? 9.172 31.062 -15.82 1 98.5 148 GLU B CA 1
ATOM 4195 C C . GLU B 1 148 ? 10.422 30.188 -15.906 1 98.5 148 GLU B C 1
ATOM 4197 O O . GLU B 1 148 ? 11.281 30.406 -16.766 1 98.5 148 GLU B O 1
ATOM 4202 N N . CYS B 1 149 ? 10.477 29.203 -15.078 1 98.69 149 CYS B N 1
ATOM 4203 C CA . CYS B 1 149 ? 11.711 28.438 -14.953 1 98.69 149 CYS B CA 1
ATOM 4204 C C . CYS B 1 149 ? 11.539 27.047 -15.578 1 98.69 149 CYS B C 1
ATOM 4206 O O . CYS B 1 149 ? 12.43 26.203 -15.477 1 98.69 149 CYS B O 1
ATOM 4208 N N . ASN B 1 150 ? 10.414 26.766 -16.203 1 98.44 150 ASN B N 1
ATOM 4209 C CA . ASN B 1 150 ? 10.109 25.5 -16.844 1 98.44 150 ASN B CA 1
ATOM 4210 C C . ASN B 1 150 ? 10.203 24.328 -15.875 1 98.44 150 ASN B C 1
ATOM 4212 O O . ASN B 1 150 ? 10.914 23.359 -16.125 1 98.44 150 ASN B O 1
ATOM 4216 N N . LEU B 1 151 ? 9.523 24.453 -14.781 1 98.94 151 LEU B N 1
ATOM 4217 C CA . LEU B 1 151 ? 9.469 23.422 -13.742 1 98.94 151 LEU B CA 1
ATOM 4218 C C . LEU B 1 151 ? 8.094 22.781 -13.688 1 98.94 151 LEU B C 1
ATOM 4220 O O . LEU B 1 151 ? 7.086 23.422 -14 1 98.94 151 LEU B O 1
ATOM 4224 N N . ARG B 1 152 ? 8.016 21.516 -13.336 1 98.94 152 ARG B N 1
ATOM 4225 C CA . ARG B 1 152 ? 6.766 20.812 -13.086 1 98.94 152 ARG B CA 1
ATOM 4226 C C . ARG B 1 152 ? 6.273 21.062 -11.664 1 98.94 152 ARG B C 1
ATOM 4228 O O . ARG B 1 152 ? 7.062 21.406 -10.781 1 98.94 152 ARG B O 1
ATOM 4235 N N . ILE B 1 153 ? 4.961 20.938 -11.445 1 99 153 ILE B N 1
ATOM 4236 C CA . ILE B 1 153 ? 4.398 21.125 -10.109 1 99 153 ILE B CA 1
ATOM 4237 C C . ILE B 1 153 ? 3.604 19.891 -9.711 1 99 153 ILE B C 1
ATOM 4239 O O . ILE B 1 153 ? 2.684 19.469 -10.422 1 99 153 ILE B O 1
ATOM 4243 N N . ILE B 1 154 ? 3.963 19.266 -8.68 1 99 154 ILE B N 1
ATOM 4244 C CA . ILE B 1 154 ? 3.182 18.234 -8.008 1 99 154 ILE B CA 1
ATOM 4245 C C . ILE B 1 154 ? 2.648 18.781 -6.68 1 99 154 ILE B C 1
ATOM 4247 O O . ILE B 1 154 ? 3.412 18.984 -5.73 1 99 154 ILE B O 1
ATOM 4251 N N . GLU B 1 155 ? 1.373 18.984 -6.57 1 99 155 GLU B N 1
ATOM 4252 C CA . GLU B 1 155 ? 0.771 19.453 -5.328 1 99 155 GLU B CA 1
ATOM 4253 C C . GLU B 1 155 ? 0.58 18.297 -4.34 1 99 155 GLU B C 1
ATOM 4255 O O . GLU B 1 155 ? -0.112 17.328 -4.641 1 99 155 GLU B O 1
ATOM 4260 N N . ASP B 1 156 ? 1.261 18.391 -3.215 1 98.94 156 ASP B N 1
ATOM 4261 C CA . ASP B 1 156 ? 0.878 17.562 -2.08 1 98.94 156 ASP B CA 1
ATOM 4262 C C . ASP B 1 156 ? -0.338 18.141 -1.358 1 98.94 156 ASP B C 1
ATOM 4264 O O . ASP B 1 156 ? -0.203 19.031 -0.526 1 98.94 156 ASP B O 1
ATOM 4268 N N . ALA B 1 157 ? -1.445 17.562 -1.649 1 98.94 157 ALA B N 1
ATOM 4269 C CA . ALA B 1 157 ? -2.732 18.047 -1.156 1 98.94 157 ALA B CA 1
ATOM 4270 C C . ALA B 1 157 ? -3.295 17.125 -0.083 1 98.94 157 ALA B C 1
ATOM 4272 O O . ALA B 1 157 ? -4.512 17 0.07 1 98.94 157 ALA B O 1
ATOM 4273 N N . ALA B 1 158 ? -2.395 16.484 0.635 1 98.88 158 ALA B N 1
ATOM 4274 C CA . ALA B 1 158 ? -2.797 15.523 1.653 1 98.88 158 ALA B CA 1
ATOM 4275 C C . ALA B 1 158 ? -3.715 16.172 2.688 1 98.88 158 ALA B C 1
ATOM 4277 O O . ALA B 1 158 ? -4.555 15.492 3.289 1 98.88 158 ALA B O 1
ATOM 4278 N N . HIS B 1 159 ? -3.609 17.5 2.863 1 98.81 159 HIS B N 1
ATOM 4279 C CA . HIS B 1 159 ? -4.375 18.203 3.891 1 98.81 159 HIS B CA 1
ATOM 4280 C C . HIS B 1 159 ? -5.555 18.953 3.283 1 98.81 159 HIS B C 1
ATOM 4282 O O . HIS B 1 159 ? -6.363 19.531 4.008 1 98.81 159 HIS B O 1
ATOM 4288 N N . SER B 1 160 ? -5.754 18.953 1.955 1 98.56 160 SER B N 1
ATOM 4289 C CA . SER B 1 160 ? -6.449 20.125 1.417 1 98.56 160 SER B CA 1
ATOM 4290 C C . SER B 1 160 ? -7.762 19.719 0.75 1 98.56 160 SER B C 1
ATOM 4292 O O . SER B 1 160 ? -8.32 20.5 -0.037 1 98.56 160 SER B O 1
ATOM 4294 N N . PHE B 1 161 ? -8.188 18.547 0.938 1 98.75 161 PHE B N 1
ATOM 4295 C CA . PHE B 1 161 ? -9.492 18.219 0.376 1 98.75 161 PHE B CA 1
ATOM 4296 C C . PHE B 1 161 ? -10.609 18.578 1.351 1 98.75 161 PHE B C 1
ATOM 4298 O O . PHE B 1 161 ? -10.594 18.156 2.506 1 98.75 161 PHE B O 1
ATOM 4305 N N . PRO B 1 162 ? -11.57 19.5 0.991 1 98.75 162 PRO B N 1
ATOM 4306 C CA . PRO B 1 162 ? -11.883 20.031 -0.336 1 98.75 162 PRO B CA 1
ATOM 4307 C C . PRO B 1 162 ? -11.57 21.531 -0.458 1 98.75 162 PRO B C 1
ATOM 4309 O O . PRO B 1 162 ? -12.461 22.328 -0.771 1 98.75 162 PRO B O 1
ATOM 4312 N N . THR B 1 163 ? -10.383 21.922 -0.425 1 98.88 163 THR B N 1
ATOM 4313 C CA . THR B 1 163 ? -9.906 23.312 -0.433 1 98.88 163 THR B CA 1
ATOM 4314 C C . THR B 1 163 ? -10.211 23.969 -1.771 1 98.88 163 THR B C 1
ATOM 4316 O O . THR B 1 163 ? -10.102 23.344 -2.824 1 98.88 163 THR B O 1
ATOM 4319 N N . LEU B 1 164 ? -10.633 25.266 -1.722 1 98.75 164 LEU B N 1
ATOM 4320 C CA . LEU B 1 164 ? -10.742 26.125 -2.891 1 98.75 164 LEU B CA 1
ATOM 4321 C C . LEU B 1 164 ? -9.672 27.219 -2.871 1 98.75 164 LEU B C 1
ATOM 4323 O O . LEU B 1 164 ? -9.398 27.812 -1.823 1 98.75 164 LEU B O 1
ATOM 4327 N N . TYR B 1 165 ? -9.07 27.406 -3.994 1 98.69 165 TYR B N 1
ATOM 4328 C CA . TYR B 1 165 ? -8.156 28.531 -4.227 1 98.69 165 TYR B CA 1
ATOM 4329 C C . TYR B 1 165 ? -8.742 29.5 -5.254 1 98.69 165 TYR B C 1
ATOM 4331 O O . TYR B 1 165 ? -8.742 29.203 -6.453 1 98.69 165 TYR B O 1
ATOM 4339 N N . LYS B 1 166 ? -9.227 30.688 -4.758 1 98.06 166 LYS B N 1
ATOM 4340 C CA . LYS B 1 166 ? -9.805 31.719 -5.613 1 98.06 166 LYS B CA 1
ATOM 4341 C C . LYS B 1 166 ? -10.891 31.156 -6.512 1 98.06 166 LYS B C 1
ATOM 4343 O O . LYS B 1 166 ? -10.883 31.375 -7.727 1 98.06 166 LYS B O 1
ATOM 4348 N N . GLY B 1 167 ? -11.695 30.312 -5.922 1 97.81 167 GLY B N 1
ATOM 4349 C CA . GLY B 1 167 ? -12.883 29.812 -6.578 1 97.81 167 GLY B CA 1
ATOM 4350 C C . GLY B 1 167 ? -12.656 28.5 -7.297 1 97.81 167 GLY B C 1
ATOM 4351 O O . GLY B 1 167 ? -13.594 27.875 -7.805 1 97.81 167 GLY B O 1
ATOM 4352 N N . LYS B 1 168 ? -11.453 28.031 -7.336 1 98.25 168 LYS B N 1
ATOM 4353 C CA . LYS B 1 168 ? -11.125 26.781 -8 1 98.25 168 LYS B CA 1
ATOM 4354 C C . LYS B 1 168 ? -10.734 25.703 -6.988 1 98.25 168 LYS B C 1
ATOM 4356 O O . LYS B 1 168 ? -9.992 25.984 -6.047 1 98.25 168 LYS B O 1
ATOM 4361 N N . LYS B 1 169 ? -11.219 24.5 -7.195 1 98.75 169 LYS B N 1
ATOM 4362 C CA . LYS B 1 169 ? -10.867 23.406 -6.309 1 98.75 169 LYS B CA 1
ATOM 4363 C C . LYS B 1 169 ? -9.406 23 -6.477 1 98.75 169 LYS B C 1
ATOM 4365 O O . LYS B 1 169 ? -8.906 22.922 -7.602 1 98.75 169 LYS B O 1
ATOM 4370 N N . ILE B 1 170 ? -8.711 22.891 -5.34 1 98.88 170 ILE B N 1
ATOM 4371 C CA . ILE B 1 170 ? -7.43 22.188 -5.43 1 98.88 170 ILE B CA 1
ATOM 4372 C C . ILE B 1 170 ? -7.617 20.859 -6.156 1 98.88 170 ILE B C 1
ATOM 4374 O O . ILE B 1 170 ? -8.547 20.109 -5.859 1 98.88 170 ILE B O 1
ATOM 4378 N N . GLY B 1 171 ? -6.773 20.484 -7.098 1 98.69 171 GLY B N 1
ATOM 4379 C CA . GLY B 1 171 ? -6.957 19.344 -7.992 1 98.69 171 GLY B CA 1
ATOM 4380 C C . GLY B 1 171 ? -7.305 19.766 -9.414 1 98.69 171 GLY B C 1
ATOM 4381 O O . GLY B 1 171 ? -7.227 18.953 -10.336 1 98.69 171 GLY B O 1
ATOM 4382 N N . THR B 1 172 ? -7.625 21.078 -9.578 1 98.62 172 THR B N 1
ATOM 4383 C CA . THR B 1 172 ? -8.055 21.531 -10.898 1 98.62 172 THR B CA 1
ATOM 4384 C C . THR B 1 172 ? -7.184 22.672 -11.391 1 98.62 172 THR B C 1
ATOM 4386 O O . THR B 1 172 ? -7.445 23.25 -12.445 1 98.62 172 THR B O 1
ATOM 4389 N N . LEU B 1 173 ? -6.199 23.109 -10.594 1 98.62 173 LEU B N 1
ATOM 4390 C CA . LEU B 1 173 ? -5.328 24.219 -10.977 1 98.62 173 LEU B CA 1
ATOM 4391 C C . LEU B 1 173 ? -4.406 23.812 -12.125 1 98.62 173 LEU B C 1
ATOM 4393 O O . LEU B 1 173 ? -4.379 22.656 -12.523 1 98.62 173 LEU B O 1
ATOM 4397 N N . ASN B 1 174 ? -3.719 24.844 -12.664 1 97.94 174 ASN B N 1
ATOM 4398 C CA . ASN B 1 174 ? -2.803 24.578 -13.773 1 97.94 174 ASN B CA 1
ATOM 4399 C C . ASN B 1 174 ? -1.474 24.016 -13.281 1 97.94 174 ASN B C 1
ATOM 4401 O O . ASN B 1 174 ? -0.431 24.656 -13.43 1 97.94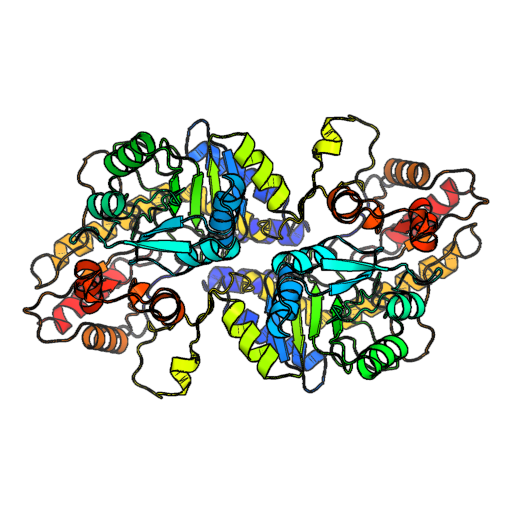 174 ASN B O 1
ATOM 4405 N N . THR B 1 175 ? -1.533 22.859 -12.703 1 98.75 175 THR B N 1
ATOM 4406 C CA . THR B 1 175 ? -0.377 22.094 -12.242 1 98.75 175 THR B CA 1
ATOM 4407 C C . THR B 1 175 ? -0.339 20.719 -12.883 1 98.75 175 THR B C 1
ATOM 4409 O O . THR B 1 175 ? -1.253 20.344 -13.625 1 98.75 175 THR B O 1
ATOM 4412 N N . ASP B 1 176 ? 0.726 19.969 -12.727 1 98.88 176 ASP B N 1
ATOM 4413 C CA . ASP B 1 176 ? 0.895 18.688 -13.422 1 98.88 176 ASP B CA 1
ATOM 4414 C C . ASP B 1 176 ? 0.091 17.594 -12.734 1 98.88 176 ASP B C 1
ATOM 4416 O O . ASP B 1 176 ? -0.553 16.781 -13.406 1 98.88 176 ASP B O 1
ATOM 4420 N N . VAL B 1 177 ? 0.182 17.516 -11.453 1 98.94 177 VAL B N 1
ATOM 4421 C CA . VAL B 1 177 ? -0.472 16.469 -10.688 1 98.94 177 VAL B CA 1
ATOM 4422 C C . VAL B 1 177 ? -0.845 16.984 -9.305 1 98.94 177 VAL B C 1
ATOM 4424 O O . VAL B 1 177 ? -0.124 17.812 -8.727 1 98.94 177 VAL B O 1
ATOM 4427 N N . THR B 1 178 ? -1.975 16.609 -8.812 1 98.94 178 THR B N 1
ATOM 4428 C CA . THR B 1 178 ? -2.369 16.812 -7.422 1 98.94 178 THR B CA 1
ATOM 4429 C C . THR B 1 178 ? -2.648 15.469 -6.746 1 98.94 178 THR B C 1
ATOM 4431 O O . THR B 1 178 ? -3.318 14.609 -7.316 1 98.94 178 THR B O 1
ATOM 4434 N N . VAL B 1 179 ? -2.107 15.281 -5.547 1 99 179 VAL B N 1
ATOM 4435 C CA . VAL B 1 179 ? -2.328 14.031 -4.824 1 99 179 VAL B CA 1
ATOM 4436 C C . VAL B 1 179 ? -3.018 14.32 -3.492 1 99 179 VAL B C 1
ATOM 4438 O O . VAL B 1 179 ? -2.535 15.125 -2.697 1 99 179 VAL B O 1
ATOM 4441 N N . PHE B 1 180 ? -4.109 13.664 -3.242 1 99 180 PHE B N 1
ATOM 4442 C CA . PHE B 1 180 ? -4.852 13.773 -1.993 1 99 180 PHE B CA 1
ATOM 4443 C C . PHE B 1 180 ? -4.621 12.547 -1.119 1 99 180 PHE B C 1
ATOM 4445 O O . PHE B 1 180 ? -4.258 11.477 -1.621 1 99 180 PHE B O 1
ATOM 4452 N N . SER B 1 181 ? -4.809 12.711 0.182 1 98.94 181 SER B N 1
ATOM 4453 C CA . SER B 1 181 ? -4.668 11.625 1.149 1 98.94 181 SER B CA 1
ATOM 4454 C C . SER B 1 181 ? -6 11.312 1.827 1 98.94 181 SER B C 1
ATOM 4456 O O . SER B 1 181 ? -6.781 12.227 2.121 1 98.94 181 SER B O 1
ATOM 4458 N N . PHE B 1 182 ? -6.207 10.055 2.051 1 98.81 182 PHE B N 1
ATOM 4459 C CA . PHE B 1 182 ? -7.398 9.594 2.756 1 98.81 182 PHE B CA 1
ATOM 4460 C C . PHE B 1 182 ? -7.02 8.758 3.969 1 98.81 182 PHE B C 1
ATOM 4462 O O . PHE B 1 182 ? -7.711 7.793 4.305 1 98.81 182 PHE B O 1
ATOM 4469 N N . TYR B 1 183 ? -5.828 9.102 4.52 1 98.06 183 TYR B N 1
ATOM 4470 C CA . TYR B 1 183 ? -5.434 8.523 5.801 1 98.06 183 TYR B CA 1
ATOM 4471 C C . TYR B 1 183 ? -6.504 8.766 6.859 1 98.06 183 TYR B C 1
ATOM 4473 O O . TYR B 1 183 ? -7.355 9.648 6.703 1 98.06 183 TYR B O 1
ATOM 4481 N N . ALA B 1 184 ? -6.445 8.102 7.934 1 97 184 ALA B N 1
ATOM 4482 C CA . ALA B 1 184 ? -7.504 7.965 8.93 1 97 184 ALA B CA 1
ATOM 4483 C C . ALA B 1 184 ? -7.898 9.328 9.5 1 97 184 ALA B C 1
ATOM 4485 O O . ALA B 1 184 ? -9.07 9.562 9.805 1 97 184 ALA B O 1
ATOM 4486 N N . ASN B 1 185 ? -6.98 10.219 9.57 1 96.38 185 ASN B N 1
ATOM 4487 C CA . ASN B 1 185 ? -7.285 11.453 10.289 1 96.38 185 ASN B CA 1
ATOM 4488 C C . ASN B 1 185 ? -7.574 12.602 9.328 1 96.38 185 ASN B C 1
ATOM 4490 O O . ASN B 1 185 ? -7.734 13.75 9.758 1 96.38 185 ASN B O 1
ATOM 4494 N N . LYS B 1 186 ? -7.633 12.328 8.039 1 98.56 186 LYS B N 1
ATOM 4495 C CA . LYS B 1 186 ? -7.871 13.391 7.07 1 98.56 186 LYS B CA 1
ATOM 4496 C C . LYS B 1 186 ? -9.336 13.812 7.074 1 98.56 186 LYS B C 1
ATOM 4498 O O . LYS B 1 186 ? -10.125 13.344 7.898 1 98.56 186 LYS B O 1
ATOM 4503 N N . THR B 1 187 ? -9.68 14.781 6.219 1 98.75 187 THR B N 1
ATOM 4504 C CA . THR B 1 187 ? -11.016 15.367 6.211 1 98.75 187 THR B CA 1
ATOM 4505 C C . THR B 1 187 ? -12.055 14.344 5.762 1 98.75 187 THR B C 1
ATOM 4507 O O . THR B 1 187 ? -13.242 14.492 6.051 1 98.75 187 THR B O 1
ATOM 4510 N N . MET B 1 188 ? -11.617 13.383 5.051 1 98.62 188 MET B N 1
ATOM 4511 C CA . MET B 1 188 ? -12.305 12.125 4.785 1 98.62 188 MET B CA 1
ATOM 4512 C C . MET B 1 188 ? -11.32 10.961 4.75 1 98.62 188 MET B C 1
ATOM 4514 O O . MET B 1 188 ? -10.109 11.172 4.688 1 98.62 188 MET B O 1
ATOM 4518 N N . THR B 1 189 ? -11.914 9.758 4.816 1 98.69 189 THR B N 1
ATOM 4519 C CA . THR B 1 189 ? -10.945 8.68 4.945 1 98.69 189 THR B CA 1
ATOM 4520 C C . THR B 1 189 ? -11.375 7.469 4.121 1 98.69 189 THR B C 1
ATOM 4522 O O . THR B 1 189 ? -12.555 7.328 3.781 1 98.69 189 THR B O 1
ATOM 4525 N N . THR B 1 190 ? -10.445 6.684 3.703 1 98.75 190 THR B N 1
ATOM 4526 C CA . THR B 1 190 ? -10.602 5.32 3.211 1 98.75 190 THR B CA 1
ATOM 4527 C C . THR B 1 190 ? -9.789 4.344 4.051 1 98.75 190 THR B C 1
ATOM 4529 O O . THR B 1 190 ? -9.312 3.324 3.541 1 98.75 190 THR B O 1
ATOM 4532 N N . ALA B 1 191 ? -9.57 4.68 5.332 1 97.69 191 ALA B N 1
ATOM 4533 C CA . ALA B 1 191 ? -8.664 3.975 6.234 1 97.69 191 ALA B CA 1
ATOM 4534 C C . ALA B 1 191 ? -7.207 4.238 5.867 1 97.69 191 ALA B C 1
ATOM 4536 O O . ALA B 1 191 ? -6.512 4.988 6.559 1 97.69 191 ALA B O 1
ATOM 4537 N N . GLU B 1 192 ? -6.785 3.691 4.789 1 97.94 192 GLU B N 1
ATOM 4538 C CA . GLU B 1 192 ? -5.578 4.039 4.043 1 97.94 192 GLU B CA 1
ATOM 4539 C C . GLU B 1 192 ? -5.906 4.387 2.594 1 97.94 192 GLU B C 1
ATOM 4541 O O . GLU B 1 192 ? -6.824 3.812 2.004 1 97.94 192 GLU B O 1
ATOM 4546 N N . GLY B 1 193 ? -5.176 5.355 2.027 1 98.69 193 GLY B N 1
ATOM 4547 C CA . GLY B 1 193 ? -5.461 5.617 0.625 1 98.69 193 GLY B CA 1
ATOM 4548 C C . GLY B 1 193 ? -5.09 7.023 0.194 1 98.69 193 GLY B C 1
ATOM 4549 O O . GLY B 1 193 ? -4.82 7.887 1.033 1 98.69 193 GLY B O 1
ATOM 4550 N N . GLY B 1 194 ? -5.043 7.203 -1.052 1 98.88 194 GLY B N 1
ATOM 4551 C CA . GLY B 1 194 ? -4.887 8.477 -1.74 1 98.88 194 GLY B CA 1
ATOM 4552 C C . GLY B 1 194 ? -5.449 8.469 -3.148 1 98.88 194 GLY B C 1
ATOM 4553 O O . GLY B 1 194 ? -6.012 7.461 -3.59 1 98.88 194 GLY B O 1
ATOM 4554 N N . ILE B 1 195 ? -5.395 9.555 -3.77 1 98.94 195 ILE B N 1
ATOM 4555 C CA . ILE B 1 195 ? -5.832 9.648 -5.156 1 98.94 195 ILE B CA 1
ATOM 4556 C C . ILE B 1 195 ? -4.973 10.664 -5.902 1 98.94 195 ILE B C 1
ATOM 4558 O O . ILE B 1 195 ? -4.598 11.703 -5.348 1 98.94 195 ILE B O 1
ATOM 4562 N N . LEU B 1 196 ? -4.508 10.281 -7.043 1 98.94 196 LEU B N 1
ATOM 4563 C CA . LEU B 1 196 ? -3.734 11.117 -7.953 1 98.94 196 LEU B CA 1
ATOM 4564 C C . LEU B 1 196 ? -4.629 11.719 -9.031 1 98.94 196 LEU B C 1
ATOM 4566 O O . LEU B 1 196 ? -5.363 11 -9.711 1 98.94 196 LEU B O 1
ATOM 4570 N N . VAL B 1 197 ? -4.566 13.008 -9.203 1 98.94 197 VAL B N 1
ATOM 4571 C CA . VAL B 1 197 ? -5.41 13.727 -10.148 1 98.94 197 VAL B CA 1
ATOM 4572 C C . VAL B 1 197 ? -4.535 14.453 -11.172 1 98.94 197 VAL B C 1
ATOM 4574 O O . VAL B 1 197 ? -3.547 15.094 -10.805 1 98.94 197 VAL B O 1
ATOM 4577 N N . SER B 1 198 ? -4.875 14.352 -12.414 1 98.94 198 SER B N 1
ATOM 4578 C CA . SER B 1 198 ? -4.168 15.062 -13.469 1 98.94 198 SER B CA 1
ATOM 4579 C C . SER B 1 198 ? -5.059 15.273 -14.688 1 98.94 198 SER B C 1
ATOM 4581 O O . SER B 1 198 ? -6.008 14.523 -14.906 1 98.94 198 SER B O 1
ATOM 4583 N N . ARG B 1 199 ? -4.758 16.297 -15.445 1 98.12 199 ARG B N 1
ATOM 4584 C CA . ARG B 1 199 ? -5.422 16.531 -16.719 1 98.12 199 ARG B CA 1
ATOM 4585 C C . ARG B 1 199 ? -4.629 15.938 -17.875 1 98.12 199 ARG B C 1
ATOM 4587 O O . ARG B 1 199 ? -5.133 15.828 -19 1 98.12 199 ARG B O 1
ATOM 4594 N N . ASN B 1 200 ? -3.398 15.578 -17.594 1 98.62 200 ASN B N 1
ATOM 4595 C CA . ASN B 1 200 ? -2.514 15.047 -18.609 1 98.62 200 ASN B CA 1
ATOM 4596 C C . ASN B 1 200 ? -2.752 13.562 -18.844 1 98.62 200 ASN B C 1
ATOM 4598 O O . ASN B 1 200 ? -2.414 12.734 -18 1 98.62 200 ASN B O 1
ATOM 4602 N N . PRO B 1 201 ? -3.223 13.164 -20.016 1 98.12 201 PRO B N 1
ATOM 4603 C CA . PRO B 1 201 ? -3.557 11.758 -20.266 1 98.12 201 PRO B CA 1
ATOM 4604 C C . PRO B 1 201 ? -2.338 10.844 -20.203 1 98.12 201 PRO B C 1
ATOM 4606 O O . PRO B 1 201 ? -2.459 9.672 -19.844 1 98.12 201 PRO B O 1
ATOM 4609 N N . ASP B 1 202 ? -1.18 11.359 -20.547 1 98.5 202 ASP B N 1
ATOM 4610 C CA . ASP B 1 202 ? 0.025 10.539 -20.5 1 98.5 202 ASP B CA 1
ATOM 4611 C C . ASP B 1 202 ? 0.402 10.188 -19.062 1 98.5 202 ASP B C 1
ATOM 4613 O O . ASP B 1 202 ? 0.84 9.07 -18.797 1 98.5 202 ASP B O 1
ATOM 4617 N N . ILE B 1 203 ? 0.245 11.195 -18.188 1 98.81 203 ILE B N 1
ATOM 4618 C CA . ILE B 1 203 ? 0.513 10.953 -16.766 1 98.81 203 ILE B CA 1
ATOM 4619 C C . ILE B 1 203 ? -0.47 9.922 -16.219 1 98.81 203 ILE B C 1
ATOM 4621 O O . ILE B 1 203 ? -0.076 9 -15.508 1 98.81 203 ILE B O 1
ATOM 4625 N N . ILE B 1 204 ? -1.698 10.047 -16.594 1 98.75 204 ILE B N 1
ATOM 4626 C CA . ILE B 1 204 ? -2.748 9.141 -16.141 1 98.75 204 ILE B CA 1
ATOM 4627 C C . ILE B 1 204 ? -2.465 7.727 -16.641 1 98.75 204 ILE B C 1
ATOM 4629 O O . ILE B 1 204 ? -2.52 6.766 -15.859 1 98.75 204 ILE B O 1
ATOM 4633 N N . LYS B 1 205 ? -2.174 7.59 -17.891 1 97.81 205 LYS B N 1
ATOM 4634 C CA . LYS B 1 205 ? -1.881 6.281 -18.469 1 97.81 205 LYS B CA 1
ATOM 4635 C C . LYS B 1 205 ? -0.697 5.621 -17.781 1 97.81 205 LYS B C 1
ATOM 4637 O O . LYS B 1 205 ? -0.755 4.438 -17.422 1 97.81 205 LYS B O 1
ATOM 4642 N N . ARG B 1 206 ? 0.342 6.375 -17.578 1 98.12 206 ARG B N 1
ATOM 4643 C CA . ARG B 1 206 ? 1.534 5.855 -16.922 1 98.12 206 ARG B CA 1
ATOM 4644 C C . ARG B 1 206 ? 1.221 5.426 -15.484 1 98.12 206 ARG B C 1
ATOM 4646 O O . ARG B 1 206 ? 1.666 4.367 -15.039 1 98.12 206 ARG B O 1
ATOM 4653 N N . THR B 1 207 ? 0.458 6.258 -14.812 1 98.5 207 T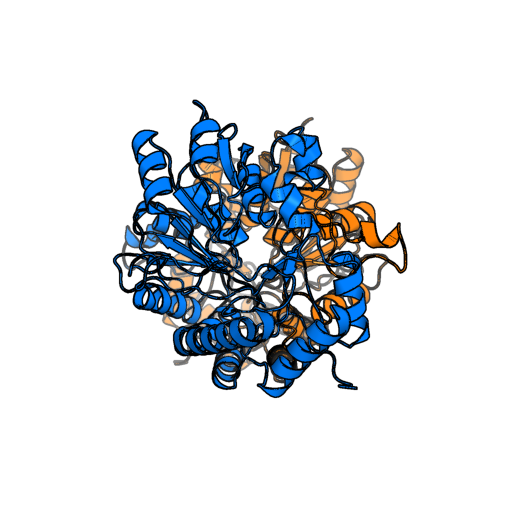HR B N 1
ATOM 4654 C CA . THR B 1 207 ? 0.101 5.965 -13.422 1 98.5 207 THR B CA 1
ATOM 4655 C C . THR B 1 207 ? -0.685 4.66 -13.328 1 98.5 207 THR B C 1
ATOM 4657 O O . THR B 1 207 ? -0.455 3.855 -12.43 1 98.5 207 THR B O 1
ATOM 4660 N N . LYS B 1 208 ? -1.592 4.434 -14.25 1 97.69 208 LYS B N 1
ATOM 4661 C CA . LYS B 1 208 ? -2.387 3.209 -14.266 1 97.69 208 LYS B CA 1
ATOM 4662 C C . LYS B 1 208 ? -1.502 1.979 -14.438 1 97.69 208 LYS B C 1
ATOM 4664 O O . LYS B 1 208 ? -1.695 0.965 -13.766 1 97.69 208 LYS B O 1
ATOM 4669 N N . ILE B 1 209 ? -0.521 2.062 -15.25 1 97.81 209 ILE B N 1
ATOM 4670 C CA . ILE B 1 209 ? 0.379 0.951 -15.539 1 97.81 209 ILE B CA 1
ATOM 4671 C C . ILE B 1 209 ? 1.29 0.702 -14.336 1 97.81 209 ILE B C 1
ATOM 4673 O O . ILE B 1 209 ? 1.396 -0.428 -13.852 1 97.81 209 ILE B O 1
ATOM 4677 N N . MET B 1 210 ? 1.868 1.779 -13.781 1 98.56 210 MET B N 1
ATOM 4678 C CA . MET B 1 210 ? 2.895 1.658 -12.75 1 98.56 210 MET B CA 1
ATOM 4679 C C . MET B 1 210 ? 2.271 1.339 -11.398 1 98.56 210 MET B C 1
ATOM 4681 O O . MET B 1 210 ? 2.912 0.724 -10.547 1 98.56 210 MET B O 1
ATOM 4685 N N . ARG B 1 211 ? 1.012 1.692 -11.219 1 98.19 211 ARG B N 1
ATOM 4686 C CA . ARG B 1 211 ? 0.312 1.45 -9.961 1 98.19 211 ARG B CA 1
ATOM 4687 C C . ARG B 1 211 ? 0.175 -0.044 -9.695 1 98.19 211 ARG B C 1
ATOM 4689 O O . ARG B 1 211 ? 0.098 -0.467 -8.539 1 98.19 211 ARG B O 1
ATOM 4696 N N . LEU B 1 212 ? 0.21 -0.752 -10.852 1 97.81 212 LEU B N 1
ATOM 4697 C CA . LEU B 1 212 ? -0.067 -2.18 -10.734 1 97.81 212 LEU B CA 1
ATOM 4698 C C . LEU B 1 212 ? 0.908 -2.992 -11.586 1 97.81 212 LEU B C 1
ATOM 4700 O O . LEU B 1 212 ? 0.556 -3.453 -12.672 1 97.81 212 LEU B O 1
ATOM 4704 N N . HIS B 1 213 ? 2.09 -3.154 -11.133 1 98.19 213 HIS B N 1
ATOM 4705 C CA . HIS B 1 213 ? 3.146 -4.078 -11.531 1 98.19 213 HIS B CA 1
ATOM 4706 C C . HIS B 1 213 ? 3.631 -3.787 -12.945 1 98.19 213 HIS B C 1
ATOM 4708 O O . HIS B 1 213 ? 4.316 -4.613 -13.555 1 98.19 213 HIS B O 1
ATOM 4714 N N . GLY B 1 214 ? 3.246 -2.645 -13.492 1 98.19 214 GLY B N 1
ATOM 4715 C CA . GLY B 1 214 ? 3.676 -2.328 -14.844 1 98.19 214 GLY B CA 1
ATOM 4716 C C . GLY B 1 214 ? 2.906 -3.09 -15.906 1 98.19 214 GLY B C 1
ATOM 4717 O O . GLY B 1 214 ? 3.387 -3.252 -17.031 1 98.19 214 GLY B O 1
ATOM 4718 N N . ILE B 1 215 ? 1.788 -3.617 -15.539 1 96.44 215 ILE B N 1
ATOM 4719 C CA . ILE B 1 215 ? 0.987 -4.457 -16.422 1 96.44 215 ILE B CA 1
ATOM 4720 C C . ILE B 1 215 ? 0.168 -3.582 -17.359 1 96.44 215 ILE B C 1
ATOM 4722 O O . ILE B 1 215 ? -0.456 -2.607 -16.938 1 96.44 215 ILE B O 1
ATOM 4726 N N . SER B 1 216 ? 0.263 -3.799 -18.562 1 89.5 216 SER B N 1
ATOM 4727 C CA . SER B 1 216 ? -0.588 -3.193 -19.578 1 89.5 216 SER B CA 1
ATOM 4728 C C . SER B 1 216 ? -1.604 -4.195 -20.109 1 89.5 216 SER B C 1
ATOM 4730 O O . SER B 1 216 ? -1.245 -5.316 -20.484 1 89.5 216 SER B O 1
ATOM 4732 N N . LYS B 1 217 ? -2.848 -3.766 -19.828 1 67.75 217 LYS B N 1
ATOM 4733 C CA . LYS B 1 217 ? -3.854 -4.648 -20.422 1 67.75 217 LYS B CA 1
ATOM 4734 C C . LYS B 1 217 ? -4.227 -4.191 -21.828 1 67.75 217 LYS B C 1
ATOM 4736 O O . LYS B 1 217 ? -5.145 -4.742 -22.438 1 67.75 217 LYS B O 1
ATOM 4741 N N . ASP B 1 218 ? -3.734 -2.893 -22.094 1 54.44 218 ASP B N 1
ATOM 4742 C CA . ASP B 1 218 ? -4.004 -2.369 -23.422 1 54.44 218 ASP B CA 1
ATOM 4743 C C . ASP B 1 218 ? -3.57 -3.363 -24.5 1 54.44 218 ASP B C 1
ATOM 4745 O O . ASP B 1 218 ? -4.02 -3.281 -25.656 1 54.44 218 ASP B O 1
ATOM 4749 N N . ALA B 1 219 ? -2.506 -4.039 -24.094 1 42.94 219 ALA B N 1
ATOM 4750 C CA . ALA B 1 219 ? -2.268 -5.02 -25.141 1 42.94 219 ALA B CA 1
ATOM 4751 C C . ALA B 1 219 ? -3.574 -5.648 -25.609 1 42.94 219 ALA B C 1
ATOM 4753 O O . ALA B 1 219 ? -3.641 -6.215 -26.703 1 42.94 219 ALA B O 1
ATOM 4754 N N . PHE B 1 220 ? -4.52 -5.398 -24.656 1 39.97 220 PHE B N 1
ATOM 4755 C CA . PHE B 1 220 ? -5.879 -5.824 -24.969 1 39.97 220 PHE B CA 1
ATOM 4756 C C . PHE B 1 220 ? -6.484 -4.945 -26.062 1 39.97 220 PHE B C 1
ATOM 4758 O O . PHE B 1 220 ? -7.266 -5.418 -26.891 1 39.97 220 PHE B O 1
ATOM 4765 N N . ASP B 1 221 ? -6.395 -3.52 -25.734 1 39.34 221 ASP B N 1
ATOM 4766 C CA . ASP B 1 221 ? -7.152 -2.717 -26.688 1 39.34 221 ASP B CA 1
ATOM 4767 C C . ASP B 1 221 ? -6.68 -2.969 -28.109 1 39.34 221 ASP B C 1
ATOM 4769 O O . ASP B 1 221 ? -7.332 -2.555 -29.078 1 39.34 221 ASP B O 1
ATOM 4773 N N . ARG B 1 222 ? -5.445 -2.914 -28.219 1 33.44 222 ARG B N 1
ATOM 4774 C CA . ARG B 1 222 ? -5.043 -3.016 -29.625 1 33.44 222 ARG B CA 1
ATOM 4775 C C . ARG B 1 222 ? -5.703 -4.211 -30.297 1 33.44 222 ARG B C 1
ATOM 4777 O O . ARG B 1 222 ? -5.992 -4.172 -31.5 1 33.44 222 ARG B O 1
ATOM 4784 N N . TYR B 1 223 ? -5.402 -5.477 -29.844 1 32.31 223 TYR B N 1
ATOM 4785 C CA . TYR B 1 223 ? -6.062 -6.637 -30.422 1 32.31 223 TYR B CA 1
ATOM 4786 C C . TYR B 1 223 ? -7.422 -6.875 -29.781 1 32.31 223 TYR B C 1
ATOM 4788 O O . TYR B 1 223 ? -7.512 -7.113 -28.578 1 32.31 223 TYR B O 1
ATOM 4796 N N . GLN B 1 224 ? -8.594 -6.285 -30 1 35.69 224 GLN B N 1
ATOM 4797 C CA . GLN B 1 224 ? -10 -6.547 -29.734 1 35.69 224 GLN B CA 1
ATOM 4798 C C . GLN B 1 224 ? -10.188 -7.848 -28.969 1 35.69 224 GLN B C 1
ATOM 4800 O O . GLN B 1 224 ? -9.211 -8.523 -28.641 1 35.69 224 GLN B O 1
ATOM 4805 N N . SER B 1 225 ? -11.344 -8.883 -29.25 1 40.09 225 SER B N 1
ATOM 4806 C CA . SER B 1 225 ? -12.227 -10.016 -29 1 40.09 225 SER B CA 1
ATOM 4807 C C . SER B 1 225 ? -11.445 -11.227 -28.5 1 40.09 225 SER B C 1
ATOM 4809 O O . SER B 1 225 ? -11.984 -12.07 -27.781 1 40.09 225 SER B O 1
ATOM 4811 N N . LYS B 1 226 ? -10.258 -11.641 -29 1 45.47 226 LYS B N 1
ATOM 4812 C CA . LYS B 1 226 ? -9.812 -13.031 -29.016 1 45.47 226 LYS B CA 1
ATOM 4813 C C . LYS B 1 226 ? -8.773 -13.281 -27.922 1 45.47 226 LYS B C 1
ATOM 4815 O O . LYS B 1 226 ? -8.242 -14.391 -27.812 1 45.47 226 LYS B O 1
ATOM 4820 N N . THR B 1 227 ? -8.508 -12.148 -27.016 1 55.94 227 THR B N 1
ATOM 4821 C CA . THR B 1 227 ? -7.488 -12.484 -26.031 1 55.94 227 THR B CA 1
ATOM 4822 C C . THR B 1 227 ? -8.125 -13.062 -24.766 1 55.94 227 THR B C 1
ATOM 4824 O O . THR B 1 227 ? -9.078 -12.492 -24.234 1 55.94 227 THR B O 1
ATOM 4827 N N . PRO B 1 228 ? -7.57 -14 -24.406 1 68.62 228 PRO B N 1
ATOM 4828 C CA . PRO B 1 228 ? -8.133 -14.664 -23.234 1 68.62 228 PRO B CA 1
ATOM 4829 C C . PRO B 1 228 ? -7.961 -13.852 -21.953 1 68.62 228 PRO B C 1
ATOM 4831 O O . PRO B 1 228 ? -7.004 -13.078 -21.828 1 68.62 228 PRO B O 1
ATOM 4834 N N . ALA B 1 229 ? -8.844 -13.719 -21.078 1 76.25 229 ALA B N 1
ATOM 4835 C CA . ALA B 1 229 ? -8.945 -12.969 -19.828 1 76.25 229 ALA B CA 1
ATOM 4836 C C . ALA B 1 229 ? -7.676 -13.125 -18.984 1 76.25 229 ALA B C 1
ATOM 4838 O O . ALA B 1 229 ? -7.312 -12.234 -18.219 1 76.25 229 ALA B O 1
ATOM 4839 N N . TRP B 1 230 ? -6.828 -14.133 -19.297 1 86.19 230 TRP B N 1
ATOM 4840 C CA . TRP B 1 230 ? -5.672 -14.438 -18.469 1 86.19 230 TRP B CA 1
ATOM 4841 C C . TRP B 1 230 ? -4.43 -13.711 -18.969 1 86.19 230 TRP B C 1
ATOM 4843 O O . TRP B 1 230 ? -3.42 -13.625 -18.266 1 86.19 230 TRP B O 1
ATOM 4853 N N . TYR B 1 231 ? -4.371 -13.164 -20.125 1 88.88 231 TYR B N 1
ATOM 4854 C CA . TYR B 1 231 ? -3.16 -12.656 -20.766 1 88.88 231 TYR B CA 1
ATOM 4855 C C . TYR B 1 231 ? -2.881 -11.219 -20.344 1 88.88 231 TYR B C 1
ATOM 4857 O O . TYR B 1 231 ? -3.801 -10.398 -20.25 1 88.88 231 TYR B O 1
ATOM 4865 N N . TYR B 1 232 ? -1.658 -10.891 -20.078 1 92.31 232 TYR B N 1
ATOM 4866 C CA . TYR B 1 232 ? -1.161 -9.555 -19.781 1 92.31 232 TYR B CA 1
ATOM 4867 C C . TYR B 1 232 ? 0.307 -9.414 -20.156 1 92.31 232 TYR B C 1
ATOM 4869 O O . TYR B 1 232 ? 0.994 -10.422 -20.375 1 92.31 232 TYR B O 1
ATOM 4877 N N . GLU B 1 233 ? 0.749 -8.234 -20.297 1 95.69 233 GLU B N 1
ATOM 4878 C CA . GLU B 1 233 ? 2.162 -7.938 -20.516 1 95.69 233 GLU B CA 1
ATOM 4879 C C . GLU B 1 233 ? 2.705 -7 -19.438 1 95.69 233 GLU B C 1
ATOM 4881 O O . GLU B 1 233 ? 2.029 -6.051 -19.047 1 95.69 233 GLU B O 1
ATOM 4886 N N . VAL B 1 234 ? 3.826 -7.379 -18.984 1 97.88 234 VAL B N 1
ATOM 4887 C CA . VAL B 1 234 ? 4.57 -6.48 -18.109 1 97.88 234 VAL B CA 1
ATOM 4888 C C . VAL B 1 234 ? 5.547 -5.645 -18.938 1 97.88 234 VAL B C 1
ATOM 4890 O O . VAL B 1 234 ? 6.488 -6.184 -19.516 1 97.88 234 VAL B O 1
ATOM 4893 N N . ILE B 1 235 ? 5.34 -4.332 -18.922 1 97.44 235 ILE B N 1
ATOM 4894 C CA . ILE B 1 235 ? 6.129 -3.508 -19.828 1 97.44 235 ILE B CA 1
ATOM 4895 C C . ILE B 1 235 ? 7.051 -2.594 -19.016 1 97.44 235 ILE B C 1
ATOM 4897 O O . ILE B 1 235 ? 7.941 -1.951 -19.578 1 97.44 235 ILE B O 1
ATOM 4901 N N . GLU B 1 236 ? 6.863 -2.521 -17.672 1 96.88 236 GLU B N 1
ATOM 4902 C CA . GLU B 1 236 ? 7.68 -1.775 -16.719 1 96.88 236 GLU B CA 1
ATOM 4903 C C . GLU B 1 236 ? 7.77 -2.502 -15.383 1 96.88 236 GLU B C 1
ATOM 4905 O O . GLU B 1 236 ? 6.887 -3.291 -15.039 1 96.88 236 GLU B O 1
ATOM 4910 N N . PRO B 1 237 ? 8.852 -2.262 -14.68 1 97.31 237 PRO B N 1
ATOM 4911 C CA . PRO B 1 237 ? 8.852 -2.756 -13.305 1 97.31 237 PRO B CA 1
ATOM 4912 C C . PRO B 1 237 ? 8.008 -1.898 -12.367 1 97.31 237 PRO B C 1
ATOM 4914 O O . PRO B 1 237 ? 8.547 -1.104 -11.594 1 97.31 237 PRO B O 1
ATOM 4917 N N . GLY B 1 238 ? 6.738 -2.08 -12.43 1 98.38 238 GLY B N 1
ATOM 4918 C CA . GLY B 1 238 ? 5.797 -1.249 -11.695 1 98.38 238 GLY B CA 1
ATOM 4919 C C . GLY B 1 238 ? 5.715 -1.597 -10.219 1 98.38 238 GLY B C 1
ATOM 4920 O O . GLY B 1 238 ? 6.535 -2.369 -9.719 1 98.38 238 GLY B O 1
ATOM 4921 N N . TYR B 1 239 ? 4.797 -0.95 -9.555 1 98.69 239 TYR B N 1
ATOM 4922 C CA . TYR B 1 239 ? 4.645 -1.068 -8.109 1 98.69 239 TYR B CA 1
ATOM 4923 C C . TYR B 1 239 ? 3.334 -1.764 -7.754 1 98.69 239 TYR B C 1
ATOM 4925 O O . TYR B 1 239 ? 2.643 -2.283 -8.633 1 98.69 239 TYR B O 1
ATOM 4933 N N . LYS B 1 240 ? 3.117 -1.997 -6.496 1 98.75 240 LYS B N 1
ATOM 4934 C CA . LYS B 1 240 ? 1.862 -2.51 -5.953 1 98.75 240 LYS B CA 1
ATOM 4935 C C . LYS B 1 240 ? 1.186 -1.475 -5.062 1 98.75 240 LYS B C 1
ATOM 4937 O O . LYS B 1 240 ? 1.224 -1.587 -3.834 1 98.75 240 LYS B O 1
ATOM 4942 N N . TYR B 1 241 ? 0.505 -0.522 -5.773 1 98.81 241 TYR B N 1
ATOM 4943 C CA . TYR B 1 241 ? 0.01 0.667 -5.09 1 98.81 241 TYR B CA 1
ATOM 4944 C C . TYR B 1 241 ? -1.501 0.793 -5.238 1 98.81 241 TYR B C 1
ATOM 4946 O O . TYR B 1 241 ? -2.08 1.833 -4.914 1 98.81 241 TYR B O 1
ATOM 4954 N N . ASN B 1 242 ? -2.193 -0.242 -5.676 1 98.25 242 ASN B N 1
ATOM 4955 C CA . ASN B 1 242 ? -3.621 -0.146 -5.957 1 98.25 242 ASN B CA 1
ATOM 4956 C C . ASN B 1 242 ? -4.441 -0.032 -4.676 1 98.25 242 ASN B C 1
ATOM 4958 O O . ASN B 1 242 ? -4.062 -0.586 -3.641 1 98.25 242 ASN B O 1
ATOM 4962 N N . MET B 1 243 ? -5.535 0.653 -4.777 1 98.69 243 MET B N 1
ATOM 4963 C CA . MET B 1 243 ? -6.508 0.716 -3.689 1 98.69 243 MET B CA 1
ATOM 4964 C C . MET B 1 243 ? -7.492 -0.446 -3.771 1 98.69 243 MET B C 1
ATOM 4966 O O . MET B 1 243 ? -8.086 -0.692 -4.824 1 98.69 243 MET B O 1
ATOM 4970 N N . PRO B 1 244 ? -7.719 -1.177 -2.67 1 98.38 244 PRO B N 1
ATOM 4971 C CA . PRO B 1 244 ? -8.719 -2.248 -2.697 1 98.38 244 PRO B CA 1
ATOM 4972 C C . PRO B 1 244 ? -10.148 -1.724 -2.568 1 98.38 244 PRO B C 1
ATOM 4974 O O . PRO B 1 244 ? -10.359 -0.629 -2.041 1 98.38 244 PRO B O 1
ATOM 4977 N N . ASP B 1 245 ? -11.094 -2.492 -2.984 1 98.44 245 ASP B N 1
ATOM 4978 C CA . ASP B 1 245 ? -12.5 -2.127 -2.975 1 98.44 245 ASP B CA 1
ATOM 4979 C C . ASP B 1 245 ? -13 -1.906 -1.549 1 98.44 245 ASP B C 1
ATOM 4981 O O . ASP B 1 245 ? -13.883 -1.075 -1.315 1 98.44 245 ASP B O 1
ATOM 4985 N N . ILE B 1 246 ? -12.469 -2.555 -0.617 1 98.5 246 ILE B N 1
ATOM 4986 C CA . ILE B 1 246 ? -12.938 -2.373 0.752 1 98.5 246 ILE B CA 1
ATOM 4987 C C . ILE B 1 246 ? -12.633 -0.953 1.22 1 98.5 246 ILE B C 1
ATOM 4989 O O . ILE B 1 246 ? -13.406 -0.361 1.976 1 98.5 246 ILE B O 1
ATOM 4993 N N . CYS B 1 247 ? -11.531 -0.378 0.761 1 98.81 247 CYS B N 1
ATOM 4994 C CA . CYS B 1 247 ? -11.188 1.003 1.079 1 98.81 247 CYS B CA 1
ATOM 4995 C C . CYS B 1 247 ? -12.016 1.977 0.255 1 98.81 247 CYS B C 1
ATOM 4997 O O . CYS B 1 247 ? -12.555 2.949 0.79 1 98.81 247 CYS B O 1
ATOM 4999 N N . ALA B 1 248 ? -12.141 1.665 -1.022 1 98.88 248 ALA B N 1
ATOM 5000 C CA . ALA B 1 248 ? -12.938 2.51 -1.906 1 98.88 248 ALA B CA 1
ATOM 5001 C C . ALA B 1 248 ? -14.391 2.572 -1.441 1 98.88 248 ALA B C 1
ATOM 5003 O O . ALA B 1 248 ? -15.047 3.604 -1.587 1 98.88 248 ALA B O 1
ATOM 5004 N N . ALA B 1 249 ? -14.867 1.477 -0.879 1 98.88 249 ALA B N 1
ATOM 5005 C CA . ALA B 1 249 ? -16.234 1.407 -0.357 1 98.88 249 ALA B CA 1
ATOM 5006 C C . ALA B 1 249 ? -16.484 2.508 0.67 1 98.88 249 ALA B C 1
ATOM 5008 O O . ALA B 1 249 ? -17.547 3.113 0.691 1 98.88 249 ALA B O 1
ATOM 5009 N N . ILE B 1 250 ? -15.5 2.754 1.491 1 98.94 250 ILE B N 1
ATOM 5010 C CA . ILE B 1 250 ? -15.602 3.83 2.471 1 98.94 250 ILE B CA 1
ATOM 5011 C C . ILE B 1 250 ? -15.617 5.18 1.755 1 98.94 250 ILE B C 1
ATOM 5013 O O . ILE B 1 250 ? -16.469 6.031 2.033 1 98.94 250 ILE B O 1
ATOM 5017 N N . GLY B 1 251 ? -14.703 5.324 0.797 1 98.94 251 GLY B N 1
ATOM 5018 C CA . GLY B 1 251 ? -14.508 6.582 0.097 1 98.94 251 GLY B CA 1
ATOM 5019 C C . GLY B 1 251 ? -15.742 7.043 -0.659 1 98.94 251 GLY B C 1
ATOM 5020 O O . GLY B 1 251 ? -16.031 8.242 -0.718 1 98.94 251 GLY B O 1
ATOM 5021 N N . ILE B 1 252 ? -16.438 6.082 -1.22 1 98.94 252 ILE B N 1
ATOM 5022 C CA . ILE B 1 252 ? -17.625 6.391 -2.008 1 98.94 252 ILE B CA 1
ATOM 5023 C C . ILE B 1 252 ? -18.625 7.164 -1.152 1 98.94 252 ILE B C 1
ATOM 5025 O O . ILE B 1 252 ? -19.172 8.172 -1.594 1 98.94 252 ILE B O 1
ATOM 5029 N N . HIS B 1 253 ? -18.812 6.797 0.036 1 98.88 253 HIS B N 1
ATOM 5030 C CA . HIS B 1 253 ? -19.812 7.426 0.893 1 98.88 253 HIS B CA 1
ATOM 5031 C C . HIS B 1 253 ? -19.234 8.641 1.608 1 98.88 253 HIS B C 1
ATOM 5033 O O . HIS B 1 253 ? -19.953 9.617 1.854 1 98.88 253 HIS B O 1
ATOM 5039 N N . GLN B 1 254 ? -17.969 8.609 1.976 1 98.88 254 GLN B N 1
ATOM 5040 C CA . GLN B 1 254 ? -17.328 9.773 2.561 1 98.88 254 GLN B CA 1
ATOM 5041 C C . GLN B 1 254 ? -17.344 10.953 1.6 1 98.88 254 GLN B C 1
ATOM 5043 O O . GLN B 1 254 ? -17.578 12.094 2.014 1 98.88 254 GLN B O 1
ATOM 5048 N N . LEU B 1 255 ? -17.078 10.641 0.326 1 98.94 255 LEU B N 1
ATOM 5049 C CA . LEU B 1 255 ? -17.062 11.695 -0.686 1 98.94 255 LEU B CA 1
ATOM 5050 C C . LEU B 1 255 ? -18.406 12.398 -0.773 1 98.94 255 LEU B C 1
ATOM 5052 O O . LEU B 1 255 ? -18.469 13.617 -0.958 1 98.94 255 LEU B O 1
ATOM 5056 N N . GLN B 1 256 ? -19.453 11.68 -0.605 1 98.81 256 GLN B N 1
ATOM 5057 C CA . GLN B 1 256 ? -20.797 12.25 -0.657 1 98.81 256 GLN B CA 1
ATOM 5058 C C . GLN B 1 256 ? -21.031 13.219 0.501 1 98.81 256 GLN B C 1
ATOM 5060 O O . GLN B 1 256 ? -21.859 14.117 0.404 1 98.81 256 GLN B O 1
ATOM 5065 N N . LYS B 1 257 ? -20.25 13.094 1.552 1 98.75 257 LYS B N 1
ATOM 5066 C CA . LYS B 1 257 ? -20.438 13.875 2.768 1 98.75 257 LYS B CA 1
ATOM 5067 C C . LYS B 1 257 ? -19.422 15 2.863 1 98.75 257 LYS B C 1
ATOM 5069 O O . LYS B 1 257 ? -19.438 15.789 3.809 1 98.75 257 LYS B O 1
ATOM 5074 N N . ILE B 1 258 ? -18.578 15.148 1.888 1 98.88 258 ILE B N 1
ATOM 5075 C CA . ILE B 1 258 ? -17.359 15.938 2.049 1 98.88 258 ILE B CA 1
ATOM 5076 C C . ILE B 1 258 ? -17.719 17.406 2.225 1 98.88 258 ILE B C 1
ATOM 5078 O O . ILE B 1 258 ? -17.062 18.125 2.988 1 98.88 258 ILE B O 1
ATOM 5082 N N . ASP B 1 259 ? -18.719 17.875 1.571 1 98.81 259 ASP B N 1
ATOM 5083 C CA . ASP B 1 259 ? -19.109 19.281 1.71 1 98.81 259 ASP B CA 1
ATOM 5084 C C . ASP B 1 259 ? -19.688 19.547 3.096 1 98.81 259 ASP B C 1
ATOM 5086 O O . ASP B 1 259 ? -19.422 20.594 3.693 1 98.81 259 ASP B O 1
ATOM 5090 N N . ALA B 1 260 ? -20.5 18.656 3.57 1 98.75 260 ALA B N 1
ATOM 5091 C CA . ALA B 1 260 ? -21.031 18.797 4.922 1 98.75 260 ALA B CA 1
ATOM 5092 C C . ALA B 1 260 ? -19.922 18.734 5.961 1 98.75 260 ALA B C 1
ATOM 5094 O O . ALA B 1 260 ? -19.953 19.453 6.961 1 98.75 260 ALA B O 1
ATOM 5095 N N . PHE B 1 261 ? -18.969 17.844 5.738 1 98.81 261 PHE B N 1
ATOM 5096 C CA . PHE B 1 261 ? -17.812 17.766 6.621 1 98.81 261 PHE B CA 1
ATOM 5097 C C . PHE B 1 261 ? -17.062 19.094 6.66 1 98.81 261 PHE B C 1
ATOM 5099 O O . PHE B 1 261 ? -16.688 19.562 7.734 1 98.81 261 PHE B O 1
ATOM 5106 N N . GLN B 1 262 ? -16.875 19.656 5.48 1 98.81 262 GLN B N 1
ATOM 5107 C CA . GLN B 1 262 ? -16.156 20.922 5.406 1 98.81 262 GLN B CA 1
ATOM 5108 C C . GLN B 1 262 ? -16.922 22.031 6.109 1 98.81 262 GLN B C 1
ATOM 5110 O O . GLN B 1 262 ? -16.328 22.844 6.828 1 98.81 262 GLN B O 1
ATOM 5115 N N . LYS B 1 263 ? -18.172 22.109 5.91 1 98.75 263 LYS B N 1
ATOM 5116 C CA . LYS B 1 263 ? -19 23.125 6.547 1 98.75 263 LYS B CA 1
ATOM 5117 C C . LYS B 1 263 ? -18.922 23.031 8.07 1 98.75 263 LYS B C 1
ATOM 5119 O O . LYS B 1 263 ? -18.812 24.031 8.766 1 98.75 263 LYS B O 1
ATOM 5124 N N . LYS B 1 264 ? -19.047 21.844 8.547 1 98.75 264 LYS B N 1
ATOM 5125 C CA . LYS B 1 264 ? -18.953 21.625 9.984 1 98.75 264 LYS B CA 1
ATOM 5126 C C . LYS B 1 264 ? -17.578 22.047 10.523 1 98.75 264 LYS B C 1
ATOM 5128 O O . LYS B 1 264 ? -17.5 22.688 11.57 1 98.75 264 LYS B O 1
ATOM 5133 N N . ARG B 1 265 ? -16.531 21.672 9.859 1 98.81 265 ARG B N 1
ATOM 5134 C CA . ARG B 1 265 ? -15.18 22.062 10.273 1 98.81 265 ARG B CA 1
ATOM 5135 C C . ARG B 1 265 ? -15.031 23.578 10.258 1 98.81 265 ARG B C 1
ATOM 5137 O O . ARG B 1 265 ? -14.375 24.156 11.141 1 98.81 265 ARG B O 1
ATOM 5144 N N . GLU B 1 266 ? -15.594 24.188 9.258 1 98.62 266 GLU B N 1
ATOM 5145 C CA . GLU B 1 266 ? -15.562 25.641 9.18 1 98.62 266 GLU B CA 1
ATOM 5146 C C . GLU B 1 266 ? -16.266 26.281 10.375 1 98.62 266 GLU B C 1
ATOM 5148 O O . GLU B 1 266 ? -15.75 27.234 10.961 1 98.62 266 GLU B O 1
ATOM 5153 N N . GLU B 1 267 ? -17.375 25.75 10.711 1 98.69 267 GLU B N 1
ATOM 5154 C CA . GLU B 1 267 ? -18.109 26.25 11.875 1 98.69 267 GLU B CA 1
ATOM 5155 C C . GLU B 1 267 ? -17.312 26.062 13.156 1 98.69 267 GLU B C 1
ATOM 5157 O O . GLU B 1 267 ? -17.266 26.953 14 1 98.69 267 GLU B O 1
ATOM 5162 N N . MET B 1 268 ? -16.75 24.938 13.305 1 98.81 268 MET B N 1
ATOM 5163 C CA . MET B 1 268 ? -15.93 24.625 14.477 1 98.81 268 MET B CA 1
ATOM 5164 C C . MET B 1 268 ? -14.727 25.562 14.555 1 98.81 268 MET B C 1
ATOM 5166 O O . MET B 1 268 ? -14.375 26.047 15.625 1 98.81 268 MET B O 1
ATOM 5170 N N . ALA B 1 269 ? -14.078 25.797 13.406 1 98.81 269 ALA B N 1
ATOM 5171 C CA . ALA B 1 269 ? -12.93 26.703 13.359 1 98.81 269 ALA B CA 1
ATOM 5172 C C . ALA B 1 269 ? -13.328 28.109 13.758 1 98.81 269 ALA B C 1
ATOM 5174 O O . ALA B 1 269 ? -12.609 28.781 14.508 1 98.81 269 ALA B O 1
ATOM 5175 N N . ARG B 1 270 ? -14.453 28.531 13.281 1 98.56 270 ARG B N 1
ATOM 5176 C CA . ARG B 1 270 ? -14.961 29.859 13.625 1 98.56 270 ARG B CA 1
ATOM 5177 C C . ARG B 1 270 ? -15.211 29.969 15.125 1 98.56 270 ARG B C 1
ATOM 5179 O O . ARG B 1 270 ? -14.914 31 15.727 1 98.56 270 ARG B O 1
ATOM 5186 N N . PHE B 1 271 ? -15.781 28.938 15.648 1 98.81 271 PHE B N 1
ATOM 5187 C CA . PHE B 1 271 ? -16.047 28.922 17.078 1 98.81 271 PHE B CA 1
ATOM 5188 C C . PHE B 1 271 ? -14.742 29.016 17.875 1 98.81 271 PHE B C 1
ATOM 5190 O O . PHE B 1 271 ? -14.641 29.766 18.844 1 98.81 271 PHE B O 1
ATOM 5197 N N . TYR B 1 272 ? -13.719 28.25 17.516 1 98.88 272 TYR B N 1
ATOM 5198 C CA . TYR B 1 272 ? -12.398 28.375 18.109 1 98.88 272 TYR B CA 1
ATOM 5199 C C . TYR B 1 272 ? -11.875 29.797 17.984 1 98.88 272 TYR B C 1
ATOM 5201 O O . TYR B 1 272 ? -11.375 30.375 18.969 1 98.88 272 TYR B O 1
ATOM 5209 N N . ASP B 1 273 ? -12.008 30.375 16.812 1 98.69 273 ASP B N 1
ATOM 5210 C CA . ASP B 1 273 ? -11.547 31.734 16.562 1 98.69 273 ASP B CA 1
ATOM 5211 C C . ASP B 1 273 ? -12.188 32.719 17.531 1 98.69 273 ASP B C 1
ATOM 5213 O O . ASP B 1 273 ? -11.492 33.531 18.156 1 98.69 273 ASP B O 1
ATOM 5217 N N . ASP B 1 274 ? -13.422 32.625 17.625 1 98.69 274 ASP B N 1
ATOM 5218 C CA . ASP B 1 274 ? -14.195 33.562 18.438 1 98.69 274 ASP B CA 1
ATOM 5219 C C . ASP B 1 274 ? -13.828 33.469 19.922 1 98.69 274 ASP B C 1
ATOM 5221 O O . ASP B 1 274 ? -13.734 34.469 20.625 1 98.69 274 ASP B O 1
ATOM 5225 N N . GLU B 1 275 ? -13.633 32.281 20.344 1 98.69 275 GLU B N 1
ATOM 5226 C CA . GLU B 1 275 ? -13.469 32.031 21.766 1 98.69 275 GLU B CA 1
ATOM 5227 C C . GLU B 1 275 ? -12.016 32.219 22.203 1 98.69 275 GLU B C 1
ATOM 5229 O O . GLU B 1 275 ? -11.742 32.469 23.375 1 98.69 275 GLU B O 1
ATOM 5234 N N . LEU B 1 276 ? -11.078 32.062 21.234 1 98.56 276 LEU B N 1
ATOM 5235 C CA . LEU B 1 276 ? -9.68 32.031 21.641 1 98.56 276 LEU B CA 1
ATOM 5236 C C . LEU B 1 276 ? -8.953 33.281 21.219 1 98.56 276 LEU B C 1
ATOM 5238 O O . LEU B 1 276 ? -7.793 33.5 21.578 1 98.56 276 LEU B O 1
ATOM 5242 N N . LYS B 1 277 ? -9.57 34.219 20.516 1 97.5 277 LYS B N 1
ATOM 5243 C CA . LYS B 1 277 ? -8.953 35.375 19.859 1 97.5 277 LYS B CA 1
ATOM 5244 C C . LYS B 1 277 ? -8.297 36.312 20.875 1 97.5 277 LYS B C 1
ATOM 5246 O O . LYS B 1 277 ? -7.352 37.031 20.547 1 97.5 277 LYS B O 1
ATOM 5251 N N . ASP B 1 278 ? -8.719 36.312 22.125 1 96.88 278 ASP B N 1
ATOM 5252 C CA . ASP B 1 278 ? -8.211 37.281 23.094 1 96.88 278 ASP B CA 1
ATOM 5253 C C . ASP B 1 278 ? -7.094 36.656 23.938 1 96.88 278 ASP B C 1
ATOM 5255 O O . ASP B 1 278 ? -6.559 37.312 24.844 1 96.88 278 ASP B O 1
ATOM 5259 N N . LEU B 1 279 ? -6.758 35.469 23.672 1 97.62 279 LEU B N 1
ATOM 5260 C CA . LEU B 1 279 ? -5.68 34.781 24.391 1 97.62 279 LEU B CA 1
ATOM 5261 C C . LEU B 1 279 ? -4.328 35.062 23.734 1 97.62 279 LEU B C 1
ATOM 5263 O O . LEU B 1 279 ? -4.27 35.531 22.594 1 97.62 279 LEU B O 1
ATOM 5267 N N . PRO B 1 280 ? -3.232 34.938 24.469 1 97.56 280 PRO B N 1
ATOM 5268 C CA . PRO B 1 280 ? -1.896 35.188 23.922 1 97.56 280 PRO B CA 1
ATOM 5269 C C . PRO B 1 280 ? -1.418 34.062 22.984 1 97.56 280 PRO B C 1
ATOM 5271 O O . PRO B 1 280 ? -0.362 33.469 23.219 1 97.56 280 PRO B O 1
ATOM 5274 N N . ILE B 1 281 ? -2.172 33.812 21.938 1 98.06 281 ILE B N 1
ATOM 5275 C CA . ILE B 1 281 ? -1.874 32.781 20.938 1 98.06 281 ILE B CA 1
ATOM 5276 C C . ILE B 1 281 ? -2.119 33.375 19.547 1 98.06 281 ILE B C 1
ATOM 5278 O O . ILE B 1 281 ? -2.852 34.344 19.391 1 98.06 281 ILE B O 1
ATOM 5282 N N . THR B 1 282 ? -1.423 32.875 18.594 1 98.19 282 THR B N 1
ATOM 5283 C CA . THR B 1 282 ? -1.701 33.125 17.188 1 98.19 282 THR B CA 1
ATOM 5284 C C . THR B 1 282 ? -2.643 32.094 16.609 1 98.19 282 THR B C 1
ATOM 5286 O O . THR B 1 282 ? -2.383 30.875 16.734 1 98.19 282 THR B O 1
ATOM 5289 N N . LEU B 1 283 ? -3.768 32.5 16.109 1 98.56 283 LEU B N 1
ATOM 5290 C CA . LEU B 1 283 ? -4.75 31.609 15.508 1 98.56 283 LEU B CA 1
ATOM 5291 C C . LEU B 1 283 ? -4.375 31.281 14.07 1 98.56 283 LEU B C 1
ATOM 5293 O O . LEU B 1 283 ? -3.531 31.938 13.469 1 98.56 283 LEU B O 1
ATOM 5297 N N . PRO B 1 284 ? -4.895 30.234 13.477 1 98.44 284 PRO B N 1
ATOM 5298 C CA . PRO B 1 284 ? -4.539 29.828 12.117 1 98.44 284 PRO B CA 1
ATOM 5299 C C . PRO B 1 284 ? -4.875 30.906 11.078 1 98.44 284 PRO B C 1
ATOM 5301 O O . PRO B 1 284 ? -5.871 31.625 11.227 1 98.44 284 PRO B O 1
ATOM 5304 N N . THR B 1 285 ? -4.031 30.891 10.047 1 98.06 285 THR B N 1
ATOM 5305 C CA . THR B 1 285 ? -4.266 31.781 8.922 1 98.06 285 THR B CA 1
ATOM 5306 C C . THR B 1 285 ? -5.52 31.375 8.156 1 98.06 285 THR B C 1
ATOM 5308 O O . THR B 1 285 ? -5.758 30.188 7.945 1 98.06 285 THR B O 1
ATOM 5311 N N . LYS B 1 286 ? -6.289 32.375 7.785 1 96.94 286 LYS B N 1
ATOM 5312 C CA . LYS B 1 286 ? -7.496 32.125 6.988 1 96.94 286 LYS B CA 1
ATOM 5313 C C . LYS B 1 286 ? -7.254 32.469 5.52 1 96.94 286 LYS B C 1
ATOM 5315 O O . LYS B 1 286 ? -6.273 33.125 5.184 1 96.94 286 LYS B O 1
ATOM 5320 N N . PRO B 1 287 ? -8.164 31.938 4.684 1 95.88 287 PRO B N 1
ATOM 5321 C CA . PRO B 1 287 ? -8.039 32.344 3.277 1 95.88 287 PRO B CA 1
ATOM 5322 C C . PRO B 1 287 ? -8.141 33.844 3.076 1 95.88 287 PRO B C 1
ATOM 5324 O O . PRO B 1 287 ? -8.953 34.5 3.727 1 95.88 287 PRO B O 1
ATOM 5327 N N . LYS B 1 288 ? -7.336 34.344 2.217 1 92.31 288 LYS B N 1
ATOM 5328 C CA . LYS B 1 288 ? -7.301 35.781 1.961 1 92.31 288 LYS B CA 1
ATOM 5329 C C . LYS B 1 288 ? -8.469 36.188 1.078 1 92.31 288 LYS B C 1
ATOM 5331 O O . LYS B 1 288 ? -9.078 37.25 1.314 1 92.31 288 LYS B O 1
ATOM 5336 N N . GLU B 1 289 ? -8.727 35.344 0.101 1 94.38 289 GLU B N 1
ATOM 5337 C CA . GLU B 1 289 ? -9.766 35.688 -0.866 1 94.38 289 GLU B CA 1
ATOM 5338 C C . GLU B 1 289 ? -11.125 35.156 -0.426 1 94.38 289 GLU B C 1
ATOM 5340 O O . GLU B 1 289 ? -11.234 34.031 0.076 1 94.38 289 GLU B O 1
ATOM 5345 N N . PRO B 1 290 ? -12.188 35.906 -0.679 1 94.19 290 PRO B N 1
ATOM 5346 C CA . PRO B 1 290 ? -13.523 35.5 -0.25 1 94.19 290 PRO B CA 1
ATOM 5347 C C . PRO B 1 290 ? -14 34.219 -0.946 1 94.19 290 PRO B C 1
ATOM 5349 O O . PRO B 1 290 ? -14.852 33.5 -0.412 1 94.19 290 PRO B O 1
ATOM 5352 N N . ASN B 1 291 ? -13.516 33.938 -2.117 1 97.06 291 ASN B N 1
ATOM 5353 C CA . ASN B 1 291 ? -13.961 32.781 -2.848 1 97.06 291 ASN B CA 1
ATOM 5354 C C . ASN B 1 291 ? -13.023 31.578 -2.619 1 97.06 291 ASN B C 1
ATOM 5356 O O . ASN B 1 291 ? -13.047 30.609 -3.375 1 97.06 291 ASN B O 1
ATOM 5360 N N . SER B 1 292 ? -12.18 31.719 -1.659 1 98.12 292 SER B N 1
ATOM 5361 C CA . SER B 1 292 ? -11.328 30.625 -1.229 1 98.12 292 SER B CA 1
ATOM 5362 C C . SER B 1 292 ? -11.922 29.906 -0.018 1 98.12 292 SER B C 1
ATOM 5364 O O . SER B 1 292 ? -12.781 30.453 0.673 1 98.12 292 SER B O 1
ATOM 5366 N N . GLN B 1 293 ? -11.539 28.656 0.11 1 98.25 293 GLN B N 1
ATOM 5367 C CA . GLN B 1 293 ? -12.055 27.812 1.182 1 98.25 293 GLN B CA 1
ATOM 5368 C C . GLN B 1 293 ? -10.938 27 1.82 1 98.25 293 GLN B C 1
ATOM 5370 O O . GLN B 1 293 ? -10.109 26.422 1.118 1 98.25 293 GLN B O 1
ATOM 5375 N N . HIS B 1 294 ? -10.906 27 3.145 1 98.69 294 HIS B N 1
ATOM 5376 C CA . HIS B 1 294 ? -10 26.172 3.938 1 98.69 294 HIS B CA 1
ATOM 5377 C C . HIS B 1 294 ? -10.594 24.797 4.191 1 98.69 294 HIS B C 1
ATOM 5379 O O . HIS B 1 294 ? -11.781 24.672 4.496 1 98.69 294 HIS B O 1
ATOM 5385 N N . ALA B 1 295 ? -9.812 23.719 4.059 1 98.88 295 ALA B N 1
ATOM 5386 C CA . ALA B 1 295 ? -10.32 22.375 4.324 1 98.88 295 ALA B CA 1
ATOM 5387 C C . ALA B 1 295 ? -10.406 22.109 5.824 1 98.88 295 ALA B C 1
ATOM 5389 O O . ALA B 1 295 ? -11.156 21.234 6.266 1 98.88 295 ALA B O 1
ATOM 5390 N N . TRP B 1 296 ? -9.578 22.844 6.605 1 98.81 296 TRP B N 1
ATOM 5391 C CA . TRP B 1 296 ? -9.539 22.703 8.062 1 98.81 296 TRP B CA 1
ATOM 5392 C C . TRP B 1 296 ? -9.25 21.266 8.469 1 98.81 296 TRP B C 1
ATOM 5394 O O . TRP B 1 296 ? -9.953 20.703 9.312 1 98.81 296 TRP B O 1
ATOM 5404 N N . HIS B 1 297 ? -8.211 20.734 7.809 1 98.81 297 HIS B N 1
ATOM 5405 C CA . HIS B 1 297 ? -7.703 19.469 8.289 1 98.81 297 HIS B CA 1
ATOM 5406 C C . HIS B 1 297 ? -7.16 19.578 9.711 1 98.81 297 HIS B C 1
ATOM 5408 O O . HIS B 1 297 ? -7.344 18.688 10.531 1 98.81 297 HIS B O 1
ATOM 5414 N N . LEU B 1 298 ? -6.484 20.688 9.945 1 98.81 298 LEU B N 1
ATOM 5415 C CA . LEU B 1 298 ? -5.91 20.984 11.258 1 98.81 298 LEU B CA 1
ATOM 5416 C C . LEU B 1 298 ? -6.34 22.359 11.75 1 98.81 298 LEU B C 1
ATOM 5418 O O . LEU B 1 298 ? -6.562 23.266 10.945 1 98.81 298 LEU B O 1
ATOM 5422 N N . TYR B 1 299 ? -6.516 22.484 13.008 1 98.81 299 TYR B N 1
ATOM 5423 C CA . TYR B 1 299 ? -6.547 23.766 13.695 1 98.81 299 TYR B CA 1
ATOM 5424 C C . TYR B 1 299 ? -5.328 23.938 14.602 1 98.81 299 TYR B C 1
ATOM 5426 O O . TYR B 1 299 ? -5.297 23.391 15.711 1 98.81 299 TYR B O 1
ATOM 5434 N N . THR B 1 300 ? -4.414 24.703 14.117 1 98.62 300 THR B N 1
ATOM 5435 C CA . THR B 1 300 ? -3.137 24.844 14.805 1 98.62 300 THR B CA 1
ATOM 5436 C C . THR B 1 300 ? -3.033 26.219 15.469 1 98.62 300 THR B C 1
ATOM 5438 O O . THR B 1 300 ? -3.209 27.25 14.812 1 98.62 300 THR B O 1
ATOM 5441 N N . ILE B 1 301 ? -2.775 26.25 16.703 1 98.69 301 ILE B N 1
ATOM 5442 C CA . ILE B 1 301 ? -2.506 27.5 17.406 1 98.69 301 ILE B CA 1
ATOM 5443 C C . ILE B 1 301 ? -1.012 27.609 17.703 1 98.69 301 ILE B C 1
ATOM 5445 O O . ILE B 1 301 ? -0.295 26.609 17.703 1 98.69 301 ILE B O 1
ATOM 5449 N N . ARG B 1 302 ? -0.561 28.781 17.859 1 98.56 302 ARG B N 1
ATOM 5450 C CA . ARG B 1 302 ? 0.826 29.031 18.234 1 98.56 302 ARG B CA 1
ATOM 5451 C C . ARG B 1 302 ? 0.904 29.906 19.484 1 98.56 302 ARG B C 1
ATOM 5453 O O . ARG B 1 302 ? 0.339 31.016 19.516 1 98.56 302 ARG B O 1
ATOM 5460 N N . LEU B 1 303 ? 1.585 29.438 20.484 1 98.19 303 LEU B N 1
ATOM 5461 C CA . LEU B 1 303 ? 1.735 30.203 21.734 1 98.19 303 LEU B CA 1
ATOM 5462 C C . LEU B 1 303 ? 2.641 31.406 21.516 1 98.19 303 LEU B C 1
ATOM 5464 O O . LEU B 1 303 ? 3.729 31.281 20.953 1 98.19 303 LEU B O 1
ATOM 5468 N N . ASN B 1 304 ? 2.168 32.594 21.984 1 96.25 304 ASN B N 1
ATOM 5469 C CA . ASN B 1 304 ? 2.99 33.781 21.859 1 96.25 304 ASN B CA 1
ATOM 5470 C C . ASN B 1 304 ? 4.078 33.812 22.938 1 96.25 304 ASN B C 1
ATOM 5472 O O . ASN B 1 304 ? 4.082 33 23.844 1 96.25 304 ASN B O 1
ATOM 5476 N N . ASP B 1 305 ? 4.93 34.75 22.781 1 93.06 305 ASP B N 1
ATOM 5477 C CA . ASP B 1 305 ? 6.07 34.875 23.688 1 93.06 305 ASP B CA 1
ATOM 5478 C C . ASP B 1 305 ? 5.633 35.312 25.094 1 93.06 305 ASP B C 1
ATOM 5480 O O . ASP B 1 305 ? 6.379 35.156 26.062 1 93.06 305 ASP B O 1
ATOM 5484 N N . GLU B 1 306 ? 4.445 35.719 25.234 1 92.25 306 GLU B N 1
ATOM 5485 C CA . GLU B 1 306 ? 3.928 36.188 26.516 1 92.25 306 GLU B CA 1
ATOM 5486 C C . GLU B 1 306 ? 3.506 35.031 27.406 1 92.25 306 GLU B C 1
ATOM 5488 O O . GLU B 1 306 ? 3.35 35.188 28.609 1 92.25 306 GLU B O 1
ATOM 5493 N N . VAL B 1 307 ? 3.291 33.969 26.75 1 92.12 307 VAL B N 1
ATOM 5494 C CA . VAL B 1 307 ? 2.838 32.812 27.5 1 92.12 307 VAL B CA 1
ATOM 5495 C C . VAL B 1 307 ? 3.996 32.25 28.328 1 92.12 307 VAL B C 1
ATOM 5497 O O . VAL B 1 307 ? 5.121 32.125 27.828 1 92.12 307 VAL B O 1
ATOM 5500 N N . LYS B 1 308 ? 3.795 31.891 29.578 1 90.62 308 LYS B N 1
ATOM 5501 C CA . LYS B 1 308 ? 4.828 31.453 30.5 1 90.62 308 LYS B CA 1
ATOM 5502 C C . LYS B 1 308 ? 5.082 29.953 30.375 1 90.62 308 LYS B C 1
ATOM 5504 O O . LYS B 1 308 ? 6.113 29.453 30.828 1 90.62 308 LYS B O 1
ATOM 5509 N N . ILE B 1 309 ? 4.219 29.297 29.766 1 95.19 309 ILE B N 1
ATOM 5510 C CA . ILE B 1 309 ? 4.344 27.844 29.625 1 95.19 309 ILE B CA 1
ATOM 5511 C C . ILE B 1 309 ? 4.918 27.5 28.25 1 95.19 309 ILE B C 1
ATOM 5513 O O . ILE B 1 309 ? 4.594 28.156 27.266 1 95.19 309 ILE B O 1
ATOM 5517 N N . SER B 1 310 ? 5.82 26.531 28.188 1 95.62 310 SER B N 1
ATOM 5518 C CA . SER B 1 310 ? 6.328 26.078 26.906 1 95.62 310 SER B CA 1
ATOM 5519 C C . SER B 1 310 ? 5.254 25.328 26.125 1 95.62 310 SER B C 1
ATOM 5521 O O . SER B 1 310 ? 4.289 24.828 26.703 1 95.62 310 SER B O 1
ATOM 5523 N N . ARG B 1 311 ? 5.41 25.281 24.906 1 96.75 311 ARG B N 1
ATOM 5524 C CA . ARG B 1 311 ? 4.496 24.547 24.031 1 96.75 311 ARG B CA 1
ATOM 5525 C C . ARG B 1 311 ? 4.406 23.078 24.453 1 96.75 311 ARG B C 1
ATOM 5527 O O . ARG B 1 311 ? 3.316 22.5 24.484 1 96.75 311 ARG B O 1
ATOM 5534 N N . ASP B 1 312 ? 5.512 22.422 24.797 1 96.19 312 ASP B N 1
ATOM 5535 C CA . ASP B 1 312 ? 5.52 21.016 25.219 1 96.19 312 ASP B CA 1
ATOM 5536 C C . ASP B 1 312 ? 4.77 20.844 26.531 1 96.19 312 ASP B C 1
ATOM 5538 O O . ASP B 1 312 ? 3.998 19.891 26.688 1 96.19 312 ASP B O 1
ATOM 5542 N N . ASP B 1 313 ? 4.992 21.75 27.438 1 96.44 313 ASP B N 1
ATOM 5543 C CA . ASP B 1 313 ? 4.289 21.688 28.703 1 96.44 313 ASP B CA 1
ATOM 5544 C C . ASP B 1 313 ? 2.787 21.922 28.531 1 96.44 313 ASP B C 1
ATOM 5546 O O . ASP B 1 313 ? 1.975 21.312 29.234 1 96.44 313 ASP B O 1
ATOM 5550 N N . PHE B 1 314 ? 2.482 22.859 27.688 1 97.56 314 PHE B N 1
ATOM 5551 C CA . PHE B 1 314 ? 1.08 23.094 27.359 1 97.56 314 PHE B CA 1
ATOM 5552 C C . PHE B 1 314 ? 0.412 21.797 26.906 1 97.56 314 PHE B C 1
ATOM 5554 O O . PHE B 1 314 ? -0.68 21.469 27.359 1 97.56 314 PHE B O 1
ATOM 5561 N N . ILE B 1 315 ? 1.038 21.031 26.047 1 97.31 315 ILE B N 1
ATOM 5562 C CA . ILE B 1 315 ? 0.495 19.781 25.516 1 97.31 315 ILE B CA 1
ATOM 5563 C C . ILE B 1 315 ? 0.356 18.75 26.641 1 97.31 315 ILE B C 1
ATOM 5565 O O . ILE B 1 315 ? -0.632 18.016 26.703 1 97.31 315 ILE B O 1
ATOM 5569 N N . ILE B 1 316 ? 1.321 18.688 27.5 1 96.56 316 ILE B N 1
ATOM 5570 C CA . ILE B 1 316 ? 1.273 17.781 28.641 1 96.56 316 ILE B CA 1
ATOM 5571 C C . ILE B 1 316 ? 0.07 18.125 29.516 1 96.56 316 ILE B C 1
ATOM 5573 O O . ILE B 1 316 ? -0.66 17.234 29.953 1 96.56 316 ILE B O 1
ATOM 5577 N N . LYS B 1 317 ? -0.145 19.422 29.781 1 97 317 LYS B N 1
ATOM 5578 C CA . LYS B 1 317 ? -1.27 19.844 30.609 1 97 317 LYS B CA 1
ATOM 5579 C C . LYS B 1 317 ? -2.602 19.5 29.938 1 97 317 LYS B C 1
ATOM 5581 O O . LYS B 1 317 ? -3.549 19.094 30.625 1 97 317 LYS B O 1
ATOM 5586 N N . MET B 1 318 ? -2.686 19.766 28.656 1 97.62 318 MET B N 1
ATOM 5587 C CA . MET B 1 318 ? -3.881 19.359 27.922 1 97.62 318 MET B CA 1
ATOM 5588 C C . MET B 1 318 ? -4.141 17.859 28.094 1 97.62 318 MET B C 1
ATOM 5590 O O . MET B 1 318 ? -5.277 17.453 28.344 1 97.62 318 MET B O 1
ATOM 5594 N N . ALA B 1 319 ? -3.084 17.047 27.969 1 95.94 319 ALA B N 1
ATOM 5595 C CA . ALA B 1 319 ? -3.195 15.602 28.094 1 95.94 319 ALA B CA 1
ATOM 5596 C C . ALA B 1 319 ? -3.656 15.203 29.5 1 95.94 319 ALA B C 1
ATOM 5598 O O . ALA B 1 319 ? -4.422 14.25 29.656 1 95.94 319 ALA B O 1
ATOM 5599 N N . GLU B 1 320 ? -3.115 15.867 30.5 1 95.94 320 GLU B N 1
ATOM 5600 C CA . GLU B 1 320 ? -3.525 15.617 31.875 1 95.94 320 GLU B CA 1
ATOM 5601 C C . GLU B 1 320 ? -5.023 15.836 32.062 1 95.94 320 GLU B C 1
ATOM 5603 O O . GLU B 1 320 ? -5.641 15.25 32.938 1 95.94 320 GLU B O 1
ATOM 5608 N N . LYS B 1 321 ? -5.527 16.688 31.234 1 97.19 321 LYS B N 1
ATOM 5609 C CA . LYS B 1 321 ? -6.965 16.953 31.25 1 97.19 321 LYS B CA 1
ATOM 5610 C C . LYS B 1 321 ? -7.691 16.078 30.219 1 97.19 321 LYS B C 1
ATOM 5612 O O . LYS B 1 321 ? -8.82 16.391 29.828 1 97.19 321 LYS B O 1
ATOM 5617 N N . ASN B 1 322 ? -7.066 15.086 29.672 1 96.44 322 ASN B N 1
ATOM 5618 C CA . ASN B 1 322 ? -7.617 14.07 28.781 1 96.44 322 ASN B CA 1
ATOM 5619 C C . ASN B 1 322 ? -7.91 14.633 27.391 1 96.44 322 ASN B C 1
ATOM 5621 O O . ASN B 1 322 ? -8.891 14.242 26.75 1 96.44 322 ASN B O 1
ATOM 5625 N N . ILE B 1 323 ? -7.164 15.609 26.984 1 97.56 323 ILE B N 1
ATOM 5626 C CA . ILE B 1 323 ? -7.273 16.141 25.641 1 97.56 323 ILE B CA 1
ATOM 5627 C C . ILE B 1 323 ? -5.996 15.852 24.859 1 97.56 323 ILE B C 1
ATOM 5629 O O . ILE B 1 323 ? -4.902 16.25 25.266 1 97.56 323 ILE B O 1
ATOM 5633 N N . GLY B 1 324 ? -6.164 15.125 23.734 1 96.19 324 GLY B N 1
ATOM 5634 C CA . GLY B 1 324 ? -5.027 14.82 22.891 1 96.19 324 GLY B CA 1
ATOM 5635 C C . GLY B 1 324 ? -4.711 15.922 21.891 1 96.19 324 GLY B C 1
ATOM 5636 O O . GLY B 1 324 ? -5.594 16.359 21.156 1 96.19 324 GLY B O 1
ATOM 5637 N N . CYS B 1 325 ? -3.508 16.422 21.953 1 97.31 325 CYS B N 1
ATOM 5638 C CA . CYS B 1 325 ? -2.99 17.391 20.984 1 97.31 325 CYS B CA 1
ATOM 5639 C C . CYS B 1 325 ? -1.82 16.797 20.203 1 97.31 325 CYS B C 1
ATOM 5641 O O . CYS B 1 325 ? -1.354 15.695 20.516 1 97.31 325 CYS B O 1
ATOM 5643 N N . SER B 1 326 ? -1.508 17.422 19.109 1 96.62 326 SER B N 1
ATOM 5644 C CA . SER B 1 326 ? -0.366 17.016 18.312 1 96.62 326 SER B CA 1
ATOM 5645 C C . SER B 1 326 ? 0.469 18.203 17.859 1 96.62 326 SER B C 1
ATOM 5647 O O . SER B 1 326 ? 0.225 19.328 18.297 1 96.62 326 SER B O 1
ATOM 5649 N N . VAL B 1 327 ? 1.604 17.891 17.219 1 97.44 327 VAL B N 1
ATOM 5650 C CA . VAL B 1 327 ? 2.48 18.906 16.656 1 97.44 327 VAL B CA 1
ATOM 5651 C C . VAL B 1 327 ? 2.645 18.672 15.156 1 97.44 327 VAL B C 1
ATOM 5653 O O . VAL B 1 327 ? 3.074 17.594 14.734 1 97.44 327 VAL B O 1
ATOM 5656 N N . HIS B 1 328 ? 2.221 19.594 14.375 1 97.12 328 HIS B N 1
ATOM 5657 C CA . HIS B 1 328 ? 2.395 19.562 12.93 1 97.12 328 HIS B CA 1
ATOM 5658 C C . HIS B 1 328 ? 3.15 20.812 12.453 1 97.12 328 HIS B C 1
ATOM 5660 O O . HIS B 1 328 ? 2.564 21.875 12.32 1 97.12 328 HIS B O 1
ATOM 5666 N N . PHE B 1 329 ? 4.418 20.484 12.148 1 96.5 329 PHE B N 1
ATOM 5667 C CA . PHE B 1 329 ? 5.227 19.281 12.156 1 96.5 329 PHE B CA 1
ATOM 5668 C C . PHE B 1 329 ? 6.598 19.547 12.766 1 96.5 329 PHE B C 1
ATOM 5670 O O . PHE B 1 329 ? 6.992 20.703 12.93 1 96.5 329 PHE B O 1
ATOM 5677 N N . ILE B 1 330 ? 7.238 18.469 13.117 1 97.06 330 ILE B N 1
ATOM 5678 C CA . ILE B 1 330 ? 8.688 18.625 13.227 1 97.06 330 ILE B CA 1
ATOM 5679 C C . ILE B 1 330 ? 9.281 18.891 11.852 1 97.06 330 ILE B C 1
ATOM 5681 O O . ILE B 1 330 ? 9.195 18.062 10.945 1 97.06 330 ILE B O 1
ATOM 5685 N N . PRO B 1 331 ? 9.797 20.078 11.672 1 98.69 331 PRO B N 1
ATOM 5686 C CA . PRO B 1 331 ? 10.312 20.391 10.336 1 98.69 331 PRO B CA 1
ATOM 5687 C C . PRO B 1 331 ? 11.375 19.391 9.867 1 98.69 331 PRO B C 1
ATOM 5689 O O . PRO B 1 331 ? 12.172 18.906 10.68 1 98.69 331 PRO B O 1
ATOM 5692 N N . LEU B 1 332 ? 11.477 19.172 8.609 1 98.81 332 LEU B N 1
ATOM 5693 C CA . LEU B 1 332 ? 12.312 18.109 8.055 1 98.81 332 LEU B CA 1
ATOM 5694 C C . LEU B 1 332 ? 13.789 18.406 8.297 1 98.81 332 LEU B C 1
ATOM 5696 O O . LEU B 1 332 ? 14.586 17.484 8.461 1 98.81 332 LEU B O 1
ATOM 5700 N N . HIS B 1 333 ? 14.156 19.719 8.383 1 98.81 333 HIS B N 1
ATOM 5701 C CA . HIS B 1 333 ? 15.562 20.047 8.617 1 98.81 333 HIS B CA 1
ATOM 5702 C C . HIS B 1 333 ? 16 19.609 10.008 1 98.81 333 HIS B C 1
ATOM 5704 O O . HIS B 1 333 ? 17.203 19.562 10.297 1 98.81 333 HIS B O 1
ATOM 5710 N N . LYS B 1 334 ? 15.031 19.234 10.852 1 98.31 334 LYS B N 1
ATOM 5711 C CA . LYS B 1 334 ? 15.344 18.781 12.203 1 98.31 334 LYS B CA 1
ATOM 5712 C C . LYS B 1 334 ? 15.359 17.25 12.273 1 98.31 334 LYS B C 1
ATOM 5714 O O . LYS B 1 334 ? 15.844 16.672 13.25 1 98.31 334 LYS B O 1
ATOM 5719 N N . GLN B 1 335 ? 14.828 16.562 11.312 1 98.25 335 GLN B N 1
ATOM 5720 C CA . GLN B 1 335 ? 14.828 15.102 11.281 1 98.25 335 GLN B CA 1
ATOM 5721 C C . GLN B 1 335 ? 16.203 14.562 10.922 1 98.25 335 GLN B C 1
ATOM 5723 O O . GLN B 1 335 ? 16.812 14.984 9.938 1 98.25 335 GLN B O 1
ATOM 5728 N N . PRO B 1 336 ? 16.688 13.594 11.609 1 98 336 PRO B N 1
ATOM 5729 C CA . PRO B 1 336 ? 18.078 13.133 11.453 1 98 336 PRO B CA 1
ATOM 5730 C C . PRO B 1 336 ? 18.422 12.773 10.008 1 98 336 PRO B C 1
ATOM 5732 O O . PRO B 1 336 ? 19.469 13.164 9.5 1 98 336 PRO B O 1
ATOM 5735 N N . ILE B 1 337 ? 17.594 12.109 9.312 1 98.44 337 ILE B N 1
ATOM 5736 C CA . ILE B 1 337 ? 17.922 11.609 7.98 1 98.44 337 ILE B CA 1
ATOM 5737 C C . ILE B 1 337 ? 18.141 12.781 7.027 1 98.44 337 ILE B C 1
ATOM 5739 O O . ILE B 1 337 ? 19.062 12.766 6.211 1 98.44 337 ILE B O 1
ATOM 5743 N N . TRP B 1 338 ? 17.328 13.781 7.16 1 98.69 338 TRP B N 1
ATOM 5744 C CA . TRP B 1 338 ? 17.406 14.914 6.246 1 98.69 338 TRP B CA 1
ATOM 5745 C C . TRP B 1 338 ? 18.516 15.875 6.676 1 98.69 338 TRP B C 1
ATOM 5747 O O . TRP B 1 338 ? 19.312 16.328 5.848 1 98.69 338 TRP B O 1
ATOM 5757 N N . LYS B 1 339 ? 18.531 16.188 7.973 1 98.69 339 LYS B N 1
ATOM 5758 C CA . LYS B 1 339 ? 19.547 17.062 8.539 1 98.69 339 LYS B CA 1
ATOM 5759 C C . LYS B 1 339 ? 20.953 16.562 8.188 1 98.69 339 LYS B C 1
ATOM 5761 O O . LYS B 1 339 ? 21.766 17.328 7.664 1 98.69 339 LYS B O 1
ATOM 5766 N N . ASP B 1 340 ? 21.188 15.297 8.391 1 98.44 340 ASP B N 1
ATOM 5767 C CA . ASP B 1 340 ? 22.531 14.734 8.266 1 98.44 340 ASP B CA 1
ATOM 5768 C C . ASP B 1 340 ? 22.891 14.477 6.805 1 98.44 340 ASP B C 1
ATOM 5770 O O . ASP B 1 340 ? 24.016 14.727 6.383 1 98.44 340 ASP B O 1
ATOM 5774 N N . THR B 1 341 ? 21.969 13.984 6.027 1 98.31 341 THR B N 1
ATOM 5775 C CA . THR B 1 341 ? 22.25 13.625 4.641 1 98.31 341 THR B CA 1
ATOM 5776 C C . THR B 1 341 ? 22.5 14.867 3.799 1 98.31 341 THR B C 1
ATOM 5778 O O . THR B 1 341 ? 23.344 14.859 2.904 1 98.31 341 THR B O 1
ATOM 5781 N N . TYR B 1 342 ? 21.766 15.922 4.156 1 98.44 342 TYR B N 1
ATOM 5782 C CA . TYR B 1 342 ? 21.859 17.094 3.299 1 98.44 342 TYR B CA 1
ATOM 5783 C C . TYR B 1 342 ? 22.516 18.25 4.031 1 98.44 342 TYR B C 1
ATOM 5785 O O . TYR B 1 342 ? 22.484 19.391 3.559 1 98.44 342 TYR B O 1
ATOM 5793 N N . PHE B 1 343 ? 23.031 18 5.25 1 98.31 343 PHE B N 1
ATOM 5794 C CA . PHE B 1 343 ? 23.781 18.984 6.031 1 98.31 343 PHE B CA 1
ATOM 5795 C C . PHE B 1 343 ? 22.969 20.25 6.238 1 98.31 343 PHE B C 1
ATOM 5797 O O . PHE B 1 343 ? 23.453 21.359 5.973 1 98.31 343 PHE B O 1
ATOM 5804 N N . LEU B 1 344 ? 21.75 20.078 6.617 1 98.62 344 LEU B N 1
ATOM 5805 C CA . LEU B 1 344 ? 20.844 21.203 6.797 1 98.62 344 LEU B CA 1
ATOM 5806 C C . LEU B 1 344 ? 21.141 21.938 8.109 1 98.62 344 LEU B C 1
ATOM 5808 O O . LEU B 1 344 ? 21.422 21.297 9.125 1 98.62 344 LEU B O 1
ATOM 5812 N N . ASP B 1 345 ? 21.047 23.281 8.062 1 98.12 345 ASP B N 1
ATOM 5813 C CA . ASP B 1 345 ? 21.281 24.141 9.211 1 98.12 345 ASP B CA 1
ATOM 5814 C C . ASP B 1 345 ? 20.016 24.875 9.617 1 98.12 345 ASP B C 1
ATOM 5816 O O . ASP B 1 345 ? 19.344 25.469 8.773 1 98.12 345 ASP B O 1
ATOM 5820 N N . LYS B 1 346 ? 19.688 24.859 10.906 1 97.81 346 LYS B N 1
ATOM 5821 C CA . LYS B 1 346 ? 18.484 25.484 11.414 1 97.81 346 LYS B CA 1
ATOM 5822 C C . LYS B 1 346 ? 18.438 26.969 11.055 1 97.81 346 LYS B C 1
ATOM 5824 O O . LYS B 1 346 ? 17.359 27.547 10.875 1 97.81 346 LYS B O 1
ATOM 5829 N N . ASN B 1 347 ? 19.594 27.609 10.867 1 98.12 347 ASN B N 1
ATOM 5830 C CA . ASN B 1 347 ? 19.672 29.031 10.57 1 98.12 347 ASN B CA 1
ATOM 5831 C C . ASN B 1 347 ? 19.172 29.328 9.156 1 98.12 347 ASN B C 1
ATOM 5833 O O . ASN B 1 347 ? 18.875 30.484 8.844 1 98.12 347 ASN B O 1
ATOM 5837 N N . ASP B 1 348 ? 19.078 28.312 8.344 1 98.19 348 ASP B N 1
ATOM 5838 C CA . ASP B 1 348 ? 18.578 28.469 6.98 1 98.19 348 ASP B CA 1
ATOM 5839 C C . ASP B 1 348 ? 17.047 28.422 6.953 1 98.19 348 ASP B C 1
ATOM 5841 O O . ASP B 1 348 ? 16.438 28.719 5.926 1 98.19 348 ASP B O 1
ATOM 5845 N N . PHE B 1 349 ? 16.438 28.125 8.086 1 98.75 349 PHE B N 1
ATOM 5846 C CA . PHE B 1 349 ? 15 27.938 8.156 1 98.75 349 PHE B CA 1
ATOM 5847 C C . PHE B 1 349 ? 14.43 28.641 9.383 1 98.75 349 PHE B C 1
ATOM 5849 O O . PHE B 1 349 ? 13.742 28.016 10.195 1 98.75 349 PHE B O 1
ATOM 5856 N N . PRO B 1 350 ? 14.641 29.891 9.539 1 98.69 350 PRO B N 1
ATOM 5857 C CA . PRO B 1 350 ? 14.266 30.594 10.773 1 98.69 350 PRO B CA 1
ATOM 5858 C C . PRO B 1 350 ? 12.766 30.578 11.031 1 98.69 350 PRO B C 1
ATOM 5860 O O . PRO B 1 350 ? 12.336 30.5 12.18 1 98.69 350 PRO B O 1
ATOM 5863 N N . ILE B 1 351 ? 11.969 30.641 9.977 1 98.75 351 ILE B N 1
ATOM 5864 C CA . ILE B 1 351 ? 10.523 30.672 10.164 1 98.75 351 ILE B CA 1
ATOM 5865 C C . ILE B 1 351 ? 10.031 29.328 10.688 1 98.75 351 ILE B C 1
ATOM 5867 O O . ILE B 1 351 ? 9.273 29.266 11.656 1 98.75 351 ILE B O 1
ATOM 5871 N N . ALA B 1 352 ? 10.484 28.266 10.031 1 98.75 352 ALA B N 1
ATOM 5872 C CA . ALA B 1 352 ? 10.102 26.922 10.469 1 98.75 352 ALA B CA 1
ATOM 5873 C C . ALA B 1 352 ? 10.539 26.672 11.906 1 98.75 352 ALA B C 1
ATOM 5875 O O . ALA B 1 352 ? 9.781 26.109 12.703 1 98.75 352 ALA B O 1
ATOM 5876 N N . GLU B 1 353 ? 11.734 27.094 12.281 1 98.06 353 GLU B N 1
ATOM 5877 C CA . GLU B 1 353 ? 12.281 26.906 13.617 1 98.06 353 GLU B CA 1
ATOM 5878 C C . GLU B 1 353 ? 11.43 27.625 14.664 1 98.06 353 GLU B C 1
ATOM 5880 O O . GLU B 1 353 ? 11.086 27.047 15.695 1 98.06 353 GLU B O 1
ATOM 5885 N N . GLU B 1 354 ? 11.141 28.797 14.367 1 97.62 354 GLU B N 1
ATOM 5886 C CA . GLU B 1 354 ? 10.391 29.625 15.312 1 97.62 354 GLU B CA 1
ATOM 5887 C C . GLU B 1 354 ? 8.984 29.062 15.531 1 97.62 354 GLU B C 1
ATOM 5889 O O . GLU B 1 354 ? 8.523 28.953 16.672 1 97.62 354 GLU B O 1
ATOM 5894 N N . ASN B 1 355 ? 8.336 28.734 14.492 1 97.94 355 ASN B N 1
ATOM 5895 C CA . ASN B 1 355 ? 6.953 28.281 14.594 1 97.94 355 ASN B CA 1
ATOM 5896 C C . ASN B 1 355 ? 6.852 26.875 15.156 1 97.94 355 ASN B C 1
ATOM 5898 O O . ASN B 1 355 ? 5.895 26.547 15.859 1 97.94 355 ASN B O 1
ATOM 5902 N N . PHE B 1 356 ? 7.891 26.016 14.945 1 98 356 PHE B N 1
ATOM 5903 C CA . PHE B 1 356 ? 7.93 24.672 15.5 1 98 356 PHE B CA 1
ATOM 5904 C C . PHE B 1 356 ? 7.902 24.719 17.031 1 98 356 PHE B C 1
ATOM 5906 O O . PHE B 1 356 ? 7.242 23.891 17.656 1 98 356 PHE B O 1
ATOM 5913 N N . LYS B 1 357 ? 8.477 25.641 17.578 1 96.62 357 LYS B N 1
ATOM 5914 C CA . LYS B 1 357 ? 8.586 25.75 19.031 1 96.62 357 LYS B CA 1
ATOM 5915 C C . LYS B 1 357 ? 7.254 26.156 19.656 1 96.62 357 LYS B C 1
ATOM 5917 O O . LYS B 1 357 ? 7.03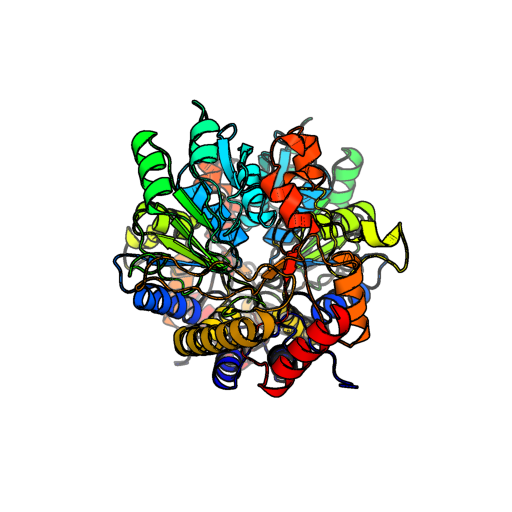5 25.953 20.844 1 96.62 357 LYS B O 1
ATOM 5922 N N . LYS B 1 358 ? 6.367 26.672 18.812 1 97.88 358 LYS B N 1
ATOM 5923 C CA . LYS B 1 358 ? 5.203 27.359 19.359 1 97.88 358 LYS B CA 1
ATOM 5924 C C . LYS B 1 358 ? 3.914 26.625 19 1 97.88 358 LYS B C 1
ATOM 5926 O O . LYS B 1 358 ? 2.877 26.828 19.625 1 97.88 358 LYS B O 1
ATOM 5931 N N . ILE B 1 359 ? 3.908 25.766 18.031 1 98.56 359 ILE B N 1
ATOM 5932 C CA . ILE B 1 359 ? 2.684 25.328 17.359 1 98.56 359 ILE B CA 1
ATOM 5933 C C . ILE B 1 359 ? 2.09 24.141 18.109 1 98.56 359 ILE B C 1
ATOM 5935 O O . ILE B 1 359 ? 2.824 23.281 18.609 1 98.56 359 ILE B O 1
ATOM 5939 N N . VAL B 1 360 ? 0.8 24.109 18.25 1 98.25 360 VAL B N 1
ATOM 5940 C CA . VAL B 1 360 ? 0.012 23 18.781 1 98.25 360 VAL B CA 1
ATOM 5941 C C . VAL B 1 360 ? -1.224 22.781 17.922 1 98.25 360 VAL B C 1
ATOM 5943 O O . VAL B 1 360 ? -1.971 23.719 17.641 1 98.25 360 VAL B O 1
ATOM 5946 N N . SER B 1 361 ? -1.381 21.578 17.469 1 98.5 361 SER B N 1
ATOM 5947 C CA . SER B 1 361 ? -2.627 21.188 16.812 1 98.5 361 SER B CA 1
ATOM 5948 C C . SER B 1 361 ? -3.652 20.688 17.828 1 98.5 361 SER B C 1
ATOM 5950 O O . SER B 1 361 ? -3.455 19.656 18.453 1 98.5 361 SER B O 1
ATOM 5952 N N . ILE B 1 362 ? -4.719 21.344 17.984 1 98.56 362 ILE B N 1
ATOM 5953 C CA . ILE B 1 362 ? -5.754 20.953 18.938 1 98.56 362 ILE B CA 1
ATOM 5954 C C . ILE B 1 362 ? -6.84 20.156 18.203 1 98.56 362 ILE B C 1
ATOM 5956 O O . ILE B 1 362 ? -6.879 20.125 16.969 1 98.56 362 ILE B O 1
ATOM 5960 N N . PRO B 1 363 ? -7.699 19.469 18.922 1 98.38 363 PRO B N 1
ATOM 5961 C CA . PRO B 1 363 ? -8.68 18.578 18.297 1 98.38 363 PRO B CA 1
ATOM 5962 C C . PRO B 1 363 ? -9.625 19.312 17.344 1 98.38 363 PRO B C 1
ATOM 5964 O O . PRO B 1 363 ? -10.188 20.344 17.703 1 98.38 363 PRO B O 1
ATOM 5967 N N . LEU B 1 364 ? -9.742 18.828 16.172 1 98.62 364 LEU B N 1
ATOM 5968 C CA . LEU B 1 364 ? -10.711 19.25 15.172 1 98.62 364 LEU B CA 1
ATOM 5969 C C . LEU B 1 364 ? -11.109 18.094 14.266 1 98.62 364 LEU B C 1
ATOM 5971 O O . LEU B 1 364 ? -10.383 17.75 13.336 1 98.62 364 LEU B O 1
ATOM 5975 N N . TYR B 1 365 ? -12.234 17.516 14.523 1 97.75 365 TYR B N 1
ATOM 5976 C CA . TYR B 1 365 ? -12.789 16.453 13.695 1 97.75 365 TYR B CA 1
ATOM 5977 C C . TYR B 1 365 ? -14.312 16.438 13.781 1 97.75 365 TYR B C 1
ATOM 5979 O O . TYR B 1 365 ? -14.883 16.859 14.789 1 97.75 365 TYR B O 1
ATOM 5987 N N . THR B 1 366 ? -14.938 15.945 12.844 1 98.06 366 THR B N 1
ATOM 5988 C CA . THR B 1 366 ? -16.375 16.172 12.641 1 98.06 366 THR B CA 1
ATOM 5989 C C . THR B 1 366 ? -17.188 15.359 13.641 1 98.06 366 THR B C 1
ATOM 5991 O O . THR B 1 366 ? -18.359 15.672 13.891 1 98.06 366 THR B O 1
ATOM 5994 N N . LYS B 1 367 ? -16.656 14.406 14.273 1 96.25 367 LYS B N 1
ATOM 5995 C CA . LYS B 1 367 ? -17.375 13.609 15.258 1 96.25 367 LYS B CA 1
ATOM 5996 C C . LYS B 1 367 ? -17.469 14.336 16.594 1 96.25 367 LYS B C 1
ATOM 5998 O O . LYS B 1 367 ? -18.234 13.93 17.484 1 96.25 367 LYS B O 1
ATOM 6003 N N . MET B 1 368 ? -16.766 15.375 16.797 1 97.06 368 MET B N 1
ATOM 6004 C CA . MET B 1 368 ? -16.797 16.141 18.031 1 97.06 368 MET B CA 1
ATOM 6005 C C . MET B 1 368 ? -18.172 16.75 18.266 1 97.06 368 MET B C 1
ATOM 6007 O O . MET B 1 368 ? -18.828 17.188 17.312 1 97.06 368 MET B O 1
ATOM 6011 N N . THR B 1 369 ? -18.547 16.812 19.484 1 96.81 369 THR B N 1
ATOM 6012 C CA . THR B 1 369 ? -19.75 17.531 19.875 1 96.81 369 THR B CA 1
ATOM 6013 C C . THR B 1 369 ? -19.406 18.969 20.266 1 96.81 369 THR B C 1
ATOM 6015 O O . THR B 1 369 ? -18.234 19.312 20.469 1 96.81 369 THR B O 1
ATOM 6018 N N . LYS B 1 370 ? -20.453 19.734 20.359 1 97.44 370 LYS B N 1
ATOM 6019 C CA . LYS B 1 370 ? -20.266 21.094 20.844 1 97.44 370 LYS B CA 1
ATOM 6020 C C . LYS B 1 370 ? -19.672 21.094 22.25 1 97.44 370 LYS B C 1
ATOM 6022 O O . LYS B 1 370 ? -18.844 21.938 22.594 1 97.44 370 LYS B O 1
ATOM 6027 N N . GLY B 1 371 ? -20.094 20.141 23.047 1 97.75 371 GLY B N 1
ATOM 6028 C CA . GLY B 1 371 ? -19.547 19.984 24.391 1 97.75 371 GLY B CA 1
ATOM 6029 C C . GLY B 1 371 ? -18.062 19.672 24.406 1 97.75 371 GLY B C 1
ATOM 6030 O O . GLY B 1 371 ? -17.328 20.156 25.25 1 97.75 371 GLY B O 1
ATOM 6031 N N . ASP B 1 372 ? -17.656 18.797 23.5 1 97.81 372 ASP B N 1
ATOM 6032 C CA . ASP B 1 372 ? -16.25 18.484 23.375 1 97.81 372 ASP B CA 1
ATOM 6033 C C . ASP B 1 372 ? -15.43 19.734 23.078 1 97.81 372 ASP B C 1
ATOM 6035 O O . ASP B 1 372 ? -14.383 19.969 23.688 1 97.81 372 ASP B O 1
ATOM 6039 N N . GLN B 1 373 ? -15.922 20.547 22.172 1 98.19 373 GLN B N 1
ATOM 6040 C CA . GLN B 1 373 ? -15.203 21.75 21.766 1 98.19 373 GLN B CA 1
ATOM 6041 C C . GLN B 1 373 ? -15.141 22.766 22.906 1 98.19 373 GLN B C 1
ATOM 6043 O O . GLN B 1 373 ? -14.109 23.391 23.125 1 98.19 373 GLN B O 1
ATOM 6048 N N . ILE B 1 374 ? -16.234 22.938 23.594 1 98.44 374 ILE B N 1
ATOM 6049 C CA . ILE B 1 374 ? -16.281 23.844 24.734 1 98.44 374 ILE B CA 1
ATOM 6050 C C . ILE B 1 374 ? -15.281 23.406 25.797 1 98.44 374 ILE B C 1
ATOM 6052 O O . ILE B 1 374 ? -14.594 24.234 26.406 1 98.44 374 ILE B O 1
ATOM 6056 N N . TYR B 1 375 ? -15.188 22.094 25.969 1 98.31 375 TYR B N 1
ATOM 6057 C CA . TYR B 1 375 ? -14.234 21.562 26.938 1 98.31 375 TYR B CA 1
ATOM 6058 C C . TYR B 1 375 ? -12.805 21.906 26.531 1 98.31 375 TYR B C 1
ATOM 6060 O O . TYR B 1 375 ? -12 22.312 27.391 1 98.31 375 TYR B O 1
ATOM 6068 N N . VAL B 1 376 ? -12.477 21.75 25.266 1 98.56 376 VAL B N 1
ATOM 6069 C CA . VAL B 1 376 ? -11.141 22.094 24.781 1 98.56 376 VAL B CA 1
ATOM 6070 C C . VAL B 1 376 ? -10.867 23.578 25.031 1 98.56 376 VAL B C 1
ATOM 6072 O O . VAL B 1 376 ? -9.805 23.938 25.547 1 98.56 376 VAL B O 1
ATOM 6075 N N . ILE B 1 377 ? -11.828 24.453 24.734 1 98.62 377 ILE B N 1
ATOM 6076 C CA . ILE B 1 377 ? -11.695 25.891 24.828 1 98.62 377 ILE B CA 1
ATOM 6077 C C . ILE B 1 377 ? -11.469 26.281 26.297 1 98.62 377 ILE B C 1
ATOM 6079 O O . ILE B 1 377 ? -10.555 27.047 26.609 1 98.62 377 ILE B O 1
ATOM 6083 N N . ASN B 1 378 ? -12.273 25.734 27.156 1 98.44 378 ASN B N 1
ATOM 6084 C CA . ASN B 1 378 ? -12.164 26.062 28.578 1 98.44 378 ASN B CA 1
ATOM 6085 C C . ASN B 1 378 ? -10.836 25.594 29.156 1 98.44 378 ASN B C 1
ATOM 6087 O O . ASN B 1 378 ? -10.25 26.281 30 1 98.44 378 ASN B O 1
ATOM 6091 N N . THR B 1 379 ? -10.469 24.422 28.719 1 98.31 379 THR B N 1
ATOM 6092 C CA . THR B 1 379 ? -9.195 23.891 29.203 1 98.31 379 THR B CA 1
ATOM 6093 C C . THR B 1 379 ? -8.031 24.766 28.75 1 98.31 379 THR B C 1
ATOM 6095 O O . THR B 1 379 ? -7.121 25.047 29.531 1 98.31 379 THR B O 1
ATOM 6098 N N . ILE B 1 380 ? -8.062 25.25 27.516 1 98.56 380 ILE B N 1
ATOM 6099 C CA . ILE B 1 380 ? -7.035 26.141 27 1 98.56 380 ILE B CA 1
ATOM 6100 C C . ILE B 1 380 ? -7.016 27.438 27.828 1 98.56 380 ILE B C 1
ATOM 6102 O O . ILE B 1 380 ? -5.953 27.906 28.234 1 98.56 380 ILE B O 1
ATOM 6106 N N . LYS B 1 381 ? -8.164 28.016 28.078 1 98.12 381 LYS B N 1
ATOM 6107 C CA . LYS B 1 381 ? -8.273 29.25 28.859 1 98.12 381 LYS B CA 1
ATOM 6108 C C . LYS B 1 381 ? -7.715 29.062 30.266 1 98.12 381 LYS B C 1
ATOM 6110 O O . LYS B 1 381 ? -7.039 29.953 30.797 1 98.12 381 LYS B O 1
ATOM 6115 N N . GLU B 1 382 ? -8.008 27.891 30.797 1 97.62 382 GLU B N 1
ATOM 6116 C CA . GLU B 1 382 ? -7.523 27.594 32.156 1 97.62 382 GLU B CA 1
ATOM 6117 C C . GLU B 1 382 ? -6 27.5 32.188 1 97.62 382 GLU B C 1
ATOM 6119 O O . GLU B 1 382 ? -5.363 28.031 33.094 1 97.62 382 GLU B O 1
ATOM 6124 N N . ILE B 1 383 ? -5.445 26.828 31.203 1 97.38 383 ILE B N 1
ATOM 6125 C CA . ILE B 1 383 ? -4.008 26.578 31.172 1 97.38 383 ILE B CA 1
ATOM 6126 C C . ILE B 1 383 ? -3.266 27.891 30.906 1 97.38 383 ILE B C 1
ATOM 6128 O O . ILE B 1 383 ? -2.188 28.109 31.453 1 97.38 383 ILE B O 1
ATOM 6132 N N . LEU B 1 384 ? -3.82 28.797 30.109 1 96.44 384 LEU B N 1
ATOM 6133 C CA . LEU B 1 384 ? -3.121 30 29.672 1 96.44 384 LEU B CA 1
ATOM 6134 C C . LEU B 1 384 ? -3.445 31.172 30.594 1 96.44 384 LEU B C 1
ATOM 6136 O O . LEU B 1 384 ? -2.922 32.281 30.422 1 96.44 384 LEU B O 1
ATOM 6140 N N . LYS B 1 385 ? -4.27 31.016 31.516 1 87.25 385 LYS B N 1
ATOM 6141 C CA . LYS B 1 385 ? -4.512 32.031 32.531 1 87.25 385 LYS B CA 1
ATOM 6142 C C . LYS B 1 385 ? -3.322 32.125 33.5 1 87.25 385 LYS B C 1
ATOM 6144 O O . LYS B 1 385 ? -2.723 31.125 33.875 1 87.25 385 LYS B O 1
#

Secondary structure (DSSP, 8-state):
---S-B-S------HHHHHHHHHHHHHS--SSSHHHHHHHHHHHHHHTSS-EEEEES-HHHHHHHHHHHTT--TT-EEEEESSS-THHHHHHHHTT-EEEEE-B-TTT-PBPHHHHHHH--TTEEEE--B-GGGPPP-HHHHHHHHHHHT-EEEEEETT-TT-EETTEETTSSSSSEEEEE--TTSSS--SS-EEEEES-HHHHHHHHHHHBTTEE-THHHHS-TTS-TT--EE-S---B-BPPHHHHHHHHHHHHTHHHHHHHHHHHHHHHHHHHTTSSEEPPPPPSSTT-B---S-EEEEE-TT-SS-HHHHHHHHHHTTB--B-S---GGGSHHHHHHTT--GGG-HHHHHHHTTEEEE---TT--HHHHHHHHHHHHHHH-/---S-B-S------HHHHHHHHHHHHHS--SSSHHHHHHHHHHHHHHTSS-EEEEES-HHHHHHHHHHHHT--TT-EEEEESSS-THHHHHHHHTT-EEEEE-B-TTT-PBPHHHHHHH--TTEEEE--B-GGGPPP-HHHHHHHHHHHT-EEEEEETT-TT-EETTEETTSSSSSEEEEE--TTSSS--SS-EEEEES-HHHHHHHHHHHBTTEE-THHHHS-TTS-TT--EE-S---B-BPPHHHHHHHHHHHHTHHHHHHHHHHHHHHHHHHHTTSSEEPPPPPSSTT-B---S-EEEEE-TT-SS-HHHHHHHHHHTTB--B-S---GGGSHHHHHHTT--GGG-HHHHHHHTTEEEE---TT--HHHHHHHHHHHHHHH-

Solvent-accessible surface area (backbone atoms only — not comparable to full-atom values): 38897 Å² total; per-residue (Å²): 127,73,84,61,72,41,57,40,57,51,53,77,66,55,66,70,27,52,53,38,28,50,49,20,54,70,72,46,54,28,30,69,44,71,44,28,52,46,32,22,50,52,50,23,55,69,67,65,54,83,43,47,42,47,59,18,40,23,31,55,51,25,49,30,44,50,45,53,51,75,58,64,41,66,68,30,27,32,38,31,46,25,61,35,69,64,58,73,47,27,39,37,45,72,49,50,22,40,62,42,72,30,34,34,36,82,74,65,43,20,56,25,62,69,46,50,62,72,66,61,53,95,51,46,48,34,39,37,53,45,19,45,47,2,39,69,51,68,54,69,61,47,46,49,51,25,64,75,69,71,34,48,36,40,37,42,28,48,31,19,58,80,12,22,54,76,65,37,46,71,67,67,61,96,56,56,31,25,22,31,34,14,37,45,66,36,68,43,37,24,31,51,14,17,32,30,24,29,61,47,64,68,44,51,54,44,40,61,22,34,32,48,46,10,39,38,62,53,76,43,68,74,56,70,90,84,66,60,92,63,67,74,38,34,65,38,80,28,40,89,32,61,30,30,12,44,29,22,24,27,32,50,49,37,60,75,40,42,66,62,44,34,52,51,36,50,52,52,49,49,50,50,48,70,73,47,64,86,45,69,48,46,73,64,66,70,68,87,48,87,53,29,37,60,18,48,34,48,49,44,38,27,58,36,88,83,46,88,64,53,45,68,56,50,47,51,53,40,40,76,63,30,33,36,54,39,56,88,41,72,35,36,56,74,22,55,37,48,16,65,74,64,66,48,55,69,84,75,24,56,47,44,54,56,47,50,62,20,42,36,26,46,60,51,44,81,66,61,48,73,67,55,51,51,49,53,52,51,50,50,53,61,69,74,96,124,73,84,61,72,40,59,39,59,50,52,77,68,54,65,69,26,53,52,40,28,50,49,20,54,71,70,45,54,27,31,69,44,70,43,29,51,47,32,21,51,51,49,23,55,70,67,66,54,84,41,47,41,48,59,19,40,25,29,56,51,26,49,31,44,48,44,54,50,76,59,65,41,66,68,30,25,32,39,32,47,25,60,35,68,64,58,75,48,26,38,37,44,72,49,49,22,39,62,41,72,31,35,33,37,82,72,64,43,20,57,27,61,69,44,50,62,72,67,60,54,95,49,47,48,34,37,37,54,44,19,45,48,2,39,68,51,70,54,70,61,47,48,50,52,25,61,76,66,71,35,46,35,41,38,40,28,49,32,20,58,80,12,23,56,76,67,37,48,69,68,65,62,97,56,56,32,27,21,31,32,14,36,44,67,34,67,42,37,21,33,51,14,15,31,31,23,31,62,47,65,67,45,52,55,46,38,61,23,33,31,46,47,11,38,37,61,53,72,40,65,76,54,65,95,84,64,60,92,62,69,71,38,34,65,39,78,28,40,89,32,60,30,30,13,44,29,22,25,26,33,50,48,38,59,75,39,42,66,61,43,35,52,51,37,50,51,52,51,50,50,51,48,69,75,46,65,87,47,69,48,44,72,64,66,68,68,87,47,88,55,28,36,60,17,48,35,46,48,46,36,26,58,36,90,81,46,89,64,52,45,68,55,49,47,50,52,39,40,76,63,30,32,35,57,40,56,89,40,71,34,36,56,73,23,53,37,49,16,64,75,65,67,48,56,70,84,75,25,54,48,46,54,57,48,51,61,22,42,36,28,46,59,50,44,81,65,60,47,72,66,54,51,51,49,53,51,51,49,51,52,60,70,74,99

Organism: NCBI:txid471575

Sequence (770 aa):
MNNKFLPFALPEIGQPEIDEVIDSLKTGWITTGPKTRKFEQDFAQYLDSDVEAIAVNSATAGLHLALEAIGIQPGDEVIVPTYTFTATAEVVRYLGAHPIFVDSLPDSLNIDPVAIKKAITAKTKAIMPVHFAGLSCDMDEIIAIAKECNLRIIEDAAHSFPTLYKGKKIGTLNTDVTVFSFYANKTMTTAEGGILVSRNPDIIKRTKIMRLHGISKDAFDRYQSKTPAWYYEVIEPGYKYNMPDICAAIGIHQLQKIDAFQKKREEMARFYDDELKDLPITLPTKPKEPNSQHAWHLYTIRLNDEVKISRDDFIIKMAEKNIGCSVHFIPLHKQPIWKDTYFLDKNDFPIAEENFKKIVSIPLYTKMTKGDQIYVINTIKEILKMNNKFLPFALPEIGQPEIDEVIDSLKTGWITTGPKTRKFEQDFAQYLDSDVEAIAVNSATAGLHLALEAIGIQPGDEVIVPTYTFTATAEVVRYLGAHPIFVDSLPDSLNIDPVAIKKAITAKTKAIMPVHFAGLSCDMDEIIAIAKECNLRIIEDAAHSFPTLYKGKKIGTLNTDVTVFSFYANKTMTTAEGGILVSRNPDIIKRTKIMRLHGISKDAFDRYQSKTPAWYYEVIEPGYKYNMPDICAAIGIHQLQKIDAFQKKREEMARFYDDELKDLPITLPTKPKEPNSQHAWHLYTIRLNDEVKISRDDFIIKMAEKNIGCSVHFIPLHKQPIWKDTYFLDKNDFPIAEENFKKIVSIPLYTKMTKGDQIYVINTIKEILK

pLDDT: mean 95.96, std 10.08, range [31.27, 99.0]

Nearest PDB structures (foldseek):
  4lc3-assembly1_B  TM=9.437E-01  e=7.013E-43  Burkholderia cenocepacia J2315
  4zah-assembly1_B  TM=9.051E-01  e=3.481E-35  Escherichia coli K-12
  4zah-assembly4_G  TM=9.143E-01  e=1.437E-34  Escherichia coli K-12
  3nu7-assembly1_B  TM=9.417E-01  e=7.511E-34  Pseudomonas aeruginosa
  2c7t-assembly1_A  TM=8.762E-01  e=1.074E-30  Niallia circulans

Radius of gyration: 27.09 Å; Cα contacts (8 Å, |Δi|>4): 1718; chains: 2; bounding box: 57×78×65 Å

InterPro domains:
  IPR000653 DegT/DnrJ/EryC1/StrS aminotransferase [PF01041] (12-380)
  IPR000653 DegT/DnrJ/EryC1/StrS aminotransferase [PIRSF000390] (4-384)
  IPR000653 DegT/DnrJ/EryC1/StrS aminotransferase [PTHR30244] (6-384)
  IPR000653 DegT/DnrJ/EryC1/StrS aminotransferase [cd00616] (17-381)
  IPR015421 Pyridoxal phosphate-dependent transferase, major domain [G3DSA:3.40.640.10] (1-257)
  IPR015422 Pyridoxal phosphate-dependent transferase, small domain [G3DSA:3.90.1150.10] (259-385)
  IPR015424 Pyridoxal phosphate-dependent transferase [SSF53383] (5-385)

Foldseek 3Di:
DPPAFAAQFFADFDDQLVVLLVVCVVVVQWFDDDLQVVLQVVVVVVLVALKGKAKWQALLLQLLLLCVLVPQAAAAEEEEELQADCSNQVSCVVRNYHYDYAAADQAQRWGDLVRVLVRDDPRYAAYETECPLAHDDPVVSVVVSCVVVVHAYEYADQAHVQWDDPQHGDLHDPGAKYKYWADRLHLHHLVGIMMIMGSDVSSVVSSVCQCCQNKDPCVDVVPDDPDDPPDIDRPDRHDPTHGGSSSSSRSVVRVVCSVVSQVLLVVLLVVLCVLCVPFQKRWHDDDPDPSIGGSNSWTKIFHHPPFPDWPVVLQVLCVVVSFHKDARDDRNCPPCVNCVVVVRDVVSHVSSVVRRRTMITGHGGNVDDPVNSVSSSVSSVVNRD/DPPAFAAQFFADFDDQLVVLLVVCVVVVQWFDDDLQVVLQVVVVVVLVALKGKAKWQALLLQLLLLCVLVPQAAAAEEEEELQADCSNQVSCVVRNYHYDYAAADQAQRWGDLVRVLVRDDPRYAAYETECPLAHDDPVVSVVVSCVVVVHAYEYADQAHVQWDDPQHGDLHDPGAKYKYWADRLHLHHLVGIMMIMGSDVSSVVSSVLQCCQNKDPCVDVVPDPPDDPPDIDRPDRHDPTHGGSSSSSRSVVRVVCSVVSQVLLVVLLVVLCVLCVPFQKRWHDDDPDPSIGGSNSWTKIFHHPPFPDWPVVLQVLCVVVSFHKDARDDRNCPPCVNCVVVVRDVVSHVSSVVRRRTMITGHGGNVDDPVNSVSSSVSSVVNRD